Protein 2HNL (pdb70)

Organism: Onchocerca volvulus (NCBI:txid6282)

Sequence (402 aa):
QMEKYTLTYFNGRGRAEVIRLLFALANVSYEDNRITRDEWKYLKPRTPFGHVPMLNVSGNVLGESHAIELLLGGRFGLLGTNDWEEAKIMAVVLNIDELFQKLIPWTHEKNTTKKAELFRNLSESDVMPFLGRYEKFLKESTTGHIVGNKVSVADLTVFNMLMTLDDEVKLEEYPQLASFVNKIGQMPGIKEWIKKRPKTYFEKYTLTYFNGRGRAEVIRLLFALANVSYEDNRITRDEWKYLKPRTPFGHVPMLNVSGNVLGESHAIELLLGGRFGLLGTNDWEEAKIMAVVLNIDELFQKLIPWTHEKNTTKKAELFRNLSESDVMPFLGRYEKFLKESTTGHIVGNKVSVADLTVFNMLMTLDDEVKLEEYPQLASFVNKIGQMPGIKEWIKKRPKTYF

CATH classification: 3.40.30.10 (+1 more: 1.20.1050.10)

Foldseek 3Di:
DAKA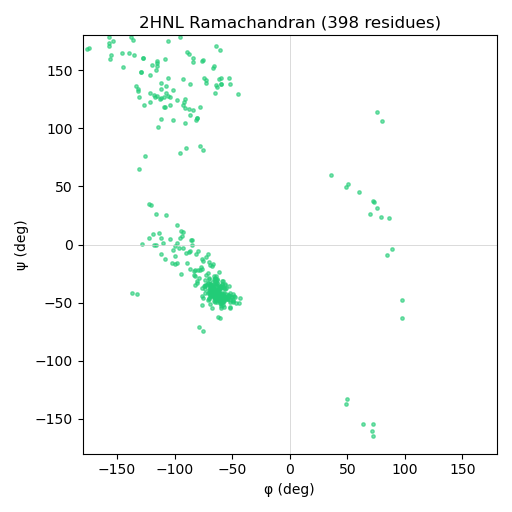KEWEDAQDCALCVLVLLLCLLLVPDYHDHHDDPVVLVVCQVVAPPSDDGWMQINNRIDDDSLVSLLVSQVVSVFQDDDVVSNVVLSVLLVLVVVVSVLCPVLLPDPPVVVSVVSCVVCVVVPVVVLLVVQLVCQVPDPCLENTDNDHHSSLSSSLVVCVVCVVPDDCVVSVSVVVSNVVSCPRGSNVVCVVPGDDDSD/DEKEWEEAQDCQLCVLVVLLCLQLVHDYHDHHDDPVVLVVCQVVAPHRDDGWMADPHDIDHDSLVSQLVSQVVSVQQDDDPVSNVVLSVLVVLVVVVSVLCVVLLVDDDDVVSVVSCVVCVVVPVVVLLVVQLVCQVVDPCLENTDNDHHSSLSSSLVVCVVCVVPDDCVVRVSVVVSNVVSCPRRRNVVCVVPRDDDSD

InterPro domains:
  IPR004045 Glutathione S-transferase, N-terminal [PF02798] (39-101)
  IPR004045 Glutathione S-transferase, N-terminal [PS50404] (36-113)
  IPR004046 Glutathione S-transferase, C-terminal [PF14497] (131-230)
  IPR010987 Glutathione S-transferase, C-terminal-like [PS50405] (115-235)
  IPR036249 Thioredoxin-like superfamily [SSF52833] (37-110)
  IPR036282 Glutathione S-transferase, C-terminal domain superfamily [SSF47616] (111-234)
  IPR040079 Glutathione transferase family [SFLDS00019] (35-233)
  IPR050213 Glutathione S-transferase superfamily [PTHR11571] (35-232)

B-factor: mean 22.79, std 8.48, range [7.92, 58.21]

Secondary structure (DSSP, 8-state):
-PPPEEEEEESSSGGGHHHHHHHHHHT---EEEEE-HHHHHHHGGGSSSS-S-EEEETTEEEE-HHHHHHHHHHHTT-S-SSHHHHHHHHHHHHHHHHHHHHHHHHHH--SHHHHHHHHHHHIIIIIHHHHHHHHHHHHT-SSS-SSTTS--HHHHHHHHHHHHTGGG--GGG-HHHHHHHHHHHHSTTHHHHHHHSPP---/--EEEEEESSSGGGHHHHHHHHHHT---EEEEE-HHHHHHHGGGSSSS-S-EEEETTEEEE-HHHHHHHHHHHTT-S-SSHHHHHHHHHHHHHHHHHHHHHHHHHH--SHHHHHHHHHHHIIIIIHHHHHHHHHHHHH-SSS-SSTTS--HHHHHHHHHHHHTTTT---TT-HHHHHHHHHHHTSTTHHHHHHHS-----

Nearest PDB structures (foldseek):
  2hnl-assembly1_B  TM=1.005E+00  e=2.674E-35  Onchocerca volvulus
  5h5l-assembly1_B  TM=8.612E-01  e=8.865E-16  Nilaparvata lugens
  4q5r-assembly3_F  TM=8.683E-01  e=3.377E-14  Blattella germanica
  3vpq-assembly1_A  TM=8.154E-01  e=6.545E-14  Bombyx mori
  1gsq-assembly1_A  TM=8.709E-01  e=5.322E-13  Todarodes pacificus

Structure (mmCIF, N/CA/C/O backbone):
data_2HNL
#
_entry.id   2HNL
#
_cell.length_a   50.783
_cell.length_b   90.995
_cell.length_c   106.010
_cell.angle_alpha   90.000
_cell.angle_beta   90.000
_cell.angle_gamma   90.000
#
_symmetry.space_group_name_H-M   'P 21 21 21'
#
loop_
_entity.id
_entity.type
_entity.pdbx_description
1 polymer 'Glutathione S-transferase 1'
2 non-polymer GLUTATHIONE
3 water water
#
loop_
_atom_site.group_PDB
_atom_site.id
_atom_site.type_symbol
_atom_site.label_atom_id
_atom_site.label_alt_id
_atom_site.label_comp_id
_atom_site.label_asym_id
_atom_site.label_entity_id
_atom_site.label_seq_id
_atom_site.pdbx_PDB_ins_code
_atom_site.Cartn_x
_atom_site.Cartn_y
_atom_site.Cartn_z
_atom_site.occupancy
_atom_site.B_iso_or_equiv
_atom_site.auth_seq_id
_atom_site.auth_comp_id
_atom_site.auth_asym_id
_atom_site.auth_atom_id
_atom_site.pdbx_PDB_model_num
ATOM 1 N N . GLN A 1 24 ? 4.923 28.193 10.703 1.00 43.14 24 GLN A N 1
ATOM 2 C CA . GLN A 1 24 ? 4.884 29.699 10.629 1.00 42.73 24 GLN A CA 1
ATOM 3 C C . GLN A 1 24 ? 5.931 30.361 11.561 1.00 42.47 24 GLN A C 1
ATOM 4 O O . GLN A 1 24 ? 5.891 30.250 12.789 1.00 42.02 24 GLN A O 1
ATOM 6 N N . MET A 1 25 ? 6.881 31.032 10.916 1.00 42.02 25 MET A N 1
ATOM 7 C CA . MET A 1 25 ? 7.898 31.847 11.555 1.00 41.37 25 MET A CA 1
ATOM 8 C C . MET A 1 25 ? 7.282 32.862 12.503 1.00 39.08 25 MET A C 1
ATOM 9 O O . MET A 1 25 ? 6.220 33.474 12.207 1.00 37.62 25 MET A O 1
ATOM 14 N N . GLU A 1 26 ? 7.973 33.082 13.612 1.00 36.29 26 GLU A N 1
ATOM 15 C CA . GLU A 1 26 ? 7.673 34.259 14.410 1.00 34.26 26 GLU A CA 1
ATOM 16 C C . GLU A 1 26 ? 7.920 35.541 13.615 1.00 31.43 26 GLU A C 1
ATOM 17 O O . GLU A 1 26 ? 8.809 35.622 12.762 1.00 30.13 26 GLU A O 1
ATOM 23 N N . LYS A 1 27 ? 7.052 36.507 13.848 1.00 28.56 27 LYS A N 1
ATOM 24 C CA . LYS A 1 27 ? 7.187 37.841 13.348 1.00 27.52 27 LYS A CA 1
ATOM 25 C C . LYS A 1 27 ? 7.911 38.687 14.424 1.00 24.58 27 LYS A C 1
ATOM 26 O O . LYS A 1 27 ? 7.395 38.842 15.551 1.00 24.30 27 LYS A O 1
ATOM 32 N N . TYR A 1 28 ? 9.066 39.242 14.078 1.00 21.11 28 TYR A N 1
ATOM 33 C CA . TYR A 1 28 ? 9.837 40.071 14.990 1.00 18.52 28 TYR A CA 1
ATOM 34 C C . TYR A 1 28 ? 9.768 41.547 14.612 1.00 17.43 28 TYR A C 1
ATOM 35 O O . TYR A 1 28 ? 10.018 41.911 13.484 1.00 17.94 28 TYR A O 1
ATOM 44 N N . THR A 1 29 ? 9.469 42.406 15.577 1.00 15.78 29 THR A N 1
ATOM 45 C CA . THR A 1 29 ? 9.550 43.836 15.405 1.00 14.84 29 THR A CA 1
ATOM 46 C C . THR A 1 29 ? 10.416 44.430 16.528 1.00 15.66 29 THR A C 1
ATOM 47 O O . THR A 1 29 ? 10.073 44.358 17.711 1.00 15.18 29 THR A O 1
ATOM 51 N N . LEU A 1 30 ? 11.498 45.085 16.145 1.00 14.89 30 LEU A N 1
ATOM 52 C CA . LEU A 1 30 ? 12.337 45.763 17.109 1.00 15.81 30 LEU A CA 1
ATOM 53 C C . LEU A 1 30 ? 12.005 47.223 17.047 1.00 15.63 30 LEU A C 1
ATOM 54 O O . LEU A 1 30 ? 11.938 47.783 15.942 1.00 15.59 30 LEU A O 1
ATOM 59 N N . THR A 1 31 ? 11.809 47.817 18.217 1.00 14.74 31 THR A N 1
ATOM 60 C CA . THR A 1 31 ? 11.588 49.242 18.340 1.00 15.67 31 THR A CA 1
ATOM 61 C C . THR A 1 31 ? 12.704 49.881 19.088 1.00 15.20 31 THR A C 1
ATOM 62 O O . THR A 1 31 ? 13.089 49.469 20.199 1.00 13.61 31 THR A O 1
ATOM 66 N N . TYR A 1 32 ? 13.239 50.904 18.454 1.00 14.31 32 TYR A N 1
ATOM 67 C CA . TYR A 1 32 ? 14.290 51.728 19.046 1.00 14.38 32 TYR A CA 1
ATOM 68 C C . TYR A 1 32 ? 14.272 53.085 18.359 1.00 16.02 32 TYR A C 1
ATOM 69 O O . TYR A 1 32 ? 13.525 53.275 17.420 1.00 16.01 32 TYR A O 1
ATOM 78 N N . PHE A 1 33 ? 15.029 54.041 18.870 1.00 16.41 33 PHE A N 1
ATOM 79 C CA . PHE A 1 33 ? 15.307 55.260 18.106 1.00 17.48 33 PHE A CA 1
ATOM 80 C C . PHE A 1 33 ? 16.107 54.954 16.839 1.00 18.21 33 PHE A C 1
ATOM 81 O O . PHE A 1 33 ? 16.569 53.833 16.601 1.00 17.88 33 PHE A O 1
ATOM 89 N N . ASN A 1 34 ? 16.234 55.981 16.003 1.00 19.23 34 ASN A N 1
ATOM 90 C CA . ASN A 1 34 ? 17.024 55.901 14.816 1.00 18.87 34 ASN A CA 1
ATOM 91 C C . ASN A 1 34 ? 18.442 56.028 15.251 1.00 18.90 34 ASN A C 1
ATOM 92 O O . ASN A 1 34 ? 19.013 57.109 15.242 1.00 19.70 34 ASN A O 1
ATOM 97 N N . GLY A 1 35 ? 19.028 54.920 15.642 1.00 18.17 35 GLY A N 1
ATOM 98 C CA . GLY A 1 35 ? 20.392 54.957 16.085 1.00 17.48 35 GLY A CA 1
ATOM 99 C C . GLY A 1 35 ? 20.852 53.578 16.390 1.00 17.25 35 GLY A C 1
ATOM 100 O O . GLY A 1 35 ? 20.014 52.689 16.486 1.00 16.75 35 GLY A O 1
ATOM 101 N N . ARG A 1 36 ? 22.169 53.416 16.585 1.00 17.36 36 ARG A N 1
ATOM 102 C CA . ARG A 1 36 ? 22.766 52.117 16.923 1.00 17.23 36 ARG A CA 1
ATOM 103 C C . ARG A 1 36 ? 22.442 51.857 18.397 1.00 16.58 36 ARG A C 1
ATOM 104 O O . ARG A 1 36 ? 21.571 51.042 18.697 1.00 16.08 36 ARG A O 1
ATOM 112 N N . GLY A 1 37 ? 23.139 52.568 19.284 1.00 15.51 37 GLY A N 1
ATOM 113 C CA . GLY A 1 37 ? 22.865 52.590 20.709 1.00 15.39 37 GLY A CA 1
ATOM 114 C C . GLY A 1 37 ? 22.729 51.198 21.313 1.00 14.95 37 GLY A C 1
ATOM 115 O O . GLY A 1 37 ? 23.528 50.343 21.042 1.00 13.13 37 GLY A O 1
ATOM 116 N N . ARG A 1 38 ? 21.689 51.002 22.108 1.00 14.55 38 ARG A N 1
ATOM 117 C CA . ARG A 1 38 ? 21.449 49.765 22.821 1.00 15.56 38 ARG A CA 1
ATOM 118 C C . ARG A 1 38 ? 20.725 48.705 21.999 1.00 14.63 38 ARG A C 1
ATOM 119 O O . ARG A 1 38 ? 20.433 47.624 22.510 1.00 16.36 38 ARG A O 1
ATOM 127 N N . ALA A 1 39 ? 20.406 49.041 20.748 1.00 14.02 39 ALA A N 1
ATOM 128 C CA . ALA A 1 39 ? 19.756 48.132 19.798 1.00 13.90 39 ALA A CA 1
ATOM 129 C C . ALA A 1 39 ? 20.681 47.445 18.830 1.00 13.86 39 ALA A C 1
ATOM 130 O O . ALA A 1 39 ? 20.252 46.536 18.148 1.00 13.90 39 ALA A O 1
ATOM 132 N N . GLU A 1 40 ? 21.909 47.913 18.677 1.00 14.75 40 GLU A N 1
ATOM 133 C CA . GLU A 1 40 ? 22.721 47.453 17.545 1.00 13.68 40 GLU A CA 1
ATOM 134 C C . GLU A 1 40 ? 23.191 46.032 17.642 1.00 13.58 40 GLU A C 1
ATOM 135 O O . GLU A 1 40 ? 23.240 45.363 16.608 1.00 13.64 40 GLU A O 1
ATOM 141 N N . VAL A 1 41 ? 23.474 45.530 18.858 1.00 13.42 41 VAL A N 1
ATOM 142 C CA . VAL A 1 41 ? 23.827 44.120 18.996 1.00 12.53 41 VAL A CA 1
ATOM 143 C C . VAL A 1 41 ? 22.655 43.249 18.586 1.00 13.37 41 VAL A C 1
ATOM 144 O O . VAL A 1 41 ? 22.821 42.238 17.880 1.00 13.70 41 VAL A O 1
ATOM 148 N N . ILE A 1 42 ? 21.439 43.667 18.938 1.00 13.78 42 ILE A N 1
ATOM 149 C CA . ILE A 1 42 ? 20.286 42.930 18.529 1.00 13.50 42 ILE A CA 1
ATOM 150 C C . ILE A 1 42 ? 20.198 42.924 16.992 1.00 13.38 42 ILE A C 1
ATOM 151 O O . ILE A 1 42 ? 19.912 41.906 16.397 1.00 12.83 42 ILE A O 1
ATOM 156 N N . ARG A 1 43 ? 20.412 44.065 16.383 1.00 13.67 43 ARG A N 1
ATOM 157 C CA . ARG A 1 43 ? 20.404 44.126 14.913 1.00 14.87 43 ARG A CA 1
ATOM 158 C C . ARG A 1 43 ? 21.515 43.298 14.289 1.00 14.40 43 ARG A C 1
ATOM 159 O O . ARG A 1 43 ? 21.284 42.749 13.249 1.00 15.70 43 ARG A O 1
ATOM 167 N N . LEU A 1 44 ? 22.685 43.188 14.945 1.00 14.79 44 LEU A N 1
ATOM 168 C CA . LEU A 1 44 ? 23.711 42.269 14.502 1.00 15.04 44 LEU A CA 1
ATOM 169 C C . LEU A 1 44 ? 23.336 40.798 14.646 1.00 14.63 44 LEU A C 1
ATOM 170 O O . LEU A 1 44 ? 23.712 39.933 13.808 1.00 14.77 44 LEU A O 1
ATOM 175 N N . LEU A 1 45 ? 22.614 40.457 15.699 1.00 13.31 45 LEU A N 1
ATOM 176 C CA . LEU A 1 45 ? 22.175 39.083 15.849 1.00 13.99 45 LEU A CA 1
ATOM 177 C C . LEU A 1 45 ? 21.254 38.699 14.710 1.00 13.95 45 LEU A C 1
ATOM 178 O O . LEU A 1 45 ? 21.459 37.659 14.108 1.00 14.56 45 LEU A O 1
ATOM 183 N N . PHE A 1 46 ? 20.309 39.565 14.354 1.00 15.55 46 PHE A N 1
ATOM 184 C CA . PHE A 1 46 ? 19.378 39.262 13.249 1.00 16.37 46 PHE A CA 1
ATOM 185 C C . PHE A 1 46 ? 20.136 39.132 11.936 1.00 16.82 46 PHE A C 1
ATOM 186 O O . PHE A 1 46 ? 19.864 38.225 11.172 1.00 16.59 46 PHE A O 1
ATOM 194 N N . ALA A 1 47 ? 21.072 40.048 11.713 1.00 18.21 47 ALA A N 1
ATOM 195 C CA . ALA A 1 47 ? 21.916 40.073 10.521 1.00 18.22 47 ALA A CA 1
ATOM 196 C C . ALA A 1 47 ? 22.709 38.796 10.411 1.00 18.53 47 ALA A C 1
ATOM 197 O O . ALA A 1 47 ? 22.664 38.133 9.395 1.00 19.96 47 ALA A O 1
ATOM 199 N N . LEU A 1 48 ? 23.431 38.438 11.467 1.00 18.69 48 LEU A N 1
ATOM 200 C CA . LEU A 1 48 ? 24.227 37.230 11.446 1.00 18.69 48 LEU A CA 1
ATOM 201 C C . LEU A 1 48 ? 23.369 35.993 11.253 1.00 18.56 48 LEU A C 1
ATOM 202 O O . LEU A 1 48 ? 23.731 35.116 10.506 1.00 16.95 48 LEU A O 1
ATOM 207 N N . ALA A 1 49 ? 22.245 35.908 11.974 1.00 18.01 49 ALA A N 1
ATOM 208 C CA . ALA A 1 49 ? 21.359 34.736 11.875 1.00 17.32 49 ALA A CA 1
ATOM 209 C C . ALA A 1 49 ? 20.541 34.630 10.582 1.00 17.26 49 ALA A C 1
ATOM 210 O O . ALA A 1 49 ? 19.902 33.587 10.318 1.00 16.78 49 ALA A O 1
ATOM 212 N N . ASN A 1 50 ? 20.562 35.696 9.813 1.00 18.30 50 ASN A N 1
ATOM 213 C CA . ASN A 1 50 ? 19.727 35.931 8.642 1.00 20.88 50 ASN A CA 1
ATOM 214 C C . ASN A 1 50 ? 18.266 35.697 8.980 1.00 20.04 50 ASN A C 1
ATOM 215 O O . ASN A 1 50 ? 17.567 34.921 8.318 1.00 20.69 50 ASN A O 1
ATOM 220 N N . VAL A 1 51 ? 17.820 36.347 10.039 1.00 20.15 51 VAL A N 1
ATOM 221 C CA . VAL A 1 51 ? 16.433 36.234 10.472 1.00 19.32 51 VAL A CA 1
ATOM 222 C C . VAL A 1 51 ? 15.827 37.573 10.239 1.00 19.31 51 VAL A C 1
ATOM 223 O O . VAL A 1 51 ? 16.323 38.621 10.696 1.00 18.55 51 VAL A O 1
ATOM 227 N N . SER A 1 52 ? 14.735 37.553 9.495 1.00 20.59 52 SER A N 1
ATOM 228 C CA . SER A 1 52 ? 14.049 38.768 9.095 1.00 21.09 52 SER A CA 1
ATOM 229 C C . SER A 1 52 ? 13.281 39.438 10.274 1.00 19.92 52 SER A C 1
ATOM 230 O O . SER A 1 52 ? 12.701 38.768 11.155 1.00 20.51 52 SER A O 1
ATOM 233 N N . TYR A 1 53 ? 13.294 40.764 10.327 1.00 18.25 53 TYR A N 1
ATOM 234 C CA . TYR A 1 53 ? 12.558 41.491 11.369 1.00 18.01 53 TYR A CA 1
ATOM 235 C C . TYR A 1 53 ? 12.260 42.863 10.853 1.00 18.27 53 TYR A C 1
ATOM 236 O O . TYR A 1 53 ? 12.888 43.322 9.904 1.00 15.73 53 TYR A O 1
ATOM 245 N N . GLU A 1 54 ? 11.318 43.519 11.495 1.00 17.31 54 GLU A N 1
ATOM 246 C CA . GLU A 1 54 ? 10.994 44.899 11.213 1.00 18.68 54 GLU A CA 1
ATOM 247 C C . GLU A 1 54 ? 11.815 45.774 12.137 1.00 18.79 54 GLU A C 1
ATOM 248 O O . GLU A 1 54 ? 11.713 45.677 13.372 1.00 19.19 54 GLU A O 1
ATOM 254 N N . ASP A 1 55 ? 12.582 46.652 11.526 1.00 18.90 55 ASP A N 1
ATOM 255 C CA . ASP A 1 55 ? 13.463 47.602 12.195 1.00 19.90 55 ASP A CA 1
ATOM 256 C C . ASP A 1 55 ? 12.775 48.952 12.367 1.00 20.37 55 ASP A C 1
ATOM 257 O O . ASP A 1 55 ? 13.016 49.907 11.596 1.00 19.44 55 ASP A O 1
ATOM 262 N N . ASN A 1 56 ? 11.907 48.997 13.375 1.00 19.46 56 ASN A N 1
ATOM 263 C CA . ASN A 1 56 ? 11.079 50.161 13.673 1.00 19.84 56 ASN A CA 1
ATOM 264 C C . ASN A 1 56 ? 11.874 51.211 14.439 1.00 19.73 56 ASN A C 1
ATOM 265 O O . ASN A 1 56 ? 12.234 51.016 15.590 1.00 18.66 56 ASN A O 1
ATOM 270 N N . ARG A 1 57 ? 12.181 52.308 13.764 1.00 19.55 57 ARG A N 1
ATOM 271 C CA . ARG A 1 57 ? 12.929 53.413 14.342 1.00 20.59 57 ARG A CA 1
ATOM 272 C C . ARG A 1 57 ? 11.978 54.552 14.531 1.00 21.26 57 ARG A C 1
ATOM 273 O O . ARG A 1 57 ? 11.357 55.033 13.568 1.00 21.65 57 ARG A O 1
ATOM 281 N N . ILE A 1 58 ? 11.810 54.951 15.775 1.00 21.23 58 ILE A N 1
ATOM 282 C CA . ILE A 1 58 ? 10.853 55.970 16.089 1.00 22.17 58 ILE A CA 1
ATOM 283 C C . ILE A 1 58 ? 11.575 57.251 16.461 1.00 21.55 58 ILE A C 1
ATOM 284 O O . ILE A 1 58 ? 12.743 57.252 16.819 1.00 19.94 58 ILE A O 1
ATOM 289 N N . THR A 1 59 ? 10.844 58.354 16.355 1.00 22.93 59 THR A N 1
ATOM 290 C CA . THR A 1 59 ? 11.340 59.654 16.765 1.00 23.64 59 THR A CA 1
ATOM 291 C C . THR A 1 59 ? 11.016 59.871 18.217 1.00 25.26 59 THR A C 1
ATOM 292 O O . THR A 1 59 ? 10.156 59.205 18.779 1.00 24.76 59 THR A O 1
ATOM 296 N N . ARG A 1 60 ? 11.652 60.861 18.816 1.00 27.01 60 ARG A N 1
ATOM 297 C CA . ARG A 1 60 ? 11.285 61.277 20.158 1.00 29.65 60 ARG A CA 1
ATOM 298 C C . ARG A 1 60 ? 9.804 61.601 20.359 1.00 29.79 60 ARG A C 1
ATOM 299 O O . ARG A 1 60 ? 9.200 61.319 21.419 1.00 29.16 60 ARG A O 1
ATOM 307 N N . ASP A 1 61 ? 9.212 62.179 19.333 1.00 29.78 61 ASP A N 1
ATOM 308 C CA . ASP A 1 61 ? 7.820 62.538 19.416 1.00 30.52 61 ASP A CA 1
ATOM 309 C C . ASP A 1 61 ? 6.901 61.326 19.437 1.00 29.53 61 ASP A C 1
ATOM 310 O O . ASP A 1 61 ? 5.963 61.260 20.225 1.00 28.18 61 ASP A O 1
ATOM 315 N N . GLU A 1 62 ? 7.163 60.356 18.569 1.00 29.01 62 GLU A N 1
ATOM 316 C CA . GLU A 1 62 ? 6.428 59.102 18.621 1.00 28.11 62 GLU A CA 1
ATOM 317 C C . GLU A 1 62 ? 6.639 58.418 19.987 1.00 26.35 62 GLU A C 1
ATOM 318 O O . GLU A 1 62 ? 5.750 57.786 20.516 1.00 24.01 62 GLU A O 1
ATOM 324 N N . TRP A 1 63 ? 7.848 58.565 20.520 1.00 25.69 63 TRP A N 1
ATOM 325 C CA . TRP A 1 63 ? 8.241 57.937 21.779 1.00 25.73 63 TRP A CA 1
ATOM 326 C C . TRP A 1 63 ? 7.428 58.478 22.954 1.00 26.36 63 TRP A C 1
ATOM 327 O O . TRP A 1 63 ? 7.126 57.751 23.868 1.00 26.33 63 TRP A O 1
ATOM 338 N N . LYS A 1 64 ? 7.039 59.752 22.910 1.00 28.20 64 LYS A N 1
ATOM 339 C CA . LYS A 1 64 ? 6.174 60.339 23.952 1.00 28.47 64 LYS A CA 1
ATOM 340 C C . LYS A 1 64 ? 4.950 59.473 24.246 1.00 28.68 64 LYS A C 1
ATOM 341 O O . LYS A 1 64 ? 4.630 59.207 25.410 1.00 28.81 64 LYS A O 1
ATOM 347 N N . TYR A 1 65 ? 4.267 59.055 23.182 1.00 28.04 65 TYR A N 1
ATOM 348 C CA . TYR A 1 65 ? 3.062 58.226 23.279 1.00 28.35 65 TYR A CA 1
ATOM 349 C C . TYR A 1 65 ? 3.385 56.773 23.663 1.00 27.02 65 TYR A C 1
ATOM 350 O O . TYR A 1 65 ? 2.635 56.115 24.368 1.00 25.62 65 TYR A O 1
ATOM 359 N N . LEU A 1 66 ? 4.504 56.265 23.177 1.00 26.15 66 LEU A N 1
ATOM 360 C CA . LEU A 1 66 ? 4.789 54.827 23.290 1.00 25.51 66 LEU A CA 1
ATOM 361 C C . LEU A 1 66 ? 5.333 54.502 24.683 1.00 23.79 66 LEU A C 1
ATOM 362 O O . LEU A 1 66 ? 5.061 53.442 25.215 1.00 24.60 66 LEU A O 1
ATOM 367 N N . LYS A 1 67 ? 6.070 55.421 25.270 1.00 22.85 67 LYS A N 1
ATOM 368 C CA . LYS A 1 67 ? 6.819 55.167 26.504 1.00 23.50 67 LYS A CA 1
ATOM 369 C C . LYS A 1 67 ? 6.003 54.567 27.653 1.00 24.25 67 LYS A C 1
ATOM 370 O O . LYS A 1 67 ? 6.435 53.585 28.230 1.00 25.03 67 LYS A O 1
ATOM 376 N N . PRO A 1 68 ? 4.828 55.124 27.959 1.00 25.00 68 PRO A N 1
ATOM 377 C CA . PRO A 1 68 ? 3.985 54.597 29.035 1.00 25.06 68 PRO A CA 1
ATOM 378 C C . PRO A 1 68 ? 3.375 53.247 28.748 1.00 24.66 68 PRO A C 1
ATOM 379 O O . PRO A 1 68 ? 2.958 52.598 29.677 1.00 25.34 68 PRO A O 1
ATOM 383 N N . ARG A 1 69 ? 3.327 52.825 27.501 1.00 24.56 69 ARG A N 1
ATOM 384 C CA . ARG A 1 69 ? 2.802 51.509 27.179 1.00 25.56 69 ARG A CA 1
ATOM 385 C C . ARG A 1 69 ? 3.879 50.430 27.107 1.00 23.92 69 ARG A C 1
ATOM 386 O O . ARG A 1 69 ? 3.572 49.272 26.858 1.00 24.43 69 ARG A O 1
ATOM 394 N N . THR A 1 70 ? 5.129 50.804 27.282 1.00 21.10 70 THR A N 1
ATOM 395 C CA . THR A 1 70 ? 6.193 49.801 27.389 1.00 20.21 70 THR A CA 1
ATOM 396 C C . THR A 1 70 ? 6.292 49.282 28.830 1.00 19.44 70 THR A C 1
ATOM 397 O O . THR A 1 70 ? 5.889 49.964 29.794 1.00 17.95 70 THR A O 1
ATOM 401 N N . PRO A 1 71 ? 6.843 48.077 28.994 1.00 18.98 71 PRO A N 1
ATOM 402 C CA . PRO A 1 71 ? 6.931 47.486 30.328 1.00 17.73 71 PRO A CA 1
ATOM 403 C C . PRO A 1 71 ? 7.784 48.261 31.305 1.00 16.18 71 PRO A C 1
ATOM 404 O O . PRO A 1 71 ? 7.423 48.279 32.483 1.00 15.77 71 PRO A O 1
ATOM 408 N N . PHE A 1 72 ? 8.906 48.823 30.874 1.00 15.68 72 PHE A N 1
ATOM 409 C CA . PHE A 1 72 ? 9.839 49.513 31.808 1.00 14.85 72 PHE A CA 1
ATOM 410 C C . PHE A 1 72 ? 10.128 50.966 31.483 1.00 14.14 72 PHE A C 1
ATOM 411 O O . PHE A 1 72 ? 10.989 51.593 32.114 1.00 13.26 72 PHE A O 1
ATOM 419 N N . GLY A 1 73 ? 9.432 51.495 30.484 1.00 14.58 73 GLY A N 1
ATOM 420 C CA . GLY A 1 73 ? 9.628 52.877 30.053 1.00 14.17 73 GLY A CA 1
ATOM 421 C C . GLY A 1 73 ? 10.857 53.093 29.166 1.00 15.21 73 GLY A C 1
ATOM 422 O O . GLY A 1 73 ? 11.361 54.218 29.103 1.00 15.57 73 GLY A O 1
ATOM 423 N N . HIS A 1 74 ? 11.333 52.047 28.481 1.00 13.58 74 HIS A N 1
ATOM 424 C CA . HIS A 1 74 ? 12.508 52.168 27.641 1.00 14.55 74 HIS A CA 1
ATOM 425 C C . HIS A 1 74 ? 12.389 51.399 26.324 1.00 13.69 74 HIS A C 1
ATOM 426 O O . HIS A 1 74 ? 11.533 50.540 26.162 1.00 15.19 74 HIS A O 1
ATOM 433 N N . VAL A 1 75 ? 13.295 51.753 25.417 1.00 14.02 75 VAL A N 1
ATOM 434 C CA . VAL A 1 75 ? 13.650 50.984 24.224 1.00 12.83 75 VAL A CA 1
ATOM 435 C C . VAL A 1 75 ? 15.101 50.554 24.376 1.00 13.25 75 VAL A C 1
ATOM 436 O O . VAL A 1 75 ? 15.862 51.211 25.104 1.00 12.06 75 VAL A O 1
ATOM 440 N N . PRO A 1 76 ? 15.514 49.463 23.749 1.00 12.27 76 PRO A N 1
ATOM 441 C CA . PRO A 1 76 ? 14.735 48.711 22.757 1.00 12.38 76 PRO A CA 1
ATOM 442 C C . PRO A 1 76 ? 13.650 47.855 23.336 1.00 13.27 76 PRO A C 1
ATOM 443 O O . PRO A 1 76 ? 13.647 47.532 24.528 1.00 13.27 76 PRO A O 1
ATOM 447 N N . MET A 1 77 ? 12.677 47.546 22.499 1.00 14.53 77 MET A N 1
ATOM 448 C CA . MET A 1 77 ? 11.629 46.636 22.825 1.00 15.16 77 MET A CA 1
ATOM 449 C C . MET A 1 77 ? 11.555 45.638 21.692 1.00 15.07 77 MET A C 1
ATOM 450 O O . MET A 1 77 ? 11.751 46.032 20.586 1.00 15.30 77 MET A O 1
ATOM 455 N N . LEU A 1 78 ? 11.171 44.394 21.959 1.00 14.06 78 LEU A N 1
ATOM 456 C CA . LEU A 1 78 ? 10.934 43.418 20.908 1.00 15.61 78 LEU A CA 1
ATOM 457 C C . LEU A 1 78 ? 9.499 42.912 20.987 1.00 15.90 78 LEU A C 1
ATOM 458 O O . LEU A 1 78 ? 9.027 42.532 22.042 1.00 14.88 78 LEU A O 1
ATOM 463 N N . ASN A 1 79 ? 8.808 42.931 19.851 1.00 16.36 79 ASN A N 1
ATOM 464 C CA . ASN A 1 79 ? 7.498 42.322 19.732 1.00 16.26 79 ASN A CA 1
ATOM 465 C C . ASN A 1 79 ? 7.681 41.027 18.965 1.00 16.70 79 ASN A C 1
ATOM 466 O O . ASN A 1 79 ? 8.188 41.038 17.845 1.00 16.51 79 ASN A O 1
ATOM 471 N N . VAL A 1 80 ? 7.332 39.904 19.581 1.00 18.14 80 VAL A N 1
ATOM 472 C CA . VAL A 1 80 ? 7.432 38.600 18.952 1.00 19.16 80 VAL A CA 1
ATOM 473 C C . VAL A 1 80 ? 6.010 38.065 18.792 1.00 19.98 80 VAL A C 1
ATOM 474 O O . VAL A 1 80 ? 5.395 37.651 19.770 1.00 19.48 80 VAL A O 1
ATOM 478 N N . SER A 1 81 ? 5.475 38.168 17.569 1.00 21.20 81 SER A N 1
ATOM 479 C CA . SER A 1 81 ? 4.148 37.664 17.210 1.00 22.60 81 SER A CA 1
ATOM 480 C C . SER A 1 81 ? 3.067 38.083 18.194 1.00 22.73 81 SER A C 1
ATOM 481 O O . SER A 1 81 ? 2.333 37.245 18.694 1.00 24.36 81 SER A O 1
ATOM 484 N N . GLY A 1 82 ? 3.027 39.367 18.511 1.00 22.79 82 GLY A N 1
ATOM 485 C CA . GLY A 1 82 ? 2.073 39.942 19.462 1.00 22.31 82 GLY A CA 1
ATOM 486 C C . GLY A 1 82 ? 2.462 39.985 20.940 1.00 22.47 82 GLY A C 1
ATOM 487 O O . GLY A 1 82 ? 1.712 40.484 21.769 1.00 22.31 82 GLY A O 1
ATOM 488 N N . ASN A 1 83 ? 3.612 39.431 21.299 1.00 21.80 83 ASN A N 1
ATOM 489 C CA . ASN A 1 83 ? 4.056 39.389 22.686 1.00 21.26 83 ASN A CA 1
ATOM 490 C C . ASN A 1 83 ? 5.286 40.296 22.845 1.00 20.80 83 ASN A C 1
ATOM 491 O O . ASN A 1 83 ? 6.216 40.241 22.081 1.00 19.98 83 ASN A O 1
ATOM 496 N N . VAL A 1 84 ? 5.291 41.101 23.875 1.00 19.63 84 VAL A N 1
ATOM 497 C CA . VAL A 1 84 ? 6.245 42.177 23.993 1.00 20.28 84 VAL A CA 1
ATOM 498 C C . VAL A 1 84 ? 7.280 41.847 25.050 1.00 18.47 84 VAL A C 1
ATOM 499 O O . VAL A 1 84 ? 6.934 41.351 26.115 1.00 19.09 84 VAL A O 1
ATOM 503 N N . LEU A 1 85 ? 8.546 42.128 24.740 1.00 17.31 85 LEU A N 1
ATOM 504 C CA . LEU A 1 85 ? 9.680 41.895 25.646 1.00 15.33 85 LEU A CA 1
ATOM 505 C C . LEU A 1 85 ? 10.504 43.151 25.684 1.00 13.93 85 LEU A C 1
ATOM 506 O O . LEU A 1 85 ? 10.964 43.632 24.650 1.00 13.94 85 LEU A O 1
ATOM 511 N N . GLY A 1 86 ? 10.762 43.650 26.871 1.00 12.94 86 GLY A N 1
ATOM 512 C CA . GLY A 1 86 ? 11.722 44.710 27.039 1.00 12.95 86 GLY A CA 1
ATOM 513 C C . GLY A 1 86 ? 13.115 44.256 27.420 1.00 12.34 86 GLY A C 1
ATOM 514 O O . GLY A 1 86 ? 13.387 43.058 27.610 1.00 13.45 86 GLY A O 1
ATOM 515 N N . GLU A 1 87 ? 13.988 45.242 27.543 1.00 10.44 87 GLU A N 1
ATOM 516 C CA . GLU A 1 87 ? 15.384 45.108 27.992 1.00 11.24 87 GLU A CA 1
ATOM 517 C C . GLU A 1 87 ? 16.378 44.514 26.962 1.00 11.36 87 GLU A C 1
ATOM 518 O O . GLU A 1 87 ? 16.317 43.323 26.660 1.00 11.26 87 GLU A O 1
ATOM 524 N N . SER A 1 88 ? 17.325 45.334 26.521 1.00 11.59 88 SER A N 1
ATOM 525 C CA . SER A 1 88 ? 18.291 44.951 25.522 1.00 12.23 88 SER A CA 1
ATOM 526 C C . SER A 1 88 ? 18.932 43.607 25.811 1.00 13.08 88 SER A C 1
ATOM 527 O O . SER A 1 88 ? 19.056 42.784 24.915 1.00 10.90 88 SER A O 1
ATOM 530 N N . HIS A 1 89 ? 19.341 43.374 27.057 1.00 12.54 89 HIS A N 1
ATOM 531 C CA . HIS A 1 89 ? 20.098 42.148 27.310 1.00 11.98 89 HIS A CA 1
ATOM 532 C C . HIS A 1 89 ? 19.190 40.959 27.500 1.00 11.98 89 HIS A C 1
ATOM 533 O O . HIS A 1 89 ? 19.625 39.834 27.295 1.00 13.09 89 HIS A O 1
ATOM 540 N N . ALA A 1 90 ? 17.939 41.185 27.875 1.00 11.22 90 ALA A N 1
ATOM 541 C CA . ALA A 1 90 ? 16.955 40.112 27.850 1.00 10.84 90 ALA A CA 1
ATOM 542 C C . ALA A 1 90 ? 16.598 39.715 26.420 1.00 10.59 90 ALA A C 1
ATOM 543 O O . ALA A 1 90 ? 16.416 38.512 26.120 1.00 9.82 90 ALA A O 1
ATOM 545 N N . ILE A 1 91 ? 16.453 40.713 25.539 1.00 10.21 91 ILE A N 1
ATOM 546 C CA . ILE A 1 91 ? 16.233 40.470 24.128 1.00 11.27 91 ILE A CA 1
ATOM 547 C C . ILE A 1 91 ? 17.412 39.733 23.464 1.00 11.63 91 ILE A C 1
ATOM 548 O O . ILE A 1 91 ? 17.209 38.824 22.702 1.00 13.35 91 ILE A O 1
ATOM 553 N N . GLU A 1 92 ? 18.626 40.167 23.742 1.00 11.78 92 GLU A N 1
ATOM 554 C CA . GLU A 1 92 ? 19.851 39.491 23.286 1.00 11.73 92 GLU A CA 1
ATOM 555 C C . GLU A 1 92 ? 19.949 38.067 23.812 1.00 12.54 92 GLU A C 1
ATOM 556 O O . GLU A 1 92 ? 20.381 37.135 23.070 1.00 12.38 92 GLU A O 1
ATOM 562 N N . LEU A 1 93 ? 19.499 37.869 25.051 1.00 12.18 93 LEU A N 1
ATOM 563 C CA . LEU A 1 93 ? 19.385 36.503 25.606 1.00 13.72 93 LEU A CA 1
ATOM 564 C C . LEU A 1 93 ? 18.439 35.618 24.790 1.00 13.11 93 LEU A C 1
ATOM 565 O O . LEU A 1 93 ? 18.751 34.496 24.448 1.00 11.98 93 LEU A O 1
ATOM 570 N N . LEU A 1 94 ? 17.226 36.087 24.602 1.00 13.23 94 LEU A N 1
ATOM 571 C CA . LEU A 1 94 ? 16.228 35.332 23.867 1.00 13.03 94 LEU A CA 1
ATOM 572 C C . LEU A 1 94 ? 16.740 34.982 22.429 1.00 13.59 94 LEU A C 1
ATOM 573 O O . LEU A 1 94 ? 16.694 33.808 21.996 1.00 13.54 94 LEU A O 1
ATOM 578 N N . LEU A 1 95 ? 17.160 36.001 21.694 1.00 12.88 95 LEU A N 1
ATOM 579 C CA . LEU A 1 95 ? 17.540 35.835 20.289 1.00 14.01 95 LEU A CA 1
ATOM 580 C C . LEU A 1 95 ? 18.839 35.034 20.183 1.00 14.92 95 LEU A C 1
ATOM 581 O O . LEU A 1 95 ? 18.982 34.158 19.347 1.00 14.78 95 LEU A O 1
ATOM 586 N N . GLY A 1 96 ? 19.749 35.282 21.107 1.00 15.41 96 GLY A N 1
ATOM 587 C CA . GLY A 1 96 ? 21.035 34.630 21.139 1.00 15.42 96 GLY A CA 1
ATOM 588 C C . GLY A 1 96 ? 20.789 33.158 21.306 1.00 16.58 96 GLY A C 1
ATOM 589 O O . GLY A 1 96 ? 21.404 32.355 20.616 1.00 17.57 96 GLY A O 1
ATOM 590 N N . GLY A 1 97 ? 19.858 32.813 22.192 1.00 15.99 97 GLY A N 1
ATOM 591 C CA . GLY A 1 97 ? 19.481 31.442 22.434 1.00 16.61 97 GLY A CA 1
ATOM 592 C C . GLY A 1 97 ? 18.834 30.798 21.214 1.00 17.11 97 GLY A C 1
ATOM 593 O O . GLY A 1 97 ? 19.216 29.704 20.802 1.00 17.61 97 GLY A O 1
ATOM 594 N N . ARG A 1 98 ? 17.875 31.495 20.611 1.00 16.74 98 ARG A N 1
ATOM 595 C CA . ARG A 1 98 ? 17.204 30.957 19.456 1.00 17.00 98 ARG A CA 1
ATOM 596 C C . ARG A 1 98 ? 18.148 30.801 18.269 1.00 16.79 98 ARG A C 1
ATOM 597 O O . ARG A 1 98 ? 17.948 29.929 17.431 1.00 16.62 98 ARG A O 1
ATOM 605 N N . PHE A 1 99 ? 19.170 31.639 18.194 1.00 15.48 99 PHE A N 1
ATOM 606 C CA . PHE A 1 99 ? 20.007 31.679 17.008 1.00 15.67 99 PHE A CA 1
ATOM 607 C C . PHE A 1 99 ? 21.271 30.843 17.216 1.00 15.83 99 PHE A C 1
ATOM 608 O O . PHE A 1 99 ? 22.117 30.810 16.335 1.00 15.37 99 PHE A O 1
ATOM 616 N N . GLY A 1 100 ? 21.401 30.205 18.379 1.00 15.60 100 GLY A N 1
ATOM 617 C CA . GLY A 1 100 ? 22.539 29.362 18.679 1.00 16.28 100 GLY A CA 1
ATOM 618 C C . GLY A 1 100 ? 23.797 30.141 18.935 1.00 17.45 100 GLY A C 1
ATOM 619 O O . GLY A 1 100 ? 24.872 29.694 18.559 1.00 18.56 100 GLY A O 1
ATOM 620 N N . LEU A 1 101 ? 23.673 31.309 19.581 1.00 17.45 101 LEU A N 1
ATOM 621 C CA . LEU A 1 101 ? 24.794 32.187 19.841 1.00 16.99 101 LEU A CA 1
ATOM 622 C C . LEU A 1 101 ? 25.064 32.340 21.336 1.00 16.28 101 LEU A C 1
ATOM 623 O O . LEU A 1 101 ? 25.603 33.345 21.770 1.00 16.64 101 LEU A O 1
ATOM 628 N N . LEU A 1 102 ? 24.696 31.345 22.129 1.00 15.39 102 LEU A N 1
ATOM 629 C CA . LEU A 1 102 ? 24.955 31.343 23.575 1.00 15.16 102 LEU A CA 1
ATOM 630 C C . LEU A 1 102 ? 25.814 30.137 24.003 1.00 15.69 102 LEU A C 1
ATOM 631 O O . LEU A 1 102 ? 25.637 29.593 25.073 1.00 15.70 102 LEU A O 1
ATOM 636 N N . GLY A 1 103 ? 26.742 29.703 23.145 1.00 14.62 103 GLY A N 1
ATOM 637 C CA . GLY A 1 103 ? 27.604 28.595 23.500 1.00 14.40 103 GLY A CA 1
ATOM 638 C C . GLY A 1 103 ? 26.886 27.250 23.501 1.00 15.46 103 GLY A C 1
ATOM 639 O O . GLY A 1 103 ? 25.763 27.116 23.000 1.00 15.76 103 GLY A O 1
ATOM 640 N N . THR A 1 104 ? 27.512 26.260 24.114 1.00 17.33 104 THR A N 1
ATOM 641 C CA . THR A 1 104 ? 27.083 24.866 24.009 1.00 17.78 104 THR A CA 1
ATOM 642 C C . THR A 1 104 ? 26.684 24.278 25.325 1.00 17.87 104 THR A C 1
ATOM 643 O O . THR A 1 104 ? 26.319 23.123 25.363 1.00 17.86 104 THR A O 1
ATOM 647 N N . ASN A 1 105 ? 26.771 25.045 26.417 1.00 17.67 105 ASN A N 1
ATOM 648 C CA . ASN A 1 105 ? 26.284 24.573 27.700 1.00 17.77 105 ASN A CA 1
ATOM 649 C C . ASN A 1 105 ? 25.897 25.763 28.568 1.00 17.72 105 ASN A C 1
ATOM 650 O O . ASN A 1 105 ? 26.141 26.915 28.161 1.00 16.03 105 ASN A O 1
ATOM 655 N N . ASP A 1 106 ? 25.335 25.515 29.752 1.00 16.69 106 ASP A N 1
ATOM 656 C CA . ASP A 1 106 ? 24.837 26.626 30.562 1.00 17.23 106 ASP A CA 1
ATOM 657 C C . ASP A 1 106 ? 25.961 27.486 31.166 1.00 17.21 106 ASP A C 1
ATOM 658 O O . ASP A 1 106 ? 25.780 28.691 31.346 1.00 16.34 106 ASP A O 1
ATOM 663 N N . TRP A 1 107 ? 27.147 26.909 31.344 1.00 16.95 107 TRP A N 1
ATOM 664 C CA . TRP A 1 107 ? 28.294 27.641 31.836 1.00 16.05 107 TRP A CA 1
ATOM 665 C C . TRP A 1 107 ? 28.807 28.651 30.803 1.00 17.33 107 TRP A C 1
ATOM 666 O O . TRP A 1 107 ? 28.948 29.847 31.112 1.00 15.56 107 TRP A O 1
ATOM 677 N N . GLU A 1 108 ? 29.028 28.198 29.576 1.00 16.58 108 GLU A N 1
ATOM 678 C CA . GLU A 1 108 ? 29.363 29.096 28.486 1.00 17.00 108 GLU A CA 1
ATOM 679 C C . GLU A 1 108 ? 28.279 30.172 28.304 1.00 16.45 108 GLU A C 1
ATOM 680 O O . GLU A 1 108 ? 28.608 31.325 28.175 1.00 16.44 108 GLU A O 1
ATOM 686 N N . GLU A 1 109 ? 27.007 29.803 28.336 1.00 15.36 109 GLU A N 1
ATOM 687 C CA . GLU A 1 109 ? 25.954 30.804 28.224 1.00 14.41 109 GLU A CA 1
ATOM 688 C C . GLU A 1 109 ? 26.062 31.904 29.286 1.00 13.02 109 GLU A C 1
ATOM 689 O O . GLU A 1 109 ? 25.885 33.064 28.983 1.00 12.12 109 GLU A O 1
ATOM 695 N N . ALA A 1 110 ? 26.291 31.513 30.516 1.00 12.44 110 ALA A N 1
ATOM 696 C CA . ALA A 1 110 ? 26.439 32.432 31.604 1.00 12.64 110 ALA A CA 1
ATOM 697 C C . ALA A 1 110 ? 27.705 33.301 31.439 1.00 12.59 110 ALA A C 1
ATOM 698 O O . ALA A 1 110 ? 27.663 34.484 31.729 1.00 11.17 110 ALA A O 1
ATOM 700 N N . LYS A 1 111 ? 28.804 32.738 30.947 1.00 12.27 111 LYS A N 1
ATOM 701 C CA . LYS A 1 111 ? 30.021 33.521 30.738 1.00 13.62 111 LYS A CA 1
ATOM 702 C C . LYS A 1 111 ? 29.803 34.512 29.591 1.00 13.25 111 LYS A C 1
ATOM 703 O O . LYS A 1 111 ? 30.285 35.627 29.620 1.00 15.55 111 LYS A O 1
ATOM 709 N N . ILE A 1 112 ? 29.047 34.113 28.592 1.00 13.52 112 ILE A N 1
ATOM 710 C CA . ILE A 1 112 ? 28.735 34.998 27.473 1.00 12.56 112 ILE A CA 1
ATOM 711 C C . ILE A 1 112 ? 27.909 36.149 27.953 1.00 11.95 112 ILE A C 1
ATOM 712 O O . ILE A 1 112 ? 28.173 37.273 27.600 1.00 11.89 112 ILE A O 1
ATOM 717 N N . MET A 1 113 ? 26.904 35.861 28.767 1.00 12.56 113 MET A N 1
ATOM 718 C CA . MET A 1 113 ? 26.040 36.917 29.314 1.00 12.02 113 MET A CA 1
ATOM 719 C C . MET A 1 113 ? 26.780 37.834 30.305 1.00 11.67 113 MET A C 1
ATOM 720 O O . MET A 1 113 ? 26.486 39.050 30.375 1.00 11.98 113 MET A O 1
ATOM 725 N N . ALA A 1 114 ? 27.753 37.292 31.044 1.00 11.73 114 ALA A N 1
ATOM 726 C CA . ALA A 1 114 ? 28.601 38.103 31.912 1.00 12.95 114 ALA A CA 1
ATOM 727 C C . ALA A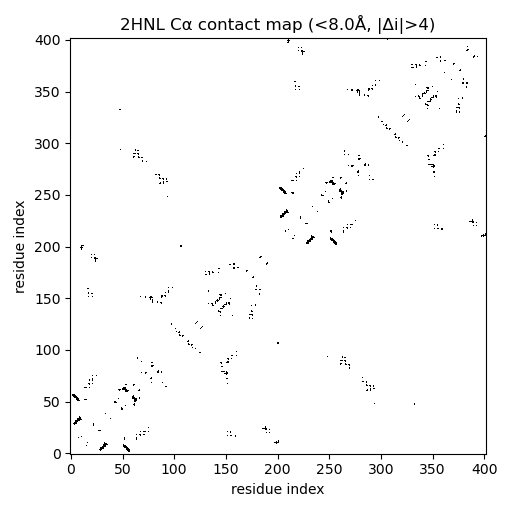 1 114 ? 29.351 39.137 31.093 1.00 13.58 114 ALA A C 1
ATOM 728 O O . ALA A 1 114 ? 29.424 40.305 31.474 1.00 12.72 114 ALA A O 1
ATOM 730 N N . VAL A 1 115 ? 29.943 38.702 29.977 1.00 12.66 115 VAL A N 1
ATOM 731 C CA . VAL A 1 115 ? 30.610 39.657 29.099 1.00 12.98 115 VAL A CA 1
ATOM 732 C C . VAL A 1 115 ? 29.609 40.727 28.633 1.00 12.68 115 VAL A C 1
ATOM 733 O O . VAL A 1 115 ? 29.914 41.926 28.619 1.00 12.63 115 VAL A O 1
ATOM 737 N N . VAL A 1 116 ? 28.420 40.311 28.228 1.00 11.83 116 VAL A N 1
ATOM 738 C CA . VAL A 1 116 ? 27.450 41.268 27.716 1.00 11.64 116 VAL A CA 1
ATOM 739 C C . VAL A 1 116 ? 27.158 42.336 28.813 1.00 11.69 116 VAL A C 1
ATOM 740 O O . VAL A 1 116 ? 27.142 43.519 28.537 1.00 12.89 116 VAL A O 1
ATOM 744 N N . LEU A 1 117 ? 26.974 41.907 30.043 1.00 12.23 117 LEU A N 1
ATOM 745 C CA . LEU A 1 117 ? 26.717 42.776 31.155 1.00 12.61 117 LEU A CA 1
ATOM 746 C C . LEU A 1 117 ? 27.892 43.641 31.539 1.00 13.13 117 LEU A C 1
ATOM 747 O O . LEU A 1 117 ? 27.707 44.792 31.942 1.00 12.16 117 LEU A O 1
ATOM 752 N N . ASN A 1 118 ? 29.107 43.106 31.393 1.00 13.55 118 ASN A N 1
ATOM 753 C CA . ASN A 1 118 ? 30.273 43.910 31.600 1.00 13.86 118 ASN A CA 1
ATOM 754 C C . ASN A 1 118 ? 30.378 45.042 30.580 1.00 14.40 118 ASN A C 1
ATOM 755 O O . ASN A 1 118 ? 30.626 46.194 30.933 1.00 15.61 118 ASN A O 1
ATOM 760 N N . ILE A 1 119 ? 30.149 44.739 29.314 1.00 14.33 119 ILE A N 1
ATOM 761 C CA . ILE A 1 119 ? 30.209 45.784 28.278 1.00 14.76 119 ILE A CA 1
ATOM 762 C C . ILE A 1 119 ? 29.130 46.818 28.471 1.00 13.70 119 ILE A C 1
ATOM 763 O O . ILE A 1 119 ? 29.369 48.000 28.204 1.00 15.84 119 ILE A O 1
ATOM 768 N N . ASP A 1 120 ? 27.991 46.414 29.042 1.00 13.08 120 ASP A N 1
ATOM 769 C CA . ASP A 1 120 ? 26.944 47.355 29.391 1.00 13.48 120 ASP A CA 1
ATOM 770 C C . ASP A 1 120 ? 27.419 48.458 30.331 1.00 13.60 120 ASP A C 1
ATOM 771 O O . ASP A 1 120 ? 27.026 49.617 30.180 1.00 11.95 120 ASP A O 1
ATOM 776 N N . GLU A 1 121 ? 28.217 48.111 31.332 1.00 13.27 121 GLU A N 1
ATOM 777 C CA . GLU A 1 121 ? 28.793 49.120 32.203 1.00 13.81 121 GLU A CA 1
ATOM 778 C C . GLU A 1 121 ? 29.627 50.116 31.426 1.00 13.22 121 GLU A C 1
ATOM 779 O O . GLU A 1 121 ? 29.525 51.307 31.675 1.00 13.51 121 GLU A O 1
ATOM 785 N N . LEU A 1 122 ? 30.437 49.638 30.487 1.00 13.09 122 LEU A N 1
ATOM 786 C CA . LEU A 1 122 ? 31.225 50.545 29.650 1.00 12.72 122 LEU A CA 1
ATOM 787 C C . LEU A 1 122 ? 30.338 51.413 28.725 1.00 11.99 122 LEU A C 1
ATOM 788 O O . LEU A 1 122 ? 30.466 52.636 28.687 1.00 13.20 122 LEU A O 1
ATOM 793 N N . PHE A 1 123 ? 29.354 50.799 28.096 1.00 13.04 123 PHE A N 1
ATOM 794 C CA . PHE A 1 123 ? 28.378 51.501 27.308 1.00 13.03 123 PHE A CA 1
ATOM 795 C C . PHE A 1 123 ? 27.771 52.629 28.113 1.00 13.78 123 PHE A C 1
ATOM 796 O O . PHE A 1 123 ? 27.737 53.743 27.620 1.00 11.77 123 PHE A O 1
ATOM 804 N N . GLN A 1 124 ? 27.314 52.343 29.345 1.00 14.61 124 GLN A N 1
ATOM 805 C CA . GLN A 1 124 ? 26.720 53.368 30.195 1.00 16.99 124 GLN A CA 1
ATOM 806 C C . GLN A 1 124 ? 27.707 54.507 30.453 1.00 16.27 124 GLN A C 1
ATOM 807 O O . GLN A 1 124 ? 27.317 55.636 30.386 1.00 16.93 124 GLN A O 1
ATOM 813 N N . LYS A 1 125 ? 28.970 54.216 30.741 1.00 15.16 125 LYS A N 1
ATOM 814 C CA . LYS A 1 125 ? 29.939 55.259 30.966 1.00 16.88 125 LYS A CA 1
ATOM 815 C C . LYS A 1 125 ? 30.182 56.107 29.725 1.00 16.50 125 LYS A C 1
ATOM 816 O O . LYS A 1 125 ? 30.519 57.283 29.855 1.00 16.39 125 LYS A O 1
ATOM 822 N N . LEU A 1 126 ? 29.977 55.528 28.539 1.00 15.42 126 LEU A N 1
ATOM 823 C CA . LEU A 1 126 ? 30.247 56.239 27.313 1.00 16.05 126 LEU A CA 1
ATOM 824 C C . LEU A 1 126 ? 29.084 57.071 26.821 1.00 15.99 126 LEU A C 1
ATOM 825 O O . LEU A 1 126 ? 29.260 57.782 25.861 1.00 16.39 126 LEU A O 1
ATOM 830 N N . ILE A 1 127 ? 27.916 56.978 27.442 1.00 17.22 127 ILE A N 1
ATOM 831 C CA . ILE A 1 127 ? 26.753 57.707 26.934 1.00 18.55 127 ILE A CA 1
ATOM 832 C C . ILE A 1 127 ? 27.053 59.230 26.712 1.00 18.28 127 ILE A C 1
ATOM 833 O O . ILE A 1 127 ? 26.818 59.723 25.590 1.00 18.72 127 ILE A O 1
ATOM 838 N N . PRO A 1 128 ? 27.539 59.961 27.707 1.00 17.96 128 PRO A N 1
ATOM 839 C CA . PRO A 1 128 ? 27.859 61.386 27.479 1.00 18.00 128 PRO A CA 1
ATOM 840 C C . PRO A 1 128 ? 28.774 61.593 26.265 1.00 17.88 128 PRO A C 1
ATOM 841 O O . PRO A 1 128 ? 28.467 62.422 25.411 1.00 17.83 128 PRO A O 1
ATOM 84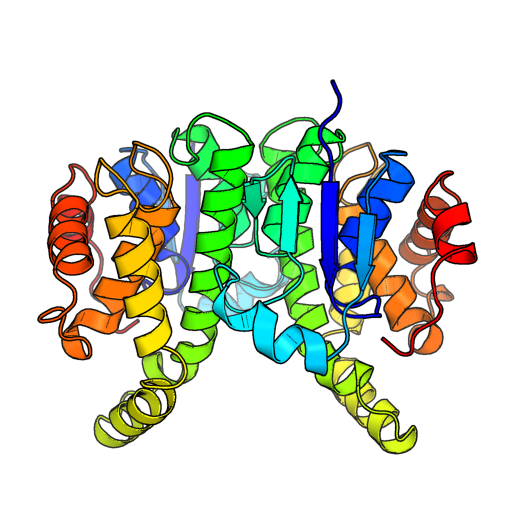5 N N . TRP A 1 129 ? 29.814 60.770 26.125 1.00 18.14 129 TRP A N 1
ATOM 846 C CA . TRP A 1 129 ? 30.719 60.894 24.997 1.00 16.24 129 TRP A CA 1
ATOM 847 C C . TRP A 1 129 ? 30.009 60.677 23.665 1.00 18.02 129 TRP A C 1
ATOM 848 O O . TRP A 1 129 ? 30.196 61.452 22.722 1.00 16.69 129 TRP A O 1
ATOM 859 N N . THR A 1 130 ? 29.199 59.624 23.577 1.00 18.60 130 THR A N 1
ATOM 860 C CA . THR A 1 130 ? 28.483 59.332 22.353 1.00 20.42 130 THR A CA 1
ATOM 861 C C . THR A 1 130 ? 27.623 60.509 21.907 1.00 20.45 130 THR A C 1
ATOM 862 O O . THR A 1 130 ? 27.466 60.710 20.699 1.00 20.24 130 THR A O 1
ATOM 866 N N . HIS A 1 131 ? 27.055 61.242 22.865 1.00 21.51 131 HIS A N 1
ATOM 867 C CA . HIS A 1 131 ? 26.072 62.294 22.564 1.00 23.65 131 HIS A CA 1
ATOM 868 C C . HIS A 1 131 ? 26.675 63.692 22.489 1.00 23.30 131 HIS A C 1
ATOM 869 O O . HIS A 1 131 ? 25.950 64.629 22.182 1.00 23.01 131 HIS A O 1
ATOM 876 N N . GLU A 1 132 ? 27.978 63.809 22.755 1.00 21.98 132 GLU A N 1
ATOM 877 C CA . GLU A 1 132 ? 28.643 65.110 22.762 1.00 22.03 132 GLU A CA 1
ATOM 878 C C . GLU A 1 132 ? 29.076 65.402 21.343 1.00 21.22 132 GLU A C 1
ATOM 879 O O . GLU A 1 132 ? 29.957 64.774 20.846 1.00 20.68 132 GLU A O 1
ATOM 885 N N . LYS A 1 133 ? 28.444 66.387 20.713 1.00 22.11 133 LYS A N 1
ATOM 886 C CA . LYS A 1 133 ? 28.728 66.759 19.329 1.00 22.43 133 LYS A CA 1
ATOM 887 C C . LYS A 1 133 ? 29.846 67.820 19.218 1.00 21.67 133 LYS A C 1
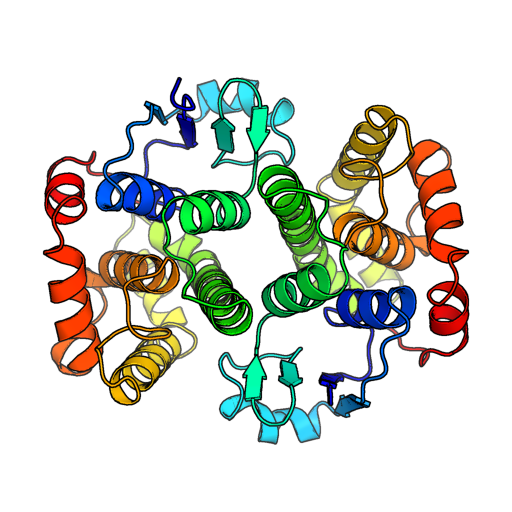ATOM 888 O O . LYS A 1 133 ? 30.430 67.998 18.153 1.00 21.33 133 LYS A O 1
ATOM 894 N N . ASN A 1 134 ? 30.170 68.487 20.314 1.00 20.21 134 ASN A N 1
ATOM 895 C CA . ASN A 1 134 ? 31.310 69.419 20.302 1.00 20.20 134 ASN A CA 1
ATOM 896 C C . ASN A 1 134 ? 32.601 68.585 20.385 1.00 19.93 134 ASN A C 1
ATOM 897 O O . ASN A 1 134 ? 32.827 67.912 21.407 1.00 18.84 134 ASN A O 1
ATOM 902 N N . THR A 1 135 ? 33.460 68.670 19.363 1.00 20.21 135 THR A N 1
ATOM 903 C CA . THR A 1 135 ? 34.623 67.768 19.290 1.00 22.51 135 THR A CA 1
ATOM 904 C C . THR A 1 135 ? 35.660 67.917 20.390 1.00 23.00 135 THR A C 1
ATOM 905 O O . THR A 1 135 ? 36.212 66.929 20.809 1.00 23.53 135 THR A O 1
ATOM 909 N N . THR A 1 136 ? 35.891 69.147 20.859 1.00 23.40 136 THR A N 1
ATOM 910 C CA . THR A 1 136 ? 36.790 69.404 21.970 1.00 22.90 136 THR A CA 1
ATOM 911 C C . THR A 1 136 ? 36.249 68.787 23.239 1.00 22.21 136 THR A C 1
ATOM 912 O O . THR A 1 136 ? 36.957 68.104 23.973 1.00 21.93 136 THR A O 1
ATOM 916 N N . LYS A 1 137 ? 34.986 69.048 23.520 1.00 21.60 137 LYS A N 1
ATOM 917 C CA . LYS A 1 137 ? 34.387 68.521 24.723 1.00 21.59 137 LYS A CA 1
ATOM 918 C C . LYS A 1 137 ? 34.302 66.974 24.673 1.00 20.25 137 LYS A C 1
ATOM 919 O O . LYS A 1 137 ? 34.368 66.329 25.685 1.00 19.65 137 LYS A O 1
ATOM 925 N N . LYS A 1 138 ? 34.179 66.424 23.488 1.00 19.47 138 LYS A N 1
ATOM 926 C CA . LYS A 1 138 ? 33.914 64.997 23.336 1.00 19.41 138 LYS A CA 1
ATOM 927 C C . LYS A 1 138 ? 35.256 64.321 23.624 1.00 19.56 138 LYS A C 1
ATOM 928 O O . LYS A 1 138 ? 35.314 63.365 24.407 1.00 16.03 138 LYS A O 1
ATOM 934 N N . ALA A 1 139 ? 36.333 64.871 23.055 1.00 19.89 139 ALA A N 1
ATOM 935 C CA . ALA A 1 139 ? 37.694 64.368 23.315 1.00 20.93 139 ALA A CA 1
ATOM 936 C C . ALA A 1 139 ? 38.047 64.432 24.800 1.00 21.85 139 ALA A C 1
ATOM 937 O O . ALA A 1 139 ? 38.720 63.552 25.292 1.00 21.96 139 ALA A O 1
ATOM 939 N N . GLU A 1 140 ? 37.608 65.465 25.514 1.00 21.75 140 GLU A N 1
ATOM 940 C CA . GLU A 1 140 ? 37.834 65.544 26.951 1.00 23.06 140 GLU A CA 1
ATOM 941 C C . GLU A 1 140 ? 37.048 64.457 27.718 1.00 21.75 140 GLU A C 1
ATOM 942 O O . GLU A 1 140 ? 37.570 63.866 28.652 1.00 20.12 140 GLU A O 1
ATOM 948 N N . LEU A 1 141 ? 35.794 64.229 27.346 1.00 20.95 141 LEU A N 1
ATOM 949 C CA . LEU A 1 141 ? 34.995 63.176 27.956 1.00 20.93 141 LEU A CA 1
ATOM 950 C C . LEU A 1 141 ? 35.719 61.851 27.785 1.00 20.09 141 LEU A C 1
ATOM 951 O O . LEU A 1 141 ? 35.814 61.074 28.732 1.00 20.03 141 LEU A O 1
ATOM 956 N N . PHE A 1 142 ? 36.235 61.604 26.584 1.00 19.99 142 PHE A N 1
ATOM 957 C CA . PHE A 1 142 ? 36.906 60.350 26.323 1.00 19.44 142 PHE A CA 1
ATOM 958 C C . PHE A 1 142 ? 38.197 60.251 27.083 1.00 19.78 142 PHE A C 1
ATOM 959 O O . PHE A 1 142 ? 38.494 59.197 27.658 1.00 19.76 142 PHE A O 1
ATOM 967 N N . ARG A 1 143 ? 38.982 61.325 27.084 1.00 19.83 143 ARG A N 1
ATOM 968 C CA . ARG A 1 143 ? 40.230 61.338 27.830 1.00 21.92 143 ARG A CA 1
ATOM 969 C C . ARG A 1 143 ? 40.025 60.937 29.257 1.00 21.62 143 ARG A C 1
ATOM 970 O O . ARG A 1 143 ? 40.824 60.211 29.822 1.00 21.41 143 ARG A O 1
ATOM 978 N N . ASN A 1 144 ? 38.986 61.451 29.869 1.00 22.23 144 ASN A N 1
ATOM 979 C CA . ASN A 1 144 ? 38.757 61.157 31.264 1.00 23.18 144 ASN A CA 1
ATOM 980 C C . ASN A 1 144 ? 38.324 59.713 31.562 1.00 23.17 144 ASN A C 1
ATOM 981 O O . ASN A 1 144 ? 38.381 59.311 32.727 1.00 23.93 144 ASN A O 1
ATOM 986 N N . LEU A 1 145 ? 37.900 58.967 30.529 1.00 21.71 145 LEU A N 1
ATOM 987 C CA . LEU A 1 145 ? 37.540 57.548 30.666 1.00 22.12 145 LEU A CA 1
ATOM 988 C C . LEU A 1 145 ? 38.615 56.577 30.171 1.00 21.90 145 LEU A C 1
ATOM 989 O O . LEU A 1 145 ? 38.456 55.353 30.323 1.00 21.60 145 LEU A O 1
ATOM 994 N N . SER A 1 146 ? 39.689 57.118 29.588 1.00 21.85 146 SER A N 1
ATOM 995 C CA . SER A 1 146 ? 40.687 56.319 28.931 1.00 21.89 146 SER A CA 1
ATOM 996 C C . SER A 1 146 ? 41.384 55.356 29.896 1.00 22.54 146 SER A C 1
ATOM 997 O O . SER A 1 146 ? 41.272 54.155 29.756 1.00 22.08 146 SER A O 1
ATOM 1000 N N . GLU A 1 147 ? 42.071 55.892 30.883 1.00 22.60 147 GLU A N 1
ATOM 1001 C CA . GLU A 1 147 ? 42.740 55.068 31.871 1.00 23.99 147 GLU A CA 1
ATOM 1002 C C . GLU A 1 147 ? 41.731 54.288 32.711 1.00 22.32 147 GLU A C 1
ATOM 1003 O O . GLU A 1 147 ? 41.978 53.162 32.985 1.00 21.58 147 GLU A O 1
ATOM 1009 N N . SER A 1 148 ? 40.616 54.893 33.127 1.00 20.96 148 SER A N 1
ATOM 1010 C CA . SER A 1 148 ? 39.738 54.248 34.080 1.00 20.61 148 SER A CA 1
ATOM 1011 C C . SER A 1 148 ? 38.912 53.084 33.470 1.00 19.36 148 SER A C 1
ATOM 1012 O O . SER A 1 148 ? 38.549 52.165 34.193 1.00 20.20 148 SER A O 1
ATOM 1015 N N . ASP A 1 149 ? 38.576 53.154 32.184 1.00 17.28 149 ASP A N 1
ATOM 1016 C CA . ASP A 1 149 ? 37.591 52.235 31.610 1.00 17.01 149 ASP A CA 1
ATOM 1017 C C . ASP A 1 149 ? 37.944 51.659 30.247 1.00 16.41 149 ASP A C 1
ATOM 1018 O O . ASP A 1 149 ? 37.719 50.472 30.013 1.00 16.21 149 ASP A O 1
ATOM 1023 N N . VAL A 1 150 ? 38.473 52.487 29.355 1.00 16.31 150 VAL A N 1
ATOM 1024 C CA . VAL A 1 150 ? 38.697 52.068 27.974 1.00 17.35 150 VAL A CA 1
ATOM 1025 C C . VAL A 1 150 ? 39.922 51.175 27.904 1.00 17.05 150 VAL A C 1
ATOM 1026 O O . VAL A 1 150 ? 39.837 50.092 27.391 1.00 16.89 150 VAL A O 1
ATOM 1030 N N . MET A 1 151 ? 41.040 51.633 28.457 1.00 18.59 151 MET A N 1
ATOM 1031 C CA . MET A 1 151 ? 42.249 50.825 28.461 1.00 19.11 151 MET A CA 1
ATOM 1032 C C . MET A 1 151 ? 42.014 49.502 29.186 1.00 17.38 151 MET A C 1
ATOM 1033 O O . MET A 1 151 ? 42.432 48.483 28.669 1.00 17.35 151 MET A O 1
ATOM 1038 N N . PRO A 1 152 ? 41.413 49.481 30.380 1.00 17.42 152 PRO A N 1
ATOM 1039 C CA . PRO A 1 152 ? 41.070 48.197 31.017 1.00 16.99 152 PRO A CA 1
ATOM 1040 C C . PRO A 1 152 ? 40.190 47.303 30.123 1.00 15.99 152 PRO A C 1
ATOM 1041 O O . PRO A 1 152 ? 40.382 46.098 30.103 1.00 16.99 152 PRO A O 1
ATOM 1045 N N . PHE A 1 153 ? 39.254 47.884 29.380 1.00 15.61 153 PHE A N 1
ATOM 1046 C CA . PHE A 1 153 ? 38.431 47.123 28.434 1.00 14.82 153 PHE A CA 1
ATOM 1047 C C . PHE A 1 153 ? 39.313 46.453 27.379 1.00 15.42 153 PHE A C 1
ATOM 1048 O O . PHE A 1 153 ? 39.212 45.264 27.136 1.00 15.91 153 PHE A O 1
ATOM 1056 N N . LEU A 1 154 ? 40.178 47.227 26.753 1.00 15.61 154 LEU A N 1
ATOM 1057 C CA . LEU A 1 154 ? 41.017 46.690 25.680 1.00 15.58 154 LEU A CA 1
ATOM 1058 C C . LEU A 1 154 ? 41.932 45.576 26.173 1.00 15.15 154 LEU A C 1
ATOM 1059 O O . LEU A 1 154 ? 42.096 44.564 25.514 1.00 15.54 154 LEU A O 1
ATOM 1064 N N . GLY A 1 155 ? 42.506 45.781 27.342 1.00 15.44 155 GLY A N 1
ATOM 1065 C CA . GLY A 1 155 ? 43.416 44.814 27.944 1.00 16.59 155 GLY A CA 1
ATOM 1066 C C . GLY A 1 155 ? 42.722 43.527 28.287 1.00 16.26 155 GLY A C 1
ATOM 1067 O O . GLY A 1 155 ? 43.227 42.430 28.031 1.00 16.48 155 GLY A O 1
ATOM 1068 N N . ARG A 1 156 ? 41.531 43.670 28.873 1.00 16.93 156 ARG A N 1
ATOM 1069 C CA . ARG A 1 156 ? 40.711 42.532 29.267 1.00 16.43 156 ARG A CA 1
ATOM 1070 C C . ARG A 1 156 ? 40.392 41.622 28.098 1.00 15.90 156 ARG A C 1
ATOM 1071 O O . ARG A 1 156 ? 40.544 40.372 28.195 1.00 14.60 156 ARG A O 1
ATOM 1079 N N . TYR A 1 157 ? 39.919 42.228 27.016 1.00 14.78 157 TYR A N 1
ATOM 1080 C CA . TYR A 1 157 ? 39.404 41.449 25.916 1.00 14.29 157 TYR A CA 1
ATOM 1081 C C . TYR A 1 157 ? 40.531 40.983 25.015 1.00 14.69 157 TYR A C 1
ATOM 1082 O O . TYR A 1 157 ? 40.434 39.916 24.393 1.00 14.77 157 TYR A O 1
ATOM 1091 N N . GLU A 1 158 ? 41.623 41.730 25.007 1.00 14.36 158 GLU A N 1
ATOM 1092 C CA . GLU A 1 158 ? 42.839 41.258 24.323 1.00 15.98 158 GLU A CA 1
ATOM 1093 C C . GLU A 1 158 ? 43.308 39.938 24.949 1.00 16.94 158 GLU A C 1
ATOM 1094 O O . GLU A 1 158 ? 43.634 38.978 24.228 1.00 17.75 158 GLU A O 1
ATOM 1100 N N . LYS A 1 159 ? 43.258 39.890 26.274 1.00 16.83 159 LYS A N 1
ATOM 1101 C CA . LYS A 1 159 ? 43.688 38.744 27.062 1.00 18.67 159 LYS A CA 1
ATOM 1102 C C . LYS A 1 159 ? 42.731 37.571 26.919 1.00 18.38 159 LYS A C 1
ATOM 1103 O O . LYS A 1 159 ? 43.197 36.438 26.626 1.00 17.89 159 LYS A O 1
ATOM 1109 N N . PHE A 1 160 ? 41.419 37.809 27.053 1.00 18.03 160 PHE A N 1
ATOM 1110 C CA . PHE A 1 160 ? 40.460 36.735 26.759 1.00 18.97 160 PHE A CA 1
ATOM 1111 C C . PHE A 1 160 ? 40.793 36.104 25.398 1.00 18.95 160 PHE A C 1
ATOM 1112 O O . PHE A 1 160 ? 40.908 34.880 25.286 1.00 19.19 160 PHE A O 1
ATOM 1120 N N . LEU A 1 161 ? 40.976 36.914 24.366 1.00 20.32 161 LEU A N 1
ATOM 1121 C CA . LEU A 1 161 ? 41.229 36.361 23.036 1.00 21.30 161 LEU A CA 1
ATOM 1122 C C . LEU A 1 161 ? 42.601 35.640 22.952 1.00 23.49 161 LEU A C 1
ATOM 1123 O O . LEU A 1 161 ? 42.719 34.589 22.350 1.00 22.68 161 LEU A O 1
ATOM 1128 N N . LYS A 1 162 ? 43.624 36.226 23.562 1.00 25.81 162 LYS A N 1
ATOM 1129 C CA . LYS A 1 162 ? 44.963 35.611 23.618 1.00 28.31 162 LYS A CA 1
ATOM 1130 C C . LYS A 1 162 ? 44.901 34.182 24.179 1.00 29.85 162 LYS A C 1
ATOM 1131 O O . LYS A 1 162 ? 45.503 33.246 23.612 1.00 29.08 162 LYS A O 1
ATOM 1137 N N . GLU A 1 163 ? 44.112 34.017 25.242 1.00 30.93 163 GLU A N 1
ATOM 1138 C CA . GLU A 1 163 ? 43.918 32.733 25.907 1.00 32.91 163 GLU A CA 1
ATOM 1139 C C . GLU A 1 163 ? 42.931 31.792 25.201 1.00 33.27 163 GLU A C 1
ATOM 1140 O O . GLU A 1 163 ? 42.734 30.662 25.637 1.00 32.85 163 GLU A O 1
ATOM 1146 N N . SER A 1 164 ? 42.288 32.267 24.144 1.00 33.56 164 SER A N 1
ATOM 1147 C CA . SER A 1 164 ? 41.336 31.458 23.401 1.00 33.71 164 SER A CA 1
ATOM 1148 C C . SER A 1 164 ? 42.089 30.797 22.258 1.00 34.57 164 SER A C 1
ATOM 1149 O O . SER A 1 164 ? 42.908 31.408 21.610 1.00 35.79 164 SER A O 1
ATOM 1152 N N . THR A 1 165 ? 41.749 29.567 21.960 1.00 35.66 165 THR A N 1
ATOM 1153 C CA . THR A 1 165 ? 42.431 28.853 20.889 1.00 36.16 165 THR A CA 1
ATOM 1154 C C . THR A 1 165 ? 41.788 29.140 19.541 1.00 35.22 165 THR A C 1
ATOM 1155 O O . THR A 1 165 ? 42.446 28.992 18.506 1.00 36.63 165 THR A O 1
ATOM 1159 N N . THR A 1 166 ? 40.533 29.586 19.537 1.00 32.81 166 THR A N 1
ATOM 1160 C CA . THR A 1 166 ? 39.829 29.860 18.281 1.00 31.25 166 THR A CA 1
ATOM 1161 C C . THR A 1 166 ? 39.567 31.317 17.971 1.00 28.36 166 THR A C 1
ATOM 1162 O O . THR A 1 166 ? 38.970 31.600 16.959 1.00 26.95 166 THR A O 1
ATOM 1166 N N . GLY A 1 167 ? 39.996 32.251 18.817 1.00 25.90 167 GLY A N 1
ATOM 1167 C CA . GLY A 1 167 ? 39.720 33.672 18.538 1.00 24.37 167 GLY A CA 1
ATOM 1168 C C . GLY A 1 167 ? 38.268 34.083 18.822 1.00 22.16 167 GLY A C 1
ATOM 1169 O O . GLY A 1 167 ? 37.697 34.945 18.141 1.00 20.00 167 GLY A O 1
ATOM 1170 N N . HIS A 1 168 ? 37.662 33.427 19.813 1.00 20.83 168 HIS A N 1
ATOM 1171 C CA . HIS A 1 168 ? 36.335 33.779 20.328 1.00 20.06 168 HIS A CA 1
ATOM 1172 C C . HIS A 1 168 ? 36.432 34.227 21.770 1.00 18.85 168 HIS A C 1
ATOM 1173 O O . HIS A 1 168 ? 37.263 33.740 22.503 1.00 17.84 168 HIS A O 1
ATOM 1180 N N . ILE A 1 169 ? 35.538 35.116 22.193 1.00 18.27 169 ILE A N 1
ATOM 1181 C CA . ILE A 1 169 ? 35.575 35.579 23.570 1.00 18.81 169 ILE A CA 1
ATOM 1182 C C . ILE A 1 169 ? 35.225 34.471 24.553 1.00 19.08 169 ILE A C 1
ATOM 1183 O O . ILE A 1 169 ? 35.828 34.390 25.593 1.00 19.52 169 ILE A O 1
ATOM 1188 N N . VAL A 1 170 ? 34.233 33.642 24.234 1.00 18.86 170 VAL A N 1
ATOM 1189 C CA . VAL A 1 170 ? 33.887 32.496 25.059 1.00 18.90 170 VAL A CA 1
ATOM 1190 C C . VAL A 1 170 ? 33.733 31.315 24.139 1.00 19.52 170 VAL A C 1
ATOM 1191 O O . VAL A 1 170 ? 33.077 31.412 23.064 1.00 20.19 170 VAL A O 1
ATOM 1195 N N . GLY A 1 171 ? 34.288 30.183 24.551 1.00 19.17 171 GLY A N 1
ATOM 1196 C CA . GLY A 1 171 ? 34.152 28.966 23.794 1.00 20.57 171 GLY A CA 1
ATOM 1197 C C . GLY A 1 171 ? 34.770 28.953 22.414 1.00 21.31 171 GLY A C 1
ATOM 1198 O O . GLY A 1 171 ? 35.686 29.691 22.112 1.00 19.85 171 GLY A O 1
ATOM 1199 N N . ASN A 1 172 ? 34.217 28.097 21.572 1.00 23.69 172 ASN A N 1
ATOM 1200 C CA . ASN A 1 172 ? 34.762 27.771 20.243 1.00 25.91 172 ASN A CA 1
ATOM 1201 C C . ASN A 1 172 ? 33.929 28.209 19.052 1.00 25.39 172 ASN A C 1
ATOM 1202 O O . ASN A 1 172 ? 34.196 27.788 17.931 1.00 26.05 172 ASN A O 1
ATOM 1207 N N . LYS A 1 173 ? 32.893 29.021 19.272 1.00 23.76 173 LYS A N 1
ATOM 1208 C CA . LYS A 1 173 ? 32.112 29.570 18.160 1.00 22.75 173 LYS A CA 1
ATOM 1209 C C . LYS A 1 173 ? 31.627 30.994 18.505 1.00 21.59 173 LYS A C 1
ATOM 1210 O O . LYS A 1 173 ? 31.678 31.422 19.660 1.00 19.89 173 LYS A O 1
ATOM 1216 N N . VAL A 1 174 ? 31.194 31.704 17.480 1.00 20.13 174 VAL A N 1
ATOM 1217 C CA . VAL A 1 174 ? 30.705 33.067 17.627 1.00 20.12 174 VAL A CA 1
ATOM 1218 C C . VAL A 1 174 ? 29.510 33.079 18.580 1.00 17.62 174 VAL A C 1
ATOM 1219 O O . VAL A 1 174 ? 28.682 32.206 18.554 1.00 15.78 174 VAL A O 1
ATOM 1223 N N . SER A 1 175 ? 29.475 34.075 19.459 1.00 16.62 175 SER A N 1
ATOM 1224 C CA . SER A 1 175 ? 28.379 34.258 20.408 1.00 15.05 175 SER A CA 1
ATOM 1225 C C . SER A 1 175 ? 27.949 35.708 20.503 1.00 15.25 175 SER A C 1
ATOM 1226 O O . SER A 1 175 ? 28.580 36.582 19.944 1.00 14.10 175 SER A O 1
ATOM 1229 N N . VAL A 1 176 ? 26.898 35.938 21.284 1.00 14.67 176 VAL A N 1
ATOM 1230 C CA . VAL A 1 176 ? 26.462 37.281 21.563 1.00 14.83 176 VAL A CA 1
ATOM 1231 C C . VAL A 1 176 ? 27.605 38.097 22.154 1.00 14.07 176 VAL A C 1
ATOM 1232 O O . VAL A 1 176 ? 27.667 39.272 21.930 1.00 12.91 176 VAL A O 1
ATOM 1236 N N . ALA A 1 177 ? 28.485 37.464 22.939 1.00 12.57 177 ALA A N 1
ATOM 1237 C CA . ALA A 1 177 ? 29.609 38.223 23.499 1.00 13.33 177 ALA A CA 1
ATOM 1238 C C . ALA A 1 177 ? 30.547 38.754 22.413 1.00 13.36 177 ALA A C 1
ATOM 1239 O O . ALA A 1 177 ? 31.019 39.889 22.506 1.00 12.89 177 ALA A O 1
ATOM 1241 N N . ASP A 1 178 ? 30.820 37.947 21.388 1.00 13.87 178 ASP A N 1
ATOM 1242 C CA . ASP A 1 178 ? 31.680 38.376 20.294 1.00 14.01 178 ASP A CA 1
ATOM 1243 C C . ASP A 1 178 ? 31.058 39.558 19.617 1.00 13.82 178 ASP A C 1
ATOM 1244 O O . ASP A 1 178 ? 31.712 40.542 19.409 1.00 13.37 178 ASP A O 1
ATOM 1249 N N . LEU A 1 179 ? 29.760 39.472 19.324 1.00 13.56 179 LEU A N 1
ATOM 1250 C CA . LEU A 1 179 ? 29.080 40.558 18.680 1.00 13.72 179 LEU A CA 1
ATOM 1251 C C . LEU A 1 179 ? 29.085 41.807 19.521 1.00 12.70 179 LEU A C 1
ATOM 1252 O O . LEU A 1 179 ? 29.183 42.921 18.994 1.00 11.63 179 LEU A O 1
ATOM 1257 N N . THR A 1 180 ? 28.930 41.640 20.833 1.00 13.03 180 THR A N 1
ATOM 1258 C CA . THR A 1 180 ? 28.947 42.785 21.750 1.00 12.10 180 THR A CA 1
ATOM 1259 C C . THR A 1 180 ? 30.320 43.479 21.780 1.00 12.24 180 THR A C 1
ATOM 1260 O O . THR A 1 180 ? 30.394 44.706 21.745 1.00 12.61 180 THR A O 1
ATOM 1264 N N . VAL A 1 181 ? 31.407 42.719 21.861 1.00 13.41 181 VAL A N 1
ATOM 1265 C CA . VAL A 1 181 ? 32.744 43.303 21.945 1.00 14.44 181 VAL A CA 1
ATOM 1266 C C . VAL A 1 181 ? 33.096 43.951 20.584 1.00 14.64 181 VAL A C 1
ATOM 1267 O O . VAL A 1 181 ? 33.565 45.095 20.519 1.00 14.91 181 VAL A O 1
ATOM 1271 N N . PHE A 1 182 ? 32.835 43.212 19.507 1.00 14.41 182 PHE A N 1
ATOM 1272 C CA . PHE A 1 182 ? 32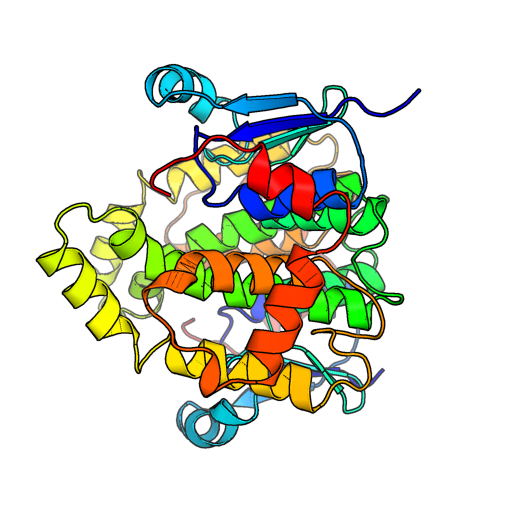.862 43.743 18.143 1.00 14.09 182 PHE A CA 1
ATOM 1273 C C . PHE A 1 182 ? 32.172 45.085 18.010 1.00 13.39 182 PHE A C 1
ATOM 1274 O O . PHE A 1 182 ? 32.739 46.051 17.471 1.00 14.50 182 PHE A O 1
ATOM 1282 N N . ASN A 1 183 ? 30.954 45.178 18.514 1.00 13.45 183 ASN A N 1
ATOM 1283 C CA . ASN A 1 183 ? 30.186 46.398 18.364 1.00 12.79 183 ASN A CA 1
ATOM 1284 C C . ASN A 1 183 ? 30.833 47.526 19.124 1.00 12.57 183 ASN A C 1
ATOM 1285 O O . ASN A 1 183 ? 30.887 48.637 18.642 1.00 13.35 183 ASN A O 1
ATOM 1290 N N . MET A 1 184 ? 31.328 47.256 20.315 1.00 12.39 184 MET A N 1
ATOM 1291 C CA . MET A 1 184 ? 31.990 48.251 21.117 1.00 12.78 184 MET A CA 1
ATOM 1292 C C . MET A 1 184 ? 33.301 48.742 20.479 1.00 12.77 184 MET A C 1
ATOM 1293 O O . MET A 1 184 ? 33.581 49.925 20.479 1.00 11.31 184 MET A O 1
ATOM 1298 N N . LEU A 1 185 ? 34.081 47.846 19.919 1.00 12.70 185 LEU A N 1
ATOM 1299 C CA . LEU A 1 185 ? 35.263 48.218 19.184 1.00 14.28 185 LEU A CA 1
ATOM 1300 C C . LEU A 1 185 ? 34.972 49.147 17.992 1.00 14.23 185 LEU A C 1
ATOM 1301 O O . LEU A 1 185 ? 35.685 50.103 17.766 1.00 15.21 185 LEU A O 1
ATOM 1306 N N . MET A 1 186 ? 33.904 48.861 17.258 1.00 15.35 186 MET A N 1
ATOM 1307 C CA . MET A 1 186 ? 33.412 49.738 16.201 1.00 15.58 186 MET A CA 1
ATOM 1308 C C . MET A 1 186 ? 33.006 51.092 16.748 1.00 16.78 186 MET A C 1
ATOM 1309 O O . MET A 1 186 ? 33.424 52.090 16.202 1.00 16.24 186 MET A O 1
ATOM 1314 N N . THR A 1 187 ? 32.231 51.115 17.843 1.00 16.56 187 THR A N 1
ATOM 1315 C CA . THR A 1 187 ? 31.943 52.351 18.567 1.00 16.72 187 THR A CA 1
ATOM 1316 C C . THR A 1 187 ? 33.219 53.154 18.865 1.00 17.99 187 THR A C 1
ATOM 1317 O O . THR A 1 187 ? 33.233 54.380 18.690 1.00 16.78 187 THR A O 1
ATOM 1321 N N . LEU A 1 188 ? 34.293 52.494 19.289 1.00 17.68 188 LEU A N 1
ATOM 1322 C CA . LEU A 1 188 ? 35.471 53.212 19.698 1.00 19.65 188 LEU A CA 1
ATOM 1323 C C . LEU A 1 188 ? 36.501 53.386 18.591 1.00 21.28 188 LEU A C 1
ATOM 1324 O O . LEU A 1 188 ? 37.585 53.877 18.882 1.00 20.82 188 LEU A O 1
ATOM 1329 N N . ASP A 1 189 ? 36.171 53.005 17.364 1.00 23.85 189 ASP A N 1
ATOM 1330 C CA . ASP A 1 189 ? 37.147 52.854 16.281 1.00 26.68 189 ASP A CA 1
ATOM 1331 C C . ASP A 1 189 ? 38.054 54.068 16.125 1.00 28.07 189 ASP A C 1
ATOM 1332 O O . ASP A 1 189 ? 39.254 53.913 16.056 1.00 29.20 189 ASP A O 1
ATOM 1337 N N . ASP A 1 190 ? 37.482 55.262 16.153 1.00 29.20 190 ASP A N 1
ATOM 1338 C CA . ASP A 1 190 ? 38.258 56.474 15.917 1.00 30.78 190 ASP A CA 1
ATOM 1339 C C . ASP A 1 190 ? 39.120 56.901 17.116 1.00 31.09 190 ASP A C 1
ATOM 1340 O O . ASP A 1 190 ? 40.007 57.760 16.976 1.00 31.21 190 ASP A O 1
ATOM 1345 N N . GLU A 1 191 ? 38.889 56.308 18.286 1.00 30.46 191 GLU A N 1
ATOM 1346 C CA . GLU A 1 191 ? 39.596 56.727 19.478 1.00 30.61 191 GLU A CA 1
ATOM 1347 C C . GLU A 1 191 ? 40.590 55.705 20.030 1.00 30.48 191 GLU A C 1
ATOM 1348 O O . GLU A 1 191 ? 41.320 56.023 20.971 1.00 30.56 191 GLU A O 1
ATOM 1354 N N . VAL A 1 192 ? 40.614 54.482 19.501 1.00 30.53 192 VAL A N 1
ATOM 1355 C CA . VAL A 1 192 ? 41.592 53.485 19.944 1.00 30.91 192 VAL A CA 1
ATOM 1356 C C . VAL A 1 192 ? 42.466 52.984 18.789 1.00 31.08 192 VAL A C 1
ATOM 1357 O O . VAL A 1 192 ? 42.033 52.838 17.658 1.00 29.94 192 VAL A O 1
ATOM 1361 N N . LYS A 1 193 ? 43.711 52.699 19.117 1.00 32.33 193 LYS A N 1
ATOM 1362 C CA . LYS A 1 193 ? 44.661 52.154 18.157 1.00 33.72 193 LYS A CA 1
ATOM 1363 C C . LYS A 1 193 ? 44.803 50.647 18.387 1.00 33.65 193 LYS A C 1
ATOM 1364 O O . LYS A 1 193 ? 45.421 50.234 19.366 1.00 34.57 193 LYS A O 1
ATOM 1370 N N . LEU A 1 194 ? 44.264 49.828 17.504 1.00 32.29 194 LEU A N 1
ATOM 1371 C CA . LEU A 1 194 ? 44.320 48.394 17.719 1.00 32.68 194 LEU A CA 1
ATOM 1372 C C . LEU A 1 194 ? 45.621 47.728 17.229 1.00 33.23 194 LEU A C 1
ATOM 1373 O O . LEU A 1 194 ? 45.754 46.517 17.323 1.00 31.99 194 LEU A O 1
ATOM 1378 N N . GLU A 1 195 ? 46.577 48.512 16.736 1.00 33.75 195 GLU A N 1
ATOM 1379 C CA . GLU A 1 195 ? 47.876 47.961 16.319 1.00 34.62 195 GLU A CA 1
ATOM 1380 C C . GLU A 1 195 ? 48.534 47.383 17.562 1.00 32.65 195 GLU A C 1
ATOM 1381 O O . GLU A 1 195 ? 49.217 46.377 17.500 1.00 33.67 195 GLU A O 1
ATOM 1387 N N . GLU A 1 196 ? 48.288 48.011 18.699 1.00 30.61 196 GLU A N 1
ATOM 1388 C CA . GLU A 1 196 ? 48.853 47.551 19.957 1.00 30.14 196 GLU A CA 1
ATOM 1389 C C . GLU A 1 196 ? 48.050 46.387 20.586 1.00 27.32 196 GLU A C 1
ATOM 1390 O O . GLU A 1 196 ? 48.463 45.821 21.590 1.00 25.01 196 GLU A O 1
ATOM 1396 N N . TYR A 1 197 ? 46.890 46.070 20.008 1.00 24.98 197 TYR A N 1
ATOM 1397 C CA . TYR A 1 197 ? 46.075 44.942 20.459 1.00 23.40 197 TYR A CA 1
ATOM 1398 C C . TYR A 1 197 ? 45.812 44.039 19.241 1.00 23.60 197 TYR A C 1
ATOM 1399 O O . TYR A 1 197 ? 44.720 44.049 18.685 1.00 23.11 197 TYR A O 1
ATOM 1408 N N . PRO A 1 198 ? 46.810 43.255 18.825 1.00 22.96 198 PRO A N 1
ATOM 1409 C CA . PRO A 1 198 ? 46.678 42.424 17.637 1.00 22.86 198 PRO A CA 1
ATOM 1410 C C . PRO A 1 198 ? 45.560 41.399 17.714 1.00 22.12 198 PRO A C 1
ATOM 1411 O O . PRO A 1 198 ? 44.996 41.112 16.675 1.00 22.26 198 PRO A O 1
ATOM 1415 N N . GLN A 1 199 ? 45.300 40.795 18.866 1.00 20.63 199 GLN A N 1
ATOM 1416 C CA . GLN A 1 199 ? 44.115 39.916 18.987 1.00 20.90 199 GLN A CA 1
ATOM 1417 C C . GLN A 1 199 ? 42.790 40.614 18.692 1.00 20.02 199 GLN A C 1
ATOM 1418 O O . GLN A 1 199 ? 41.992 40.072 17.951 1.00 20.19 199 GLN A O 1
ATOM 1424 N N . LEU A 1 200 ? 42.549 41.777 19.312 1.00 19.10 200 LEU A N 1
ATOM 1425 C CA . LEU A 1 200 ? 41.365 42.590 19.009 1.00 19.32 200 LEU A CA 1
ATOM 1426 C C . LEU A 1 200 ? 41.314 43.073 17.547 1.00 20.38 200 LEU A C 1
ATOM 1427 O O . LEU A 1 200 ? 40.243 43.102 16.929 1.00 18.24 200 LEU A O 1
ATOM 1432 N N . ALA A 1 201 ? 42.464 43.457 16.993 1.00 21.05 201 ALA A N 1
ATOM 1433 C CA . ALA A 1 201 ? 42.525 43.811 15.561 1.00 21.29 201 ALA A CA 1
ATOM 1434 C C . ALA A 1 201 ? 42.101 42.659 14.677 1.00 21.44 201 ALA A C 1
ATOM 1435 O O . ALA A 1 201 ? 41.286 42.834 13.811 1.00 21.84 201 ALA A O 1
ATOM 1437 N N . SER A 1 202 ? 42.652 41.485 14.898 1.00 21.90 202 SER A N 1
ATOM 1438 C CA . SER A 1 202 ? 42.242 40.300 14.130 1.00 23.28 202 SER A CA 1
ATOM 1439 C C . SER A 1 202 ? 40.722 39.970 14.305 1.00 21.89 202 SER A C 1
ATOM 1440 O O . SER A 1 202 ? 40.020 39.678 13.360 1.00 20.83 202 SER A O 1
ATOM 1443 N N . PHE A 1 203 ? 40.274 40.015 15.548 1.00 20.98 203 PHE A N 1
ATOM 1444 C CA . PHE A 1 203 ? 38.882 39.722 15.932 1.00 19.61 203 PHE A CA 1
ATOM 1445 C C . PHE A 1 203 ? 37.922 40.665 15.237 1.00 19.78 203 PHE A C 1
ATOM 1446 O O . PHE A 1 203 ? 36.928 40.216 14.696 1.00 18.25 203 PHE A O 1
ATOM 1454 N N . VAL A 1 204 ? 38.190 41.970 15.263 1.00 20.64 204 VAL A N 1
ATOM 1455 C CA . VAL A 1 204 ? 37.245 42.939 14.720 1.00 22.82 204 VAL A CA 1
ATOM 1456 C C . VAL A 1 204 ? 37.105 42.755 13.185 1.00 23.50 204 VAL A C 1
ATOM 1457 O O . VAL A 1 204 ? 36.001 42.811 12.641 1.00 23.26 204 VAL A O 1
ATOM 1461 N N . ASN A 1 205 ? 38.214 42.459 12.515 1.00 23.93 205 ASN A N 1
ATOM 1462 C CA . ASN A 1 205 ? 38.177 42.119 11.103 1.00 25.29 205 ASN A CA 1
ATOM 1463 C C . ASN A 1 205 ? 37.446 40.794 10.840 1.00 25.05 205 ASN A C 1
ATOM 1464 O O . ASN A 1 205 ? 36.649 40.732 9.927 1.00 26.53 205 ASN A O 1
ATOM 1469 N N . LYS A 1 206 ? 37.726 39.748 11.620 1.00 24.25 206 LYS A N 1
ATOM 1470 C CA . LYS A 1 206 ? 37.008 38.482 11.460 1.00 24.16 206 LYS A CA 1
ATOM 1471 C C . LYS A 1 206 ? 35.476 38.660 11.622 1.00 22.65 206 LYS A C 1
ATOM 1472 O O . LYS A 1 206 ? 34.702 38.240 10.763 1.00 21.99 206 LYS A O 1
ATOM 1478 N N . ILE A 1 207 ? 35.030 39.277 12.714 1.00 19.01 207 ILE A N 1
ATOM 1479 C CA . ILE A 1 207 ? 33.572 39.357 12.932 1.00 19.13 207 ILE A CA 1
ATOM 1480 C C . ILE A 1 207 ? 32.953 40.203 11.796 1.00 18.55 207 ILE A C 1
ATOM 1481 O O . ILE A 1 207 ? 31.924 39.843 11.214 1.00 19.19 207 ILE A O 1
ATOM 1486 N N . GLY A 1 208 ? 33.604 41.303 11.481 1.00 19.40 208 GLY A N 1
ATOM 1487 C CA . GLY A 1 208 ? 33.137 42.254 10.477 1.00 21.19 208 GLY A CA 1
ATOM 1488 C C . GLY A 1 208 ? 33.014 41.707 9.060 1.00 21.09 208 GLY A C 1
ATOM 1489 O O . GLY A 1 208 ? 32.230 42.205 8.267 1.00 22.08 208 GLY A O 1
ATOM 1490 N N . GLN A 1 209 ? 33.760 40.657 8.775 1.00 21.88 209 GLN A N 1
ATOM 1491 C CA . GLN A 1 209 ? 33.715 39.984 7.490 1.00 23.54 209 GLN A CA 1
ATOM 1492 C C . GLN A 1 209 ? 32.688 38.851 7.443 1.00 23.41 209 GLN A C 1
ATOM 1493 O O . GLN A 1 209 ? 32.435 38.285 6.396 1.00 23.85 209 GLN A O 1
ATOM 1499 N N . MET A 1 210 ? 32.072 38.506 8.560 1.00 22.97 210 MET A N 1
ATOM 1500 C CA . MET A 1 210 ? 31.099 37.434 8.541 1.00 22.75 210 MET A CA 1
ATOM 1501 C C . MET A 1 210 ? 29.924 37.846 7.655 1.00 23.42 210 MET A C 1
ATOM 1502 O O . MET A 1 210 ? 29.504 39.009 7.698 1.00 23.49 210 MET A O 1
ATOM 1507 N N . PRO A 1 211 ? 29.433 36.934 6.822 1.00 24.07 211 PRO A N 1
ATOM 1508 C CA . PRO A 1 211 ? 28.274 37.235 5.971 1.00 25.42 211 PRO A CA 1
ATOM 1509 C C . PRO A 1 211 ? 27.077 37.599 6.847 1.00 24.25 211 PRO A C 1
ATOM 1510 O O . PRO A 1 211 ? 26.871 37.036 7.899 1.00 26.52 211 PRO A O 1
ATOM 1514 N N . GLY A 1 212 ? 26.275 38.520 6.415 1.00 23.70 212 GLY A N 1
ATOM 1515 C CA . GLY A 1 212 ? 25.156 38.918 7.245 1.00 22.54 212 GLY A CA 1
ATOM 1516 C C . GLY A 1 212 ? 25.632 40.158 7.969 1.00 21.09 212 GLY A C 1
ATOM 1517 O O . GLY A 1 212 ? 25.103 41.209 7.733 1.00 21.37 212 GLY A O 1
ATOM 1518 N N . ILE A 1 213 ? 26.667 40.038 8.807 1.00 20.01 213 ILE A N 1
ATOM 1519 C CA . ILE A 1 213 ? 27.219 41.211 9.461 1.00 19.49 213 ILE A CA 1
ATOM 1520 C C . ILE A 1 213 ? 27.790 42.223 8.441 1.00 18.74 213 ILE A C 1
ATOM 1521 O O . ILE A 1 213 ? 27.515 43.417 8.480 1.00 17.47 213 ILE A O 1
ATOM 1526 N N . LYS A 1 214 ? 28.575 41.733 7.511 1.00 18.88 214 LYS A N 1
ATOM 1527 C CA . LYS A 1 214 ? 29.248 42.610 6.561 1.00 19.84 214 LYS A CA 1
ATOM 1528 C C . LYS A 1 214 ? 28.249 43.457 5.781 1.00 19.55 214 LYS A C 1
ATOM 1529 O O . LYS A 1 214 ? 28.433 44.669 5.616 1.00 19.04 214 LYS A O 1
ATOM 1535 N N . GLU A 1 215 ? 27.161 42.830 5.354 1.00 20.67 215 GLU A N 1
ATOM 1536 C CA . GLU A 1 215 ? 26.182 43.528 4.493 1.00 22.19 215 GLU A CA 1
ATOM 1537 C C . GLU A 1 215 ? 25.384 44.494 5.332 1.00 20.96 215 GLU A C 1
ATOM 1538 O O . GLU A 1 215 ? 25.052 45.583 4.905 1.00 21.90 215 GLU A O 1
ATOM 1544 N N . TRP A 1 216 ? 25.110 44.094 6.573 1.00 21.57 216 TRP A N 1
ATOM 1545 C CA . TRP A 1 216 ? 24.375 44.932 7.492 1.00 20.38 216 TRP A CA 1
ATOM 1546 C C . TRP A 1 216 ? 25.165 46.189 7.795 1.00 20.60 216 TRP A C 1
ATOM 1547 O O . TRP A 1 216 ? 24.592 47.289 7.824 1.00 21.22 216 TRP A O 1
ATOM 1558 N N . ILE A 1 217 ? 26.465 46.072 8.041 1.00 20.32 217 ILE A N 1
ATOM 1559 C CA . ILE A 1 217 ? 27.227 47.269 8.347 1.00 21.56 217 ILE A CA 1
ATOM 1560 C C . ILE A 1 217 ? 27.191 48.254 7.164 1.00 22.14 217 ILE A C 1
ATOM 1561 O O . ILE A 1 217 ? 27.158 49.468 7.363 1.00 21.45 217 ILE A O 1
ATOM 1566 N N . LYS A 1 218 ? 27.201 47.734 5.940 1.00 23.21 218 LYS A N 1
ATOM 1567 C CA . LYS A 1 218 ? 27.197 48.601 4.760 1.00 25.24 218 LYS A CA 1
ATOM 1568 C C . LYS A 1 218 ? 25.821 49.236 4.563 1.00 24.08 218 LYS A C 1
ATOM 1569 O O . LYS A 1 218 ? 25.729 50.399 4.257 1.00 24.81 218 LYS A O 1
ATOM 1575 N N . LYS A 1 219 ? 24.782 48.458 4.830 1.00 23.95 219 LYS A N 1
ATOM 1576 C CA . LYS A 1 219 ? 23.366 48.772 4.621 1.00 24.69 219 LYS A CA 1
ATOM 1577 C C . LYS A 1 219 ? 22.836 49.815 5.602 1.00 24.43 219 LYS A C 1
ATOM 1578 O O . LYS A 1 219 ? 22.098 50.711 5.236 1.00 21.21 219 LYS A O 1
ATOM 1584 N N . ARG A 1 220 ? 23.241 49.690 6.871 1.00 23.82 220 ARG A N 1
ATOM 1585 C CA . ARG A 1 220 ? 22.466 50.247 7.969 1.00 22.91 220 ARG A CA 1
ATOM 1586 C C . ARG A 1 220 ? 22.471 51.750 7.899 1.00 22.53 220 ARG A C 1
ATOM 1587 O O . ARG A 1 220 ? 23.444 52.351 7.405 1.00 23.62 220 ARG A O 1
ATOM 1595 N N . PRO A 1 221 ? 21.426 52.387 8.413 1.00 22.60 221 PRO A N 1
ATOM 1596 C CA . PRO A 1 221 ? 21.407 53.861 8.406 1.00 23.10 221 PRO A CA 1
ATOM 1597 C C . PRO A 1 221 ? 22.600 54.409 9.189 1.00 22.89 221 PRO A C 1
ATOM 1598 O O . PRO A 1 221 ? 22.916 53.873 10.252 1.00 21.98 221 PRO A O 1
ATOM 1602 N N . LYS A 1 222 ? 23.253 55.458 8.678 1.00 23.78 222 LYS A N 1
ATOM 1603 C CA . LYS A 1 222 ? 24.413 56.050 9.338 1.00 24.41 222 LYS A CA 1
ATOM 1604 C C . LYS A 1 222 ? 23.889 57.071 10.306 1.00 23.96 222 LYS A C 1
ATOM 1605 O O . LYS A 1 222 ? 23.232 58.036 9.925 1.00 24.68 222 LYS A O 1
ATOM 1611 N N . THR A 1 223 ? 24.132 56.850 11.578 1.00 22.61 223 THR A N 1
ATOM 1612 C CA . THR A 1 223 ? 23.640 57.754 12.595 1.00 21.55 223 THR A CA 1
ATOM 1613 C C . THR A 1 223 ? 24.795 58.180 13.472 1.00 21.31 223 THR A C 1
ATOM 1614 O O . THR A 1 223 ? 25.825 57.528 13.504 1.00 20.96 223 THR A O 1
ATOM 1618 N N . TYR A 1 224 ? 24.631 59.279 14.191 1.00 22.31 224 TYR A N 1
ATOM 1619 C CA . TYR A 1 224 ? 25.699 59.776 15.040 1.00 24.00 224 TYR A CA 1
ATOM 1620 C C . TYR A 1 224 ? 26.032 58.793 16.209 1.00 24.00 224 TYR A C 1
ATOM 1621 O O . TYR A 1 224 ? 27.186 58.703 16.625 1.00 22.64 224 TYR A O 1
ATOM 1630 N N . PHE A 1 225 ? 25.030 58.092 16.734 1.00 24.82 225 PHE A N 1
ATOM 1631 C CA . PHE A 1 225 ? 25.235 57.126 17.850 1.00 26.44 225 PHE A CA 1
ATOM 1632 C C . PHE A 1 225 ? 24.414 55.810 17.703 1.00 25.77 225 PHE A C 1
ATOM 1633 O O . PHE A 1 225 ? 23.752 55.642 16.662 1.00 25.74 225 PHE A O 1
ATOM 1641 N N . GLU B 1 26 ? 27.062 20.149 43.925 1.00 41.24 26 GLU B N 1
ATOM 1642 C CA . GLU B 1 26 ? 28.291 20.836 43.390 1.00 41.15 26 GLU B CA 1
ATOM 1643 C C . GLU B 1 26 ? 28.868 21.805 44.412 1.00 39.24 26 GLU B C 1
ATOM 1644 O O . GLU B 1 26 ? 28.153 22.282 45.301 1.00 40.55 26 GLU B O 1
ATOM 1650 N N . LYS B 1 27 ? 30.149 22.112 44.293 1.00 36.74 27 LYS B N 1
ATOM 1651 C CA . LYS B 1 27 ? 30.770 23.018 45.246 1.00 34.80 27 LYS B CA 1
ATOM 1652 C C . LYS B 1 27 ? 30.669 24.468 44.716 1.00 31.61 27 LYS B C 1
ATOM 1653 O O . LYS B 1 27 ? 31.362 24.869 43.772 1.00 32.19 27 LYS B O 1
ATOM 1659 N N . TYR B 1 28 ? 29.761 25.215 45.320 1.00 27.33 28 TYR B N 1
ATOM 1660 C CA . TYR B 1 28 ? 29.494 26.603 44.966 1.00 24.71 28 TYR B CA 1
ATOM 1661 C C . TYR B 1 28 ? 30.114 27.469 46.017 1.00 22.99 28 TYR B C 1
ATOM 1662 O O . TYR B 1 28 ? 29.843 27.284 47.184 1.00 22.30 28 TYR B O 1
ATOM 1671 N N . THR B 1 29 ? 30.936 28.429 45.619 1.00 22.07 29 THR B N 1
ATOM 1672 C CA . THR B 1 29 ? 31.363 29.471 46.519 1.00 21.35 29 THR B CA 1
ATOM 1673 C C . THR B 1 29 ? 30.981 30.862 45.984 1.00 20.39 29 THR B C 1
ATOM 1674 O O . THR B 1 29 ? 31.375 31.237 44.899 1.00 21.29 29 THR B O 1
ATOM 1678 N N . LEU B 1 30 ? 30.228 31.600 46.776 1.00 19.42 30 LEU B N 1
ATOM 1679 C CA . LEU B 1 30 ? 29.822 32.963 46.480 1.00 19.12 30 LEU B CA 1
ATOM 1680 C C . LEU B 1 30 ? 30.738 33.907 47.186 1.00 17.64 30 LEU B C 1
ATOM 1681 O O . LEU B 1 30 ? 30.873 33.806 48.389 1.00 17.83 30 LEU B O 1
ATOM 1686 N N . THR B 1 31 ? 31.371 34.829 46.471 1.00 15.96 31 THR B N 1
ATOM 1687 C CA . THR B 1 31 ? 32.237 35.822 47.100 1.00 15.92 31 THR B CA 1
ATOM 1688 C C . THR B 1 31 ? 31.572 37.170 46.966 1.00 15.52 31 THR B C 1
ATOM 1689 O O . THR B 1 31 ? 31.187 37.603 45.861 1.00 13.80 31 THR B O 1
ATOM 1693 N N . TYR B 1 32 ? 31.413 37.839 48.086 1.00 15.46 32 TYR B N 1
ATOM 1694 C CA . TYR B 1 32 ? 30.912 39.214 48.069 1.00 15.45 32 TYR B CA 1
ATOM 1695 C C . TYR B 1 32 ? 31.349 39.912 49.332 1.00 15.53 32 TYR B C 1
ATOM 1696 O O . TYR B 1 32 ? 31.983 39.281 50.164 1.00 16.75 32 TYR B O 1
ATOM 1705 N N . PHE B 1 33 ? 31.104 41.217 49.446 1.00 16.87 33 PHE B N 1
ATOM 1706 C CA . PHE B 1 33 ? 31.252 41.918 50.739 1.00 16.79 33 PHE B CA 1
ATOM 1707 C C . PHE B 1 33 ? 30.321 41.324 51.782 1.00 17.71 33 PHE B C 1
ATOM 1708 O O . PHE B 1 33 ? 29.410 40.531 51.454 1.00 17.07 33 PHE B O 1
ATOM 1716 N N . ASN B 1 34 ? 30.550 41.702 53.042 1.00 19.23 34 ASN B N 1
ATOM 1717 C CA . ASN B 1 34 ? 29.633 41.387 54.125 1.00 19.28 34 ASN B CA 1
ATOM 1718 C C . ASN B 1 34 ? 28.433 42.305 54.025 1.00 19.47 34 ASN B C 1
ATOM 1719 O O . ASN B 1 34 ? 28.334 43.332 54.685 1.00 20.97 34 ASN B O 1
ATOM 1724 N N . GLY B 1 35 ? 27.511 41.942 53.162 1.00 19.43 35 GLY B N 1
ATOM 1725 C CA . GLY B 1 35 ? 26.344 42.779 52.915 1.00 18.10 35 GLY B CA 1
ATOM 1726 C C . GLY B 1 35 ? 25.404 42.053 51.984 1.00 16.59 35 GLY B C 1
ATOM 1727 O O . GLY B 1 35 ? 25.800 41.061 51.368 1.00 15.51 35 GLY B O 1
ATOM 1728 N N . ARG B 1 36 ? 24.200 42.599 51.845 1.00 15.66 36 ARG B N 1
ATOM 1729 C CA . ARG B 1 36 ? 23.171 42.055 50.983 1.00 16.44 36 ARG B CA 1
ATOM 1730 C C . ARG B 1 36 ? 23.533 42.495 49.576 1.00 16.17 36 ARG B C 1
ATOM 1731 O O . ARG B 1 36 ? 24.021 41.678 48.775 1.00 15.90 36 ARG B O 1
ATOM 1739 N N . GLY B 1 37 ? 23.369 43.792 49.307 1.00 15.62 37 GLY B N 1
ATOM 1740 C CA . GLY B 1 37 ? 23.838 44.415 48.072 1.00 13.90 37 GLY B CA 1
ATOM 1741 C C . GLY B 1 37 ? 23.420 43.614 46.873 1.00 12.83 37 GLY B C 1
ATOM 1742 O O . GLY B 1 37 ? 22.294 43.113 46.769 1.00 13.59 37 GLY B O 1
ATOM 1743 N N . ARG B 1 38 ? 24.348 43.460 45.935 1.00 14.07 38 ARG B N 1
ATOM 1744 C CA . ARG B 1 38 ? 24.069 42.755 44.691 1.00 13.24 38 ARG B CA 1
ATOM 1745 C C . ARG B 1 38 ? 24.226 41.238 44.731 1.00 13.14 38 ARG B C 1
ATOM 1746 O O . ARG B 1 38 ? 24.112 40.573 43.682 1.00 13.15 38 ARG B O 1
ATOM 1754 N N . ALA B 1 39 ? 24.515 40.692 45.903 1.00 11.81 39 ALA B N 1
ATOM 1755 C CA . ALA B 1 39 ? 24.650 39.264 46.070 1.00 12.20 39 ALA B CA 1
ATOM 1756 C C . ALA B 1 39 ? 23.387 38.641 46.651 1.00 12.87 39 ALA B C 1
ATOM 1757 O O . ALA B 1 39 ? 23.190 37.438 46.598 1.00 13.98 39 ALA B O 1
ATOM 1759 N N . GLU B 1 40 ? 22.507 39.436 47.222 1.00 13.40 40 GLU B N 1
ATOM 1760 C CA . GLU B 1 40 ? 21.458 38.847 48.031 1.00 14.16 40 GLU B CA 1
ATOM 1761 C C . GLU B 1 40 ? 20.423 38.052 47.255 1.00 14.15 40 GLU B C 1
ATOM 1762 O O . GLU B 1 40 ? 19.935 37.035 47.772 1.00 14.96 40 GLU B O 1
ATOM 1768 N N . VAL B 1 41 ? 20.097 38.458 46.022 1.00 13.18 41 VAL B N 1
ATOM 1769 C CA . VAL B 1 41 ? 19.170 37.650 45.249 1.00 13.64 41 VAL B CA 1
ATOM 1770 C C . VAL B 1 41 ? 19.825 36.258 45.041 1.00 13.52 41 VAL B C 1
ATOM 1771 O O . VAL B 1 41 ? 19.137 35.242 45.174 1.00 13.74 41 VAL B O 1
ATOM 1775 N N . ILE B 1 42 ? 21.134 36.224 44.757 1.00 13.42 42 ILE B N 1
ATOM 1776 C CA . ILE B 1 42 ? 21.820 34.942 44.612 1.00 12.97 42 ILE B CA 1
ATOM 1777 C C . ILE B 1 42 ? 21.658 34.128 45.924 1.00 13.45 42 ILE B C 1
ATOM 1778 O O . ILE B 1 42 ? 21.331 32.973 45.906 1.00 15.35 42 ILE B O 1
ATOM 1783 N N . ARG B 1 43 ? 21.886 34.751 47.062 1.00 14.85 43 ARG B N 1
ATOM 1784 C CA . ARG B 1 43 ? 21.713 34.064 48.349 1.00 14.97 43 ARG B CA 1
ATOM 1785 C C . ARG B 1 43 ? 20.295 33.545 48.555 1.00 16.25 43 ARG B C 1
ATOM 1786 O O . ARG B 1 43 ? 20.123 32.454 49.125 1.00 18.46 43 ARG B O 1
ATOM 1794 N N . LEU B 1 44 ? 19.303 34.273 48.044 1.00 15.18 44 LEU B N 1
ATOM 1795 C CA . LEU B 1 44 ? 17.898 33.866 48.143 1.00 15.22 44 LEU B CA 1
ATOM 1796 C C . LEU B 1 44 ? 17.589 32.679 47.216 1.00 15.28 44 LEU B C 1
ATOM 1797 O O . LEU B 1 44 ? 16.775 31.831 47.554 1.00 16.19 44 LEU B O 1
ATOM 1802 N N . LEU B 1 45 ? 18.229 32.630 46.038 1.00 15.62 45 LEU B N 1
ATOM 1803 C CA . LEU B 1 45 ? 18.077 31.528 45.107 1.00 15.97 45 LEU B CA 1
ATOM 1804 C C . LEU B 1 45 ? 18.592 30.251 45.741 1.00 15.80 45 LEU B C 1
ATOM 1805 O O . LEU B 1 45 ? 17.973 29.211 45.640 1.00 13.66 45 LEU B O 1
ATOM 1810 N N . PHE B 1 46 ? 19.785 30.331 46.330 1.00 15.91 46 PHE B N 1
ATOM 1811 C CA . PHE B 1 46 ? 20.335 29.177 47.042 1.00 17.28 46 PHE B CA 1
ATOM 1812 C C . PHE B 1 46 ? 19.408 28.733 48.181 1.00 18.03 46 PHE B C 1
ATOM 1813 O O . PHE B 1 46 ? 19.112 27.546 48.360 1.00 18.13 46 PHE B O 1
ATOM 1821 N N . ALA B 1 47 ? 18.929 29.696 48.945 1.00 18.85 47 ALA B N 1
ATOM 1822 C CA . ALA B 1 47 ? 18.028 29.393 50.043 1.00 19.04 47 ALA B CA 1
ATOM 1823 C C . ALA B 1 47 ? 16.749 28.714 49.561 1.00 19.96 47 ALA B C 1
ATOM 1824 O O . ALA B 1 47 ? 16.303 27.692 50.135 1.00 21.07 47 ALA B O 1
ATOM 1826 N N . LEU B 1 48 ? 16.155 29.250 48.501 1.00 19.18 48 LEU B N 1
ATOM 1827 C CA . LEU B 1 48 ? 14.869 28.747 48.049 1.00 19.89 48 LEU B CA 1
ATOM 1828 C C . LEU B 1 48 ? 15.050 27.354 47.443 1.00 20.15 48 LEU B C 1
ATOM 1829 O O . LEU B 1 48 ? 14.227 26.486 47.631 1.00 18.53 48 LEU B O 1
ATOM 1834 N N . ALA B 1 49 ? 16.138 27.171 46.716 1.00 20.28 49 ALA B N 1
ATOM 1835 C CA . ALA B 1 49 ? 16.442 25.899 46.097 1.00 21.12 49 ALA B CA 1
ATOM 1836 C C . ALA B 1 49 ? 16.951 24.834 47.109 1.00 21.76 49 ALA B C 1
ATOM 1837 O O . ALA B 1 49 ? 17.040 23.670 46.770 1.00 22.30 49 ALA B O 1
ATOM 1839 N N . ASN B 1 50 ? 17.326 25.260 48.315 1.00 23.86 50 ASN B N 1
ATOM 1840 C CA . ASN B 1 50 ? 17.906 24.402 49.345 1.00 25.00 50 ASN B CA 1
ATOM 1841 C C . ASN B 1 50 ? 19.207 23.762 48.844 1.00 24.78 50 ASN B C 1
ATOM 1842 O O . ASN B 1 50 ? 19.457 22.575 49.007 1.00 23.83 50 ASN B O 1
ATOM 1847 N N . VAL B 1 51 ? 20.038 24.593 48.212 1.00 24.48 51 VAL B N 1
ATOM 1848 C CA . VAL B 1 51 ? 21.326 24.173 47.680 1.00 23.41 51 VAL B CA 1
ATOM 1849 C C . VAL B 1 51 ? 22.446 24.788 48.524 1.00 23.18 51 VAL B C 1
ATOM 1850 O O . VAL B 1 51 ? 22.487 25.988 48.736 1.00 22.21 51 VAL B O 1
ATOM 1854 N N . SER B 1 52 ? 23.355 23.955 49.012 1.00 22.73 52 SER B N 1
ATOM 1855 C CA . SER B 1 52 ? 24.453 24.407 49.866 1.00 23.41 52 SER B CA 1
ATOM 1856 C C . SER B 1 52 ? 25.519 25.136 49.063 1.00 22.12 52 SER B C 1
ATOM 1857 O O . SER B 1 52 ? 25.800 24.755 47.961 1.00 22.79 52 SER B O 1
ATOM 1860 N N . TYR B 1 53 ? 26.103 26.166 49.654 1.00 21.57 53 TYR B N 1
ATOM 1861 C CA . TYR B 1 53 ? 27.179 26.938 49.048 1.00 21.29 53 TYR B CA 1
ATOM 1862 C C . TYR B 1 53 ? 27.940 27.578 50.171 1.00 21.18 53 TYR B C 1
ATOM 1863 O O . TYR B 1 53 ? 27.412 27.720 51.271 1.00 19.13 53 TYR B O 1
ATOM 1872 N N . GLU B 1 54 ? 29.175 27.970 49.873 1.00 20.68 54 GLU B N 1
ATOM 1873 C CA . GLU B 1 54 ? 30.023 28.675 50.799 1.00 22.02 54 GLU B CA 1
ATOM 1874 C C . GLU B 1 54 ? 29.773 30.171 50.555 1.00 21.39 54 GLU B C 1
ATOM 1875 O O . GLU B 1 54 ? 30.037 30.679 49.465 1.00 22.29 54 GLU B O 1
ATOM 1881 N N . ASP B 1 55 ? 29.275 30.843 51.571 1.00 20.04 55 ASP B N 1
ATOM 1882 C CA . ASP B 1 55 ? 29.012 32.269 51.560 1.00 20.89 55 ASP B CA 1
ATOM 1883 C C . ASP B 1 55 ? 30.253 33.027 52.045 1.00 20.84 55 ASP B C 1
ATOM 1884 O O . ASP B 1 55 ? 30.409 33.341 53.211 1.00 20.25 55 ASP B O 1
ATOM 1889 N N . ASN B 1 56 ? 31.181 33.236 51.115 1.00 20.37 56 ASN B N 1
ATOM 1890 C CA . ASN B 1 56 ? 32.446 33.912 51.393 1.00 18.87 56 ASN B CA 1
ATOM 1891 C C . ASN B 1 56 ? 32.317 35.431 51.403 1.00 18.79 56 ASN B C 1
ATOM 1892 O O . ASN B 1 56 ? 32.212 36.049 50.358 1.00 18.75 56 ASN B O 1
ATOM 1897 N N . ARG B 1 57 ? 32.370 36.053 52.574 1.00 19.37 57 ARG B N 1
ATOM 1898 C CA . ARG B 1 57 ? 32.244 37.504 52.713 1.00 20.63 57 ARG B CA 1
ATOM 1899 C C . ARG B 1 57 ? 33.634 38.055 53.020 1.00 22.00 57 ARG B C 1
ATOM 1900 O O . ARG B 1 57 ? 34.326 37.547 53.927 1.00 22.97 57 ARG B O 1
ATOM 1908 N N . ILE B 1 58 ? 34.055 39.044 52.240 1.00 21.74 58 ILE B N 1
ATOM 1909 C CA . ILE B 1 58 ? 35.378 39.591 52.325 1.00 21.63 58 ILE B CA 1
ATOM 1910 C C . ILE B 1 58 ? 35.261 41.015 52.779 1.00 21.82 58 ILE B C 1
ATOM 1911 O O . ILE B 1 58 ? 34.216 41.679 52.590 1.00 21.43 58 ILE B O 1
ATOM 1916 N N . THR B 1 59 ? 36.351 41.512 53.346 1.00 22.18 59 THR B N 1
ATOM 1917 C CA . THR B 1 59 ? 36.440 42.898 53.761 1.00 23.10 59 THR B CA 1
ATOM 1918 C C . THR B 1 59 ? 36.910 43.746 52.623 1.00 23.80 59 THR B C 1
ATOM 1919 O O . THR B 1 59 ? 37.453 43.258 51.629 1.00 23.17 59 THR B O 1
ATOM 1923 N N . ARG B 1 60 ? 36.708 45.034 52.788 1.00 24.59 60 ARG B N 1
ATOM 1924 C CA . ARG B 1 60 ? 37.122 46.019 51.821 1.00 25.90 60 ARG B CA 1
ATOM 1925 C C . ARG B 1 60 ? 38.608 45.905 51.588 1.00 25.49 60 ARG B C 1
ATOM 1926 O O . ARG B 1 60 ? 39.096 46.030 50.456 1.00 22.58 60 ARG B O 1
ATOM 1934 N N . ASP B 1 61 ? 39.331 45.623 52.660 1.00 26.05 61 ASP B N 1
ATOM 1935 C CA . ASP B 1 61 ? 40.774 45.462 52.557 1.00 27.03 61 ASP B CA 1
ATOM 1936 C C . ASP B 1 61 ? 41.195 44.207 51.802 1.00 26.15 61 ASP B C 1
ATOM 1937 O O . ASP B 1 61 ? 42.063 44.279 50.925 1.00 27.68 61 ASP B O 1
ATOM 1942 N N . GLU B 1 62 ? 40.551 43.070 52.051 1.00 25.34 62 GLU B N 1
ATOM 1943 C CA . GLU B 1 62 ? 40.865 41.865 51.277 1.00 24.93 62 GLU B CA 1
ATOM 1944 C C . GLU B 1 62 ? 40.527 42.054 49.792 1.00 24.37 62 GLU B C 1
ATOM 1945 O O . GLU B 1 62 ? 41.161 41.463 48.922 1.00 23.40 62 GLU B O 1
ATOM 1951 N N . TRP B 1 63 ? 39.521 42.876 49.513 1.00 22.99 63 TRP B N 1
ATOM 1952 C CA . TRP B 1 63 ? 39.047 43.052 48.125 1.00 22.00 63 TRP B CA 1
ATOM 1953 C C . TRP B 1 63 ? 40.083 43.775 47.239 1.00 22.04 63 TRP B C 1
ATOM 1954 O O . TRP B 1 63 ? 40.208 43.472 46.065 1.00 22.88 63 TRP B O 1
ATOM 1965 N N . LYS B 1 64 ? 40.805 44.723 47.825 1.00 23.17 64 LYS B N 1
ATOM 1966 C CA . LYS B 1 64 ? 41.935 45.412 47.174 1.00 24.09 64 LYS B CA 1
ATOM 1967 C C . LYS B 1 64 ? 42.872 44.403 46.535 1.00 23.24 64 LYS B C 1
ATOM 1968 O O . LYS B 1 64 ? 43.338 44.573 45.433 1.00 22.52 64 LYS B O 1
ATOM 1974 N N . TYR B 1 65 ? 43.163 43.340 47.267 1.00 22.91 65 TYR B N 1
ATOM 1975 C CA . TYR B 1 65 ? 44.037 42.310 46.779 1.00 22.64 65 TYR B CA 1
ATOM 1976 C C . TYR B 1 65 ? 43.334 41.450 45.713 1.00 22.33 65 TYR B C 1
ATOM 1977 O O . TYR B 1 65 ? 43.917 41.083 44.704 1.00 20.83 65 TYR B O 1
ATOM 1986 N N . LEU B 1 66 ? 42.070 41.119 45.945 1.00 22.42 66 LEU B N 1
ATOM 1987 C CA . LEU B 1 66 ? 41.377 40.123 45.117 1.00 21.94 66 LEU B CA 1
ATOM 1988 C C . LEU B 1 66 ? 40.908 40.693 43.772 1.00 20.23 66 LEU B C 1
ATOM 1989 O O . LEU B 1 66 ? 40.755 39.961 42.800 1.00 20.53 66 LEU B O 1
ATOM 1994 N N . LYS B 1 67 ? 40.629 41.984 43.751 1.00 19.98 67 LYS B N 1
ATOM 1995 C CA . LYS B 1 67 ? 39.982 42.654 42.603 1.00 20.42 67 LYS B CA 1
ATOM 1996 C C . LYS B 1 67 ? 40.552 42.337 41.213 1.00 20.52 67 LYS B C 1
ATOM 1997 O O . LYS B 1 67 ? 39.797 41.960 40.317 1.00 20.42 67 LYS B O 1
ATOM 2003 N N . PRO B 1 68 ? 41.866 42.440 41.020 1.00 21.12 68 PRO B N 1
ATOM 2004 C CA . PRO B 1 68 ? 42.422 42.204 39.671 1.00 21.50 68 PRO B CA 1
ATOM 2005 C C . PRO B 1 68 ? 42.328 40.803 39.156 1.00 21.93 68 PRO B C 1
ATOM 2006 O O . PRO B 1 68 ? 42.457 40.642 37.945 1.00 22.39 68 PRO B O 1
ATOM 2010 N N . ARG B 1 69 ? 42.122 39.819 40.019 1.00 22.76 69 ARG B N 1
ATOM 2011 C CA . ARG B 1 69 ? 41.987 38.433 39.588 1.00 24.91 69 ARG B CA 1
ATOM 2012 C C . ARG B 1 69 ? 40.558 38.016 39.403 1.00 23.57 69 ARG B C 1
ATOM 2013 O O . ARG B 1 69 ? 40.330 36.896 39.059 1.00 25.64 69 ARG B O 1
ATOM 2021 N N . THR B 1 70 ? 39.609 38.920 39.533 1.00 21.09 70 THR B N 1
ATOM 2022 C CA . THR B 1 70 ? 38.272 38.638 39.031 1.00 18.65 70 THR B CA 1
ATOM 2023 C C . THR B 1 70 ? 38.197 38.967 37.555 1.00 17.27 70 THR B C 1
ATOM 2024 O O . THR B 1 70 ? 39.001 39.721 37.022 1.00 17.45 70 THR B O 1
ATOM 2028 N N . PRO B 1 71 ? 37.215 38.428 36.859 1.00 16.99 71 PRO B N 1
ATOM 2029 C CA . PRO B 1 71 ? 37.110 38.684 35.411 1.00 16.33 71 PRO B CA 1
ATOM 2030 C C . PRO B 1 71 ? 36.861 40.135 35.052 1.00 15.54 71 PRO B C 1
ATOM 2031 O O . PRO B 1 71 ? 37.396 40.620 34.012 1.00 15.22 71 PRO B O 1
ATOM 2035 N N . PHE B 1 72 ? 36.092 40.848 35.878 1.00 15.04 72 PHE B N 1
ATOM 2036 C CA . PHE B 1 72 ? 35.648 42.215 35.534 1.00 14.42 72 PHE B CA 1
ATOM 2037 C C . PHE B 1 72 ? 35.910 43.274 36.609 1.00 15.12 72 PHE B C 1
ATOM 2038 O O . PHE B 1 72 ? 35.515 44.442 36.438 1.00 15.03 72 PHE B O 1
ATOM 2046 N N . GLY B 1 73 ? 36.517 42.864 37.734 1.00 14.01 73 GLY B N 1
ATOM 2047 C CA . GLY B 1 73 ? 36.896 43.809 38.781 1.00 14.20 73 GLY B CA 1
ATOM 2048 C C . GLY B 1 73 ? 35.773 44.072 39.735 1.00 14.10 73 GLY B C 1
ATOM 2049 O O . GLY B 1 73 ? 35.765 45.073 40.429 1.00 14.77 73 GLY B O 1
ATOM 2050 N N . HIS B 1 74 ? 34.837 43.140 39.802 1.00 14.50 74 HIS B N 1
ATOM 2051 C CA . HIS B 1 74 ? 33.699 43.234 40.733 1.00 15.26 74 HIS B CA 1
ATOM 2052 C C . HIS B 1 74 ? 33.375 41.965 41.477 1.00 14.65 74 HIS B C 1
ATOM 2053 O O . HIS B 1 74 ? 33.748 40.883 41.084 1.00 16.73 74 HIS B O 1
ATOM 2060 N N . VAL B 1 75 ? 32.614 42.125 42.539 1.00 13.90 75 VAL B N 1
ATOM 2061 C CA . VAL B 1 75 ? 31.811 41.067 43.120 1.00 13.26 75 VAL B CA 1
ATOM 2062 C C . VAL B 1 75 ? 30.336 41.441 42.973 1.00 13.17 75 VAL B C 1
ATOM 2063 O O . VAL B 1 75 ? 29.986 42.608 42.873 1.00 13.36 75 VAL B O 1
ATOM 2067 N N . PRO B 1 76 ? 29.433 40.476 42.980 1.00 13.92 76 PRO B N 1
ATOM 2068 C CA . PRO B 1 76 ? 29.720 39.072 43.336 1.00 13.12 76 PRO B CA 1
ATOM 2069 C C . PRO B 1 76 ? 30.467 38.224 42.292 1.00 15.20 76 PRO B C 1
ATOM 2070 O O . PRO B 1 76 ? 30.452 38.478 41.098 1.00 15.25 76 PRO B O 1
ATOM 2074 N N . MET B 1 77 ? 31.092 37.162 42.778 1.00 17.03 77 MET B N 1
ATOM 2075 C CA . MET B 1 77 ? 31.669 36.125 41.952 1.00 18.75 77 MET B CA 1
ATOM 2076 C C . MET B 1 77 ? 31.182 34.771 42.428 1.00 18.92 77 MET B C 1
ATOM 2077 O O . MET B 1 77 ? 30.969 34.572 43.612 1.00 20.30 77 MET B O 1
ATOM 2082 N N . LEU B 1 78 ? 31.055 33.829 41.499 1.00 18.33 78 LEU B N 1
ATOM 2083 C CA . LEU B 1 78 ? 30.711 32.461 41.782 1.00 18.76 78 LEU B CA 1
ATOM 2084 C C . LEU B 1 78 ? 31.874 31.589 41.344 1.00 19.89 78 LEU B C 1
ATOM 2085 O O . LEU B 1 78 ? 32.345 31.693 40.214 1.00 18.83 78 LEU B O 1
ATOM 2090 N N . ASN B 1 79 ? 32.306 30.747 42.247 1.00 20.97 79 ASN B N 1
ATOM 2091 C CA . ASN B 1 79 ? 33.253 29.702 41.943 1.00 23.67 79 ASN B CA 1
ATOM 2092 C C . ASN B 1 79 ? 32.468 28.403 42.021 1.00 24.39 79 ASN B C 1
ATOM 2093 O O . ASN B 1 79 ? 31.835 28.131 43.017 1.00 23.99 79 ASN B O 1
ATOM 2098 N N . VAL B 1 80 ? 32.392 27.700 40.896 1.00 27.61 80 VAL B N 1
ATOM 2099 C CA . VAL B 1 80 ? 31.759 26.393 40.792 1.00 31.05 80 VAL B CA 1
ATOM 2100 C C . VAL B 1 80 ? 32.847 25.350 40.533 1.00 32.50 80 VAL B C 1
ATOM 2101 O O . VAL B 1 80 ? 33.445 25.308 39.452 1.00 32.43 80 VAL B O 1
ATOM 2105 N N . SER B 1 81 ? 33.124 24.536 41.554 1.00 34.86 81 SER B N 1
ATOM 2106 C CA . SER B 1 81 ? 34.204 23.549 41.529 1.00 35.71 81 SER B CA 1
ATOM 2107 C C . SER B 1 81 ? 35.418 24.055 40.752 1.00 35.46 81 SER B C 1
ATOM 2108 O O . SER B 1 81 ? 35.828 23.456 39.739 1.00 37.40 81 SER B O 1
ATOM 2111 N N . GLY B 1 82 ? 35.976 25.163 41.230 1.00 33.96 82 GLY B N 1
ATOM 2112 C CA . GLY B 1 82 ? 37.201 25.760 40.678 1.00 32.71 82 GLY B CA 1
ATOM 2113 C C . GLY B 1 82 ? 37.111 26.694 39.470 1.00 31.35 82 GLY B C 1
ATOM 2114 O O . GLY B 1 82 ? 38.101 27.329 39.096 1.00 31.79 82 GLY B O 1
ATOM 2115 N N . ASN B 1 83 ? 35.943 26.792 38.838 1.00 29.32 83 ASN B N 1
ATOM 2116 C CA . ASN B 1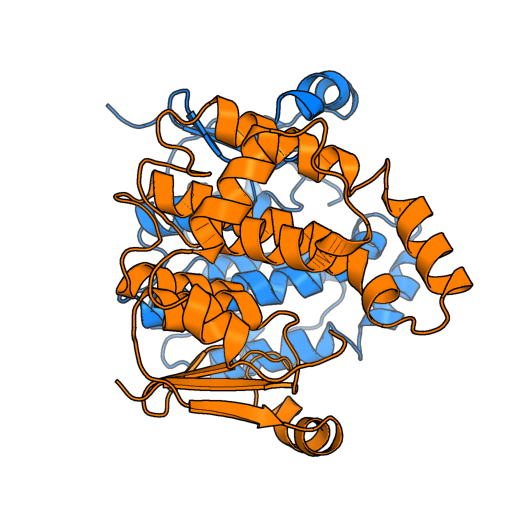 83 ? 35.769 27.715 37.712 1.00 28.07 83 ASN B CA 1
ATOM 2117 C C . ASN B 1 83 ? 34.943 28.948 38.141 1.00 25.90 83 ASN B C 1
ATOM 2118 O O . ASN B 1 83 ? 34.011 28.835 38.920 1.00 25.25 83 ASN B O 1
ATOM 2123 N N . VAL B 1 84 ? 35.310 30.099 37.601 1.00 23.12 84 VAL B N 1
ATOM 2124 C CA . VAL B 1 84 ? 34.829 31.357 38.104 1.00 22.00 84 VAL B CA 1
ATOM 2125 C C . VAL B 1 84 ? 33.904 32.022 37.093 1.00 19.24 84 VAL B C 1
ATOM 2126 O O . VAL B 1 84 ? 34.147 32.011 35.878 1.00 16.93 84 VAL B O 1
ATOM 2130 N N . LEU B 1 85 ? 32.832 32.598 37.616 1.00 17.66 85 LEU B N 1
ATOM 2131 C CA . LEU B 1 85 ? 31.847 33.317 36.837 1.00 15.59 85 LEU B CA 1
ATOM 2132 C C . LEU B 1 85 ? 31.591 34.652 37.524 1.00 14.83 85 LEU B C 1
ATOM 2133 O O . LEU B 1 85 ? 31.308 34.689 38.713 1.00 13.81 85 LEU B O 1
ATOM 2138 N N . GLY B 1 86 ? 31.603 35.726 36.764 1.00 14.35 86 GLY B N 1
ATOM 2139 C CA . GLY B 1 86 ? 31.310 37.059 37.310 1.00 15.00 86 GLY B CA 1
ATOM 2140 C C . GLY B 1 86 ? 29.919 37.491 36.871 1.00 14.14 86 GLY B C 1
ATOM 2141 O O . GLY B 1 86 ? 29.266 36.743 36.177 1.00 14.42 86 GLY B O 1
ATOM 2142 N N . GLU B 1 87 ? 29.469 38.648 37.373 1.00 13.55 87 GLU B N 1
ATOM 2143 C CA . GLU B 1 87 ? 28.236 39.315 37.012 1.00 13.81 87 GLU B CA 1
ATOM 2144 C C . GLU B 1 87 ? 27.024 38.686 37.721 1.00 13.75 87 GLU B C 1
ATOM 2145 O O . GLU B 1 87 ? 26.624 37.545 37.449 1.00 11.48 87 GLU B O 1
ATOM 2151 N N . SER B 1 88 ? 26.523 39.418 38.718 1.00 13.18 88 SER B N 1
ATOM 2152 C CA . SER B 1 88 ? 25.387 39.007 39.488 1.00 12.79 88 SER B CA 1
ATOM 2153 C C . SER B 1 88 ? 24.254 38.423 38.610 1.00 12.86 88 SER B C 1
ATOM 2154 O O . SER B 1 88 ? 23.727 37.373 38.918 1.00 11.34 88 SER B O 1
ATOM 2157 N N . HIS B 1 89 ? 23.917 39.075 37.503 1.00 12.04 89 HIS B N 1
ATOM 2158 C CA . HIS B 1 89 ? 22.798 38.606 36.693 1.00 12.05 89 HIS B CA 1
ATOM 2159 C C . HIS B 1 89 ? 23.158 37.407 35.820 1.00 12.73 89 HIS B C 1
ATOM 2160 O O . HIS B 1 89 ? 22.280 36.661 35.409 1.00 11.85 89 HIS B O 1
ATOM 2167 N N . ALA B 1 90 ? 24.449 37.219 35.537 1.00 11.88 90 ALA B N 1
ATOM 2168 C CA . ALA B 1 90 ? 24.866 36.029 34.841 1.00 11.14 90 ALA B CA 1
ATOM 2169 C C . ALA B 1 90 ? 24.866 34.844 35.806 1.00 11.72 90 ALA B C 1
ATOM 2170 O O . ALA B 1 90 ? 24.538 33.743 35.464 1.00 12.02 90 ALA B O 1
ATOM 2172 N N . ILE B 1 91 ? 25.253 35.085 37.031 1.00 12.53 91 ILE B N 1
ATOM 2173 C CA . ILE B 1 91 ? 25.169 34.087 38.090 1.00 13.04 91 ILE B CA 1
ATOM 2174 C C . ILE B 1 91 ? 23.750 33.691 38.383 1.00 13.33 91 ILE B C 1
ATOM 2175 O O . ILE B 1 91 ? 23.439 32.507 38.597 1.00 12.31 91 ILE B O 1
ATOM 2180 N N . GLU B 1 92 ? 22.879 34.692 38.412 1.00 13.48 92 GLU B N 1
ATOM 2181 C CA . GLU B 1 92 ? 21.441 34.474 38.575 1.00 13.01 92 GLU B CA 1
ATOM 2182 C C . GLU B 1 92 ? 20.868 33.664 37.442 1.00 13.32 92 GLU B C 1
ATOM 2183 O O . GLU B 1 92 ? 20.041 32.769 37.669 1.00 14.72 92 GLU B O 1
ATOM 2189 N N . LEU B 1 93 ? 21.290 33.959 36.227 1.00 12.40 93 LEU B N 1
ATOM 2190 C CA . LEU B 1 93 ? 20.847 33.237 35.058 1.00 12.78 93 LEU B CA 1
ATOM 2191 C C . LEU B 1 93 ? 21.292 31.753 35.155 1.00 13.71 93 LEU B C 1
ATOM 2192 O O . LEU B 1 93 ? 20.509 30.831 34.905 1.00 13.79 93 LEU B O 1
ATOM 2197 N N . LEU B 1 94 ? 22.525 31.538 35.582 1.00 14.04 94 LEU B N 1
ATOM 2198 C CA . LEU B 1 94 ? 23.065 30.188 35.648 1.00 13.94 94 LEU B CA 1
ATOM 2199 C C . LEU B 1 94 ? 22.342 29.404 36.706 1.00 14.25 94 LEU B C 1
ATOM 2200 O O . LEU B 1 94 ? 21.876 28.303 36.451 1.00 14.48 94 LEU B O 1
ATOM 2205 N N . LEU B 1 95 ? 22.326 29.940 37.928 1.00 15.46 95 LEU B N 1
ATOM 2206 C CA . LEU B 1 95 ? 21.744 29.232 39.071 1.00 15.21 95 LEU B CA 1
ATOM 2207 C C . LEU B 1 95 ? 20.241 29.090 38.924 1.00 15.18 95 LEU B C 1
ATOM 2208 O O . LEU B 1 95 ? 19.659 28.032 39.217 1.00 15.86 95 LEU B O 1
ATOM 2213 N N . GLY B 1 96 ? 19.586 30.171 38.493 1.00 14.87 96 GLY B N 1
ATOM 2214 C CA . GLY B 1 96 ? 18.178 30.184 38.177 1.00 14.01 96 GLY B CA 1
ATOM 2215 C C . GLY B 1 96 ? 17.805 29.056 37.221 1.00 15.35 96 GLY B C 1
ATOM 2216 O O . GLY B 1 96 ? 16.833 28.312 37.450 1.00 15.21 96 GLY B O 1
ATOM 2217 N N . GLY B 1 97 ? 18.611 28.864 36.185 1.00 14.34 97 GLY B N 1
ATOM 2218 C CA . GLY B 1 97 ? 18.341 27.845 35.202 1.00 14.34 97 GLY B CA 1
ATOM 2219 C C . GLY B 1 97 ? 18.517 26.436 35.768 1.00 15.28 97 GLY B C 1
ATOM 2220 O O . GLY B 1 97 ? 17.729 25.572 35.455 1.00 16.22 97 GLY B O 1
ATOM 2221 N N . ARG B 1 98 ? 19.497 26.230 36.647 1.00 16.49 98 ARG B N 1
ATOM 2222 C CA . ARG B 1 98 ? 19.747 24.932 37.244 1.00 16.41 98 ARG B CA 1
ATOM 2223 C C . ARG B 1 98 ? 18.735 24.594 38.330 1.00 17.74 98 ARG B C 1
ATOM 2224 O O . ARG B 1 98 ? 18.538 23.435 38.649 1.00 15.82 98 ARG B O 1
ATOM 2232 N N . PHE B 1 99 ? 18.075 25.617 38.889 1.00 17.23 99 PHE B N 1
ATOM 2233 C CA . PHE B 1 99 ? 17.154 25.420 39.986 1.00 17.09 99 PHE B CA 1
ATOM 2234 C C . PHE B 1 99 ? 15.703 25.518 39.513 1.00 16.93 99 PHE B C 1
ATOM 2235 O O . PHE B 1 99 ? 14.836 25.509 40.346 1.00 16.34 99 PHE B O 1
ATOM 2243 N N . GLY B 1 100 ? 15.442 25.666 38.227 1.00 15.34 100 GLY B N 1
ATOM 2244 C CA . GLY B 1 100 ? 14.072 25.781 37.753 1.00 17.09 100 GLY B CA 1
ATOM 2245 C C . GLY B 1 100 ? 13.339 27.093 38.115 1.00 18.22 100 GLY B C 1
ATOM 2246 O O . GLY B 1 100 ? 12.089 27.135 38.208 1.00 17.92 100 GLY B O 1
ATOM 2247 N N . LEU B 1 101 ? 14.115 28.162 38.322 1.00 17.78 101 LEU B N 1
ATOM 2248 C CA . LEU B 1 101 ? 13.574 29.464 38.725 1.00 17.66 101 LEU B CA 1
ATOM 2249 C C . LEU B 1 101 ? 13.612 30.492 37.594 1.00 17.88 101 LEU B C 1
ATOM 2250 O O . LEU B 1 101 ? 13.579 31.694 37.834 1.00 19.26 101 LEU B O 1
ATOM 2255 N N . LEU B 1 102 ? 13.600 30.011 36.347 1.00 17.01 102 LEU B N 1
ATOM 2256 C CA . LEU B 1 102 ? 13.486 30.834 35.163 1.00 16.59 102 LEU B CA 1
ATOM 2257 C C . LEU B 1 102 ? 12.298 30.472 34.280 1.00 15.71 102 LEU B C 1
ATOM 2258 O O . LEU B 1 102 ? 12.332 30.605 33.058 1.00 13.88 102 LEU B O 1
ATOM 2263 N N . GLY B 1 103 ? 11.196 30.061 34.908 1.00 15.55 103 GL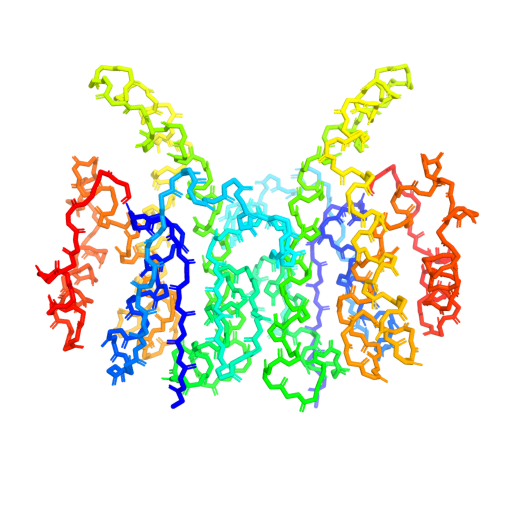Y B N 1
ATOM 2264 C CA . GLY B 1 103 ? 10.024 29.690 34.148 1.00 16.57 103 GLY B CA 1
ATOM 2265 C C . GLY B 1 103 ? 10.181 28.379 33.388 1.00 17.51 103 GLY B C 1
ATOM 2266 O O . GLY B 1 103 ? 11.087 27.583 33.675 1.00 17.57 103 GLY B O 1
ATOM 2267 N N . THR B 1 104 ? 9.335 28.197 32.378 1.00 19.39 104 THR B N 1
ATOM 2268 C CA . THR B 1 104 ? 9.212 26.910 31.687 1.00 21.04 104 THR B CA 1
ATOM 2269 C C . THR B 1 104 ? 9.604 26.930 30.216 1.00 20.10 104 THR B C 1
ATOM 2270 O O . THR B 1 104 ? 9.524 25.900 29.545 1.00 19.53 104 THR B O 1
ATOM 2274 N N . ASN B 1 105 ? 10.003 28.093 29.711 1.00 18.12 105 ASN B N 1
ATOM 2275 C CA . ASN B 1 105 ? 10.431 28.206 28.340 1.00 17.84 105 ASN B CA 1
ATOM 2276 C C . ASN B 1 105 ? 11.325 29.398 28.160 1.00 18.15 105 ASN B C 1
ATOM 2277 O O . ASN B 1 105 ? 11.595 30.163 29.122 1.00 17.68 105 ASN B O 1
ATOM 2282 N N . ASP B 1 106 ? 11.805 29.595 26.942 1.00 16.98 106 ASP B N 1
ATOM 2283 C CA . ASP B 1 106 ? 12.777 30.657 26.726 1.00 16.62 106 ASP B CA 1
ATOM 2284 C C . ASP B 1 106 ? 12.163 32.077 26.846 1.00 15.87 106 ASP B C 1
ATOM 2285 O O . ASP B 1 106 ? 12.854 33.030 27.199 1.00 16.65 106 ASP B O 1
ATOM 2290 N N . TRP B 1 107 ? 10.875 32.190 26.533 1.00 14.97 107 TRP B N 1
ATOM 2291 C CA . TRP B 1 107 ? 10.166 33.446 26.575 1.00 15.72 107 TRP B CA 1
ATOM 2292 C C . TRP B 1 107 ? 9.994 33.885 28.038 1.00 15.79 107 TRP B C 1
ATOM 2293 O O . TRP B 1 107 ? 10.305 35.022 28.383 1.00 15.77 107 TRP B O 1
ATOM 2304 N N . GLU B 1 108 ? 9.563 32.968 28.910 1.00 14.82 108 GLU B N 1
ATOM 2305 C CA . GLU B 1 108 ? 9.485 33.250 30.329 1.00 15.55 108 GLU B CA 1
ATOM 2306 C C . GLU B 1 108 ? 10.831 33.602 30.903 1.00 15.01 108 GLU B C 1
ATOM 2307 O O . GLU B 1 108 ? 10.961 34.550 31.669 1.00 14.73 108 GLU B O 1
ATOM 2313 N N . GLU B 1 109 ? 11.847 32.847 30.520 1.00 13.93 109 GLU B N 1
ATOM 2314 C CA . GLU B 1 109 ? 13.160 33.160 31.006 1.00 13.65 109 GLU B CA 1
ATOM 2315 C C . GLU B 1 109 ? 13.585 34.620 30.669 1.00 13.58 109 GLU B C 1
ATOM 2316 O O . GLU B 1 109 ? 14.166 35.329 31.504 1.00 11.26 109 GLU B O 1
ATOM 2322 N N . ALA B 1 110 ? 13.335 35.023 29.433 1.00 12.70 110 ALA B N 1
ATOM 2323 C CA . ALA B 1 110 ? 13.772 36.312 28.982 1.00 13.47 110 ALA B CA 1
ATOM 2324 C C . ALA B 1 110 ? 12.950 37.413 29.704 1.00 12.83 110 ALA B C 1
ATOM 2325 O O . ALA B 1 110 ? 13.504 38.387 30.119 1.00 11.48 110 ALA B O 1
ATOM 2327 N N . LYS B 1 111 ? 11.664 37.198 29.913 1.00 13.78 111 LYS B N 1
ATOM 2328 C CA . LYS B 1 111 ? 10.827 38.146 30.653 1.00 15.58 111 LYS B CA 1
ATOM 2329 C C . LYS B 1 111 ? 11.253 38.256 32.132 1.00 15.76 111 LYS B C 1
ATOM 2330 O O . LYS B 1 111 ? 11.265 39.359 32.731 1.00 15.72 111 LYS B O 1
ATOM 2336 N N . ILE B 1 112 ? 11.641 37.118 32.707 1.00 15.33 112 ILE B N 1
ATOM 2337 C CA . ILE B 1 112 ? 12.222 37.112 34.028 1.00 14.51 112 ILE B CA 1
ATOM 2338 C C . ILE B 1 112 ? 13.499 37.890 34.133 1.00 14.12 112 ILE B C 1
ATOM 2339 O O . ILE B 1 112 ? 13.661 38.696 35.070 1.00 14.50 112 ILE B O 1
ATOM 2344 N N . MET B 1 113 ? 14.398 37.698 33.173 1.00 13.98 113 MET B N 1
ATOM 2345 C CA . MET B 1 113 ? 15.637 38.433 33.164 1.00 14.11 113 MET B CA 1
ATOM 2346 C C . MET B 1 113 ? 15.452 39.926 32.855 1.00 12.56 113 MET B C 1
ATOM 2347 O O . MET B 1 113 ? 16.187 40.746 33.386 1.00 13.53 113 MET B O 1
ATOM 2352 N N . ALA B 1 114 ? 14.490 40.272 32.023 1.00 13.46 114 ALA B N 1
ATOM 2353 C CA . ALA B 1 114 ? 14.122 41.691 31.831 1.00 14.14 114 ALA B CA 1
ATOM 2354 C C . ALA B 1 114 ? 13.778 42.381 33.162 1.00 14.12 114 ALA B C 1
ATOM 2355 O O . ALA B 1 114 ? 14.260 43.460 33.433 1.00 14.73 114 ALA B O 1
ATOM 2357 N N . VAL B 1 115 ? 12.966 41.726 33.997 1.00 14.46 115 VAL B N 1
ATOM 2358 C CA . VAL B 1 115 ? 12.604 42.239 35.317 1.00 13.77 115 VAL B CA 1
ATOM 2359 C C . VAL B 1 115 ? 13.857 42.391 36.170 1.00 13.20 115 VAL B C 1
ATOM 2360 O O . VAL B 1 115 ? 14.107 43.452 36.748 1.00 13.15 115 VAL B O 1
ATOM 2364 N N . VAL B 1 116 ? 14.706 41.357 36.184 1.00 12.25 116 VAL B N 1
ATOM 2365 C CA . VAL B 1 116 ? 15.959 41.447 36.897 1.00 12.10 116 VAL B CA 1
ATOM 2366 C C . VAL B 1 116 ? 16.763 42.662 36.465 1.00 12.19 116 VAL B C 1
ATOM 2367 O O . VAL B 1 116 ? 17.331 43.357 37.288 1.00 11.04 116 VAL B O 1
ATOM 2371 N N . LEU B 1 117 ? 16.887 42.879 35.158 1.00 12.87 117 LEU B N 1
ATOM 2372 C CA . LEU B 1 117 ? 17.715 43.961 34.635 1.00 14.05 117 LEU B CA 1
ATOM 2373 C C . LEU B 1 117 ? 17.081 45.320 34.945 1.00 14.34 117 LEU B C 1
ATOM 2374 O O . LEU B 1 117 ? 17.772 46.320 35.216 1.00 12.98 117 LEU B O 1
ATOM 2379 N N . ASN B 1 118 ? 15.740 45.340 34.920 1.00 14.60 118 ASN B N 1
ATOM 2380 C CA . ASN B 1 118 ? 15.001 46.559 35.276 1.00 13.45 118 ASN B CA 1
ATOM 2381 C C . ASN B 1 118 ? 15.286 46.965 36.756 1.00 14.55 118 ASN B C 1
ATOM 2382 O O . ASN B 1 118 ? 15.569 48.139 37.065 1.00 12.95 118 ASN B O 1
ATOM 2387 N N . ILE B 1 119 ? 15.240 45.996 37.660 1.00 14.63 119 ILE B N 1
ATOM 2388 C CA . ILE B 1 119 ? 15.403 46.279 39.067 1.00 15.31 119 ILE B CA 1
ATOM 2389 C C . ILE B 1 119 ? 16.837 46.683 39.332 1.00 15.82 119 ILE B C 1
ATOM 2390 O O . ILE B 1 119 ? 17.091 47.499 40.181 1.00 15.52 119 ILE B O 1
ATOM 2395 N N . ASP B 1 120 ? 17.767 46.174 38.532 1.00 15.52 120 ASP B N 1
ATOM 2396 C CA . ASP B 1 120 ? 19.156 46.569 38.646 1.00 16.49 120 ASP B CA 1
ATOM 2397 C C . ASP B 1 120 ? 19.297 48.095 38.401 1.00 15.24 120 ASP B C 1
ATOM 2398 O O . ASP B 1 120 ? 20.110 48.732 39.018 1.00 15.14 120 ASP B O 1
ATOM 2403 N N . GLU B 1 121 ? 18.538 48.669 37.485 1.00 15.47 121 GLU B N 1
ATOM 2404 C CA . GLU B 1 121 ? 18.547 50.134 37.298 1.00 16.73 121 GLU B CA 1
ATOM 2405 C C . GLU B 1 121 ? 18.125 50.891 38.549 1.00 16.26 121 GLU B C 1
ATOM 2406 O O . GLU B 1 121 ? 18.737 51.940 38.933 1.00 15.33 121 GLU B O 1
ATOM 2412 N N . LEU B 1 122 ? 17.052 50.406 39.175 1.00 14.96 122 LEU B N 1
ATOM 2413 C CA . LEU B 1 122 ? 16.594 50.991 40.414 1.00 15.53 122 LEU B CA 1
ATOM 2414 C C . LEU B 1 122 ? 17.649 50.800 41.525 1.00 15.83 122 LEU B C 1
ATOM 2415 O O . LEU B 1 122 ? 17.943 51.716 42.230 1.00 16.35 122 LEU B O 1
ATOM 2420 N N . PHE B 1 123 ? 18.249 49.622 41.651 1.00 16.74 123 PHE B N 1
ATOM 2421 C CA . PHE B 1 123 ? 19.332 49.407 42.617 1.00 16.27 123 PHE B CA 1
ATOM 2422 C C . PHE B 1 123 ? 20.468 50.416 42.407 1.00 16.58 123 PHE B C 1
ATOM 2423 O O . PHE B 1 123 ? 20.978 51.008 43.347 1.00 15.28 123 PHE B O 1
ATOM 2431 N N . GLN B 1 124 ? 20.883 50.596 41.168 1.00 16.78 124 GLN B N 1
ATOM 2432 C CA . GLN B 1 124 ? 21.958 51.546 40.853 1.00 18.82 124 GLN B CA 1
ATOM 2433 C C . GLN B 1 124 ? 21.583 52.984 41.309 1.00 18.68 124 GLN B C 1
ATOM 2434 O O . GLN B 1 124 ? 22.372 53.697 41.905 1.00 17.72 124 GLN B O 1
ATOM 2440 N N . LYS B 1 125 ? 20.352 53.373 41.055 1.00 19.08 125 LYS B N 1
ATOM 2441 C CA . LYS B 1 125 ? 19.864 54.679 41.505 1.00 20.86 125 LYS B CA 1
ATOM 2442 C C . LYS B 1 125 ? 19.848 54.813 43.022 1.00 20.73 125 LYS B C 1
ATOM 2443 O O . LYS B 1 125 ? 20.038 55.900 43.560 1.00 21.15 125 LYS B O 1
ATOM 2449 N N . LEU B 1 126 ? 19.660 53.705 43.719 1.00 19.97 126 LEU B N 1
ATOM 2450 C CA . LEU B 1 126 ? 19.595 53.750 45.175 1.00 20.69 126 LEU B CA 1
ATOM 2451 C C . LEU B 1 126 ? 20.968 53.651 45.845 1.00 21.14 126 LEU B C 1
ATOM 2452 O O . LEU B 1 126 ? 21.037 53.744 47.066 1.00 20.41 126 LEU B O 1
ATOM 2457 N N . ILE B 1 127 ? 22.042 53.430 45.076 1.00 21.85 127 ILE B N 1
ATOM 2458 C CA . ILE B 1 127 ? 23.364 53.294 45.671 1.00 23.18 127 ILE B CA 1
ATOM 2459 C C . ILE B 1 127 ? 23.762 54.439 46.626 1.00 23.70 127 ILE B C 1
ATOM 2460 O O . ILE B 1 127 ? 24.138 54.147 47.739 1.00 26.36 127 ILE B O 1
ATOM 2465 N N . PRO B 1 128 ? 23.710 55.714 46.249 1.00 24.88 128 PRO B N 1
ATOM 2466 C CA . PRO B 1 128 ? 24.085 56.772 47.225 1.00 24.87 128 PRO B CA 1
ATOM 2467 C C . PRO B 1 128 ? 23.243 56.698 48.518 1.00 25.56 128 PRO B C 1
ATOM 2468 O O . PRO B 1 128 ? 23.780 56.697 49.659 1.00 25.40 128 PRO B O 1
ATOM 2472 N N . TRP B 1 129 ? 21.940 56.524 48.333 1.00 24.91 129 TRP B N 1
ATOM 2473 C CA . TRP B 1 129 ? 21.021 56.366 49.472 1.00 25.98 129 TRP B CA 1
ATOM 2474 C C . TRP B 1 129 ? 21.444 55.223 50.422 1.00 27.33 129 TRP B C 1
ATOM 2475 O O . TRP B 1 129 ? 21.505 55.409 51.636 1.00 26.12 129 TRP B O 1
ATOM 2486 N N . THR B 1 130 ? 21.786 54.049 49.885 1.00 28.62 130 THR B N 1
ATOM 2487 C CA . THR B 1 130 ? 22.102 52.924 50.770 1.00 30.35 130 THR B CA 1
ATOM 2488 C C . THR B 1 130 ? 23.371 53.185 51.590 1.00 32.16 130 THR B C 1
ATOM 2489 O O . THR B 1 130 ? 23.529 52.618 52.674 1.00 31.70 130 THR B O 1
ATOM 2493 N N . HIS B 1 131 ? 24.262 54.006 51.038 1.00 34.73 131 HIS B N 1
ATOM 2494 C CA . HIS B 1 131 ? 25.607 54.208 51.605 1.00 37.14 131 HIS B CA 1
ATOM 2495 C C . HIS B 1 131 ? 25.728 55.511 52.451 1.00 37.65 131 HIS B C 1
ATOM 2496 O O . HIS B 1 131 ? 26.688 55.691 53.203 1.00 37.83 131 HIS B O 1
ATOM 2503 N N . GLU B 1 132 ? 24.701 56.360 52.387 1.00 38.14 132 GLU B N 1
ATOM 2504 C CA . GLU B 1 132 ? 24.597 57.538 53.238 1.00 38.59 132 GLU B CA 1
ATOM 2505 C C . GLU B 1 132 ? 23.976 57.159 54.603 1.00 39.22 132 GLU B C 1
ATOM 2506 O O . GLU B 1 132 ? 22.817 56.749 54.664 1.00 39.30 132 GLU B O 1
ATOM 2512 N N . LYS B 1 133 ? 24.740 57.311 55.688 1.00 40.03 133 LYS B N 1
ATOM 2513 C CA . LYS B 1 133 ? 24.299 56.900 57.037 1.00 40.84 133 LYS B CA 1
ATOM 2514 C C . LYS B 1 133 ? 23.639 57.998 57.909 1.00 41.13 133 LYS B C 1
ATOM 2515 O O . LYS B 1 133 ? 22.858 57.685 58.819 1.00 40.97 133 LYS B O 1
ATOM 2521 N N . ASN B 1 134 ? 23.949 59.265 57.653 1.00 41.14 134 ASN B N 1
ATOM 2522 C CA . ASN B 1 134 ? 23.227 60.369 58.297 1.00 41.54 134 ASN B CA 1
ATOM 2523 C C . ASN B 1 134 ? 21.753 60.409 57.880 1.00 41.86 134 ASN B C 1
ATOM 2524 O O . ASN B 1 134 ? 21.439 60.400 56.673 1.00 40.65 134 ASN B O 1
ATOM 2529 N N . THR B 1 135 ? 20.855 60.507 58.865 1.00 42.03 135 THR B N 1
ATOM 2530 C CA . THR B 1 135 ? 19.434 60.252 58.612 1.00 42.51 135 THR B CA 1
ATOM 2531 C C . THR B 1 135 ? 18.731 61.320 57.775 1.00 41.79 135 THR B C 1
ATOM 2532 O O . THR B 1 135 ? 17.839 60.991 56.989 1.00 40.78 135 THR B O 1
ATOM 2536 N N . THR B 1 136 ? 19.125 62.586 57.904 1.00 41.14 136 THR B N 1
ATOM 2537 C CA . THR B 1 136 ? 18.441 63.637 57.134 1.00 40.76 136 THR B CA 1
ATOM 2538 C C . THR B 1 136 ? 18.980 63.738 55.678 1.00 39.24 136 THR B C 1
ATOM 2539 O O . THR B 1 136 ? 18.233 64.032 54.755 1.00 38.89 136 THR B O 1
ATOM 2543 N N . LYS B 1 137 ? 20.269 63.504 55.494 1.00 38.03 137 LYS B N 1
ATOM 2544 C CA . LYS B 1 137 ? 20.851 63.449 54.155 1.00 37.90 137 LYS B CA 1
ATOM 2545 C C . LYS B 1 137 ? 20.285 62.225 53.391 1.00 36.34 137 LYS B C 1
ATOM 2546 O O . LYS B 1 137 ? 19.979 62.307 52.207 1.00 36.67 137 LYS B O 1
ATOM 2552 N N . LYS B 1 138 ? 20.168 61.104 54.081 1.00 34.66 138 LYS B N 1
ATOM 2553 C CA . LYS B 1 138 ? 19.614 59.875 53.505 1.00 34.44 138 LYS B CA 1
ATOM 2554 C C . LYS B 1 138 ? 18.167 60.056 53.059 1.00 33.33 138 LYS B C 1
ATOM 2555 O O . LYS B 1 138 ? 17.803 59.672 51.960 1.00 32.11 138 LYS B O 1
ATOM 2561 N N . ALA B 1 139 ? 17.359 60.658 53.918 1.00 32.56 139 ALA B N 1
ATOM 2562 C CA . ALA B 1 139 ? 15.943 60.943 53.618 1.00 32.38 139 ALA B CA 1
ATOM 2563 C C . ALA B 1 139 ? 15.795 61.873 52.428 1.00 31.88 139 ALA B C 1
ATOM 2564 O O . ALA B 1 139 ? 14.875 61.700 51.635 1.00 32.03 139 ALA B O 1
ATOM 2566 N N . GLU B 1 140 ? 16.710 62.836 52.293 1.00 32.27 140 GLU B N 1
ATOM 2567 C CA . GLU B 1 140 ? 16.710 63.754 51.156 1.00 32.98 140 GLU B CA 1
ATOM 2568 C C . GLU B 1 140 ? 17.089 63.034 49.845 1.00 32.32 140 GLU B C 1
ATOM 2569 O O . GLU B 1 140 ? 16.576 63.364 48.780 1.00 31.74 140 GLU B O 1
ATOM 2575 N N . LEU B 1 141 ? 18.001 62.070 49.930 1.00 31.77 141 LEU B N 1
ATOM 2576 C CA . LEU B 1 141 ? 18.355 61.264 48.769 1.00 31.78 141 LEU B CA 1
ATOM 2577 C C . LEU B 1 141 ? 17.106 60.506 48.303 1.00 31.11 141 LEU B C 1
ATOM 2578 O O . LEU B 1 141 ? 16.735 60.533 47.109 1.00 30.69 141 LEU B O 1
ATOM 2583 N N . PHE B 1 142 ? 16.425 59.886 49.263 1.00 30.38 142 PHE B N 1
ATOM 2584 C CA . PHE B 1 142 ? 15.299 59.034 48.952 1.00 29.25 142 PHE B CA 1
ATOM 2585 C C . PHE B 1 142 ? 14.192 59.884 48.352 1.00 29.87 142 PHE B C 1
ATOM 2586 O O . PHE B 1 142 ? 13.633 59.558 47.323 1.00 28.81 142 PHE B O 1
ATOM 2594 N N . ARG B 1 143 ? 13.898 61.019 48.954 1.00 30.21 143 ARG B N 1
ATOM 2595 C CA . ARG B 1 143 ? 12.747 61.767 48.490 1.00 31.27 143 ARG B CA 1
ATOM 2596 C C . ARG B 1 143 ? 12.939 62.269 47.074 1.00 30.17 143 ARG B C 1
ATOM 2597 O O . ARG B 1 143 ? 11.987 62.355 46.325 1.00 28.87 143 ARG B O 1
ATOM 2605 N N . ASN B 1 144 ? 14.166 62.571 46.691 1.00 30.43 144 ASN B N 1
ATOM 2606 C CA . ASN B 1 144 ? 14.421 62.983 45.305 1.00 31.71 144 ASN B CA 1
ATOM 2607 C C . ASN B 1 144 ? 14.307 61.853 44.238 1.00 31.09 144 ASN B C 1
ATOM 2608 O O . ASN B 1 144 ? 14.324 62.108 43.040 1.00 30.47 144 ASN B O 1
ATOM 2613 N N . LEU B 1 145 ? 14.156 60.621 44.711 1.00 30.08 145 LEU B N 1
ATOM 2614 C CA . LEU B 1 145 ? 14.011 59.435 43.870 1.00 29.85 145 LEU B CA 1
ATOM 2615 C C . LEU B 1 145 ? 12.606 58.891 43.920 1.00 28.84 145 LEU B C 1
ATOM 2616 O O . LEU B 1 145 ? 12.248 58.053 43.112 1.00 27.15 145 LEU B O 1
ATOM 2621 N N . SER B 1 146 ? 11.806 59.380 44.870 1.00 29.20 146 SER B N 1
ATOM 2622 C CA . SER B 1 146 ? 10.507 58.795 45.145 1.00 29.22 146 SER B CA 1
ATOM 2623 C C . SER B 1 146 ? 9.598 58.850 43.934 1.00 29.20 146 SER B C 1
ATOM 2624 O O . SER B 1 146 ? 9.227 57.813 43.412 1.00 27.66 146 SER B O 1
ATOM 2627 N N . GLU B 1 147 ? 9.253 60.041 43.470 1.00 29.37 147 GLU B N 1
ATOM 2628 C CA . GLU B 1 147 ? 8.361 60.154 42.303 1.00 30.21 147 GLU B CA 1
ATOM 2629 C C . GLU B 1 147 ? 9.026 59.699 41.007 1.00 28.14 147 GLU B C 1
ATOM 2630 O O . GLU B 1 147 ? 8.377 59.152 40.133 1.00 28.03 147 GLU B O 1
ATOM 2636 N N . SER B 1 148 ? 10.317 59.945 40.871 1.00 26.30 148 SER B N 1
ATOM 2637 C CA . SER B 1 148 ? 10.991 59.615 39.631 1.00 25.73 148 SER B CA 1
ATOM 2638 C C . SER B 1 148 ? 11.210 58.103 39.444 1.00 23.63 148 SER B C 1
ATOM 2639 O O . SER B 1 148 ? 11.157 57.599 38.318 1.00 23.39 148 SER B O 1
ATOM 2642 N N . ASP B 1 149 ? 11.462 57.389 40.539 1.00 22.30 149 ASP B N 1
ATOM 2643 C CA . ASP B 1 149 ? 11.899 55.977 40.450 1.00 21.22 149 ASP B CA 1
ATOM 2644 C C . ASP B 1 149 ? 11.200 54.980 41.341 1.00 20.51 149 ASP B C 1
ATOM 2645 O O . ASP B 1 149 ? 10.860 53.885 40.896 1.00 19.74 149 ASP B O 1
ATOM 2650 N N . VAL B 1 150 ? 10.960 55.336 42.597 1.00 19.56 150 VAL B N 1
ATOM 2651 C CA . VAL B 1 150 ? 10.388 54.361 43.515 1.00 19.09 150 VAL B CA 1
ATOM 2652 C C . VAL B 1 150 ? 8.931 54.169 43.240 1.00 19.19 150 VAL B C 1
ATOM 2653 O O . VAL B 1 150 ? 8.455 53.043 43.166 1.00 18.25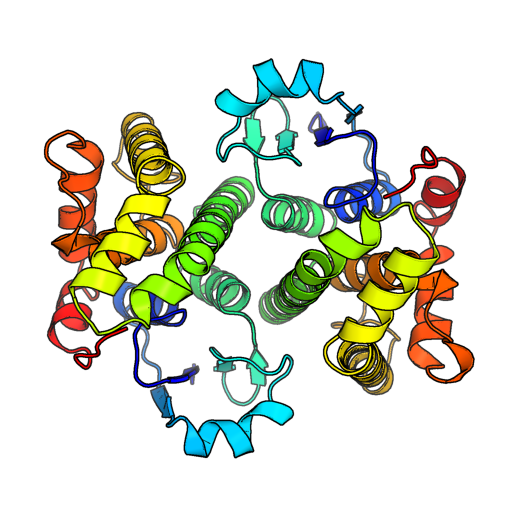 150 VAL B O 1
ATOM 2657 N N . MET B 1 151 ? 8.194 55.271 43.072 1.00 19.54 151 MET B N 1
ATOM 2658 C CA . MET B 1 151 ? 6.773 55.157 42.822 1.00 20.39 151 MET B CA 1
ATOM 2659 C C . MET B 1 151 ? 6.481 54.429 41.497 1.00 19.04 151 MET B C 1
ATOM 2660 O O . MET B 1 151 ? 5.594 53.575 41.438 1.00 19.66 151 MET B O 1
ATOM 2665 N N . PRO B 1 152 ? 7.168 54.760 40.422 1.00 18.57 152 PRO B N 1
ATOM 2666 C CA . PRO B 1 152 ? 6.963 54.011 39.182 1.00 18.11 152 PRO B CA 1
ATOM 2667 C C . PRO B 1 152 ? 7.201 52.498 39.371 1.00 16.55 152 PRO B C 1
ATOM 2668 O O . PRO B 1 152 ? 6.498 51.694 38.772 1.00 16.93 152 PRO B O 1
ATOM 2672 N N . PHE B 1 153 ? 8.199 52.147 40.175 1.00 16.96 153 PHE B N 1
ATOM 2673 C CA . PHE B 1 153 ? 8.523 50.773 40.464 1.00 16.74 153 PHE B CA 1
ATOM 2674 C C . PHE B 1 153 ? 7.357 50.061 41.125 1.00 16.56 153 PHE B C 1
ATOM 2675 O O . PHE B 1 153 ? 6.952 48.981 40.723 1.00 17.11 153 PHE B O 1
ATOM 2683 N N . LEU B 1 154 ? 6.793 50.674 42.141 1.00 16.77 154 LEU B N 1
ATOM 2684 C CA . LEU B 1 154 ? 5.665 50.076 42.834 1.00 16.01 154 LEU B CA 1
ATOM 2685 C C . LEU B 1 154 ? 4.459 49.901 41.906 1.00 15.94 154 LEU B C 1
ATOM 2686 O O . LEU B 1 154 ? 3.872 48.843 41.881 1.00 15.38 154 LEU B O 1
ATOM 2691 N N . GLY B 1 155 ? 4.135 50.913 41.119 1.00 15.83 155 GLY B N 1
ATOM 2692 C CA . GLY B 1 155 ? 2.996 50.814 40.204 1.00 16.18 155 GLY B CA 1
ATOM 2693 C C . GLY B 1 155 ? 3.212 49.722 39.172 1.00 16.34 155 GLY B C 1
ATOM 2694 O O . GLY B 1 155 ? 2.309 48.974 38.848 1.00 15.76 155 GLY B O 1
ATOM 2695 N N . ARG B 1 156 ? 4.452 49.626 38.677 1.00 16.90 156 ARG B N 1
ATOM 2696 C CA . ARG B 1 156 ? 4.825 48.656 37.649 1.00 16.26 156 ARG B CA 1
ATOM 2697 C C . ARG B 1 156 ? 4.598 47.246 38.126 1.00 15.32 156 ARG B C 1
ATOM 2698 O O . ARG B 1 156 ? 3.955 46.428 37.447 1.00 16.34 156 ARG B O 1
ATOM 2706 N N . TYR B 1 157 ? 5.110 46.950 39.300 1.00 14.93 157 TYR B N 1
ATOM 2707 C CA . TYR B 1 157 ? 5.111 45.580 39.780 1.00 14.56 157 TYR B CA 1
ATOM 2708 C C . TYR B 1 157 ? 3.753 45.190 40.415 1.00 14.38 157 TYR B C 1
ATOM 2709 O O . TYR B 1 157 ? 3.334 44.064 40.323 1.00 12.76 157 TYR B O 1
ATOM 2718 N N . GLU B 1 158 ? 3.050 46.174 40.939 1.00 14.70 158 GLU B N 1
ATOM 2719 C CA . GLU B 1 158 ? 1.657 45.999 41.353 1.00 15.81 158 GLU B CA 1
ATOM 2720 C C . GLU B 1 158 ? 0.828 45.558 40.146 1.00 15.86 158 GLU B C 1
ATOM 2721 O O . GLU B 1 158 ? 0.041 44.635 40.233 1.00 14.97 158 GLU B O 1
ATOM 2727 N N . LYS B 1 159 ? 1.035 46.219 39.018 1.00 17.22 159 LYS B N 1
ATOM 2728 C CA . LYS B 1 159 ? 0.287 45.889 37.795 1.00 18.12 159 LYS B CA 1
ATOM 2729 C C . LYS B 1 159 ? 0.659 44.531 37.236 1.00 18.29 159 LYS B C 1
ATOM 2730 O O . LYS B 1 159 ? -0.248 43.749 36.856 1.00 17.50 159 LYS B O 1
ATOM 2736 N N . PHE B 1 160 ? 1.962 44.212 37.192 1.00 17.85 160 PHE B N 1
ATOM 2737 C CA . PHE B 1 160 ? 2.414 42.885 36.737 1.00 18.51 160 PHE B CA 1
ATOM 2738 C C . PHE B 1 160 ? 1.739 41.793 37.577 1.00 18.46 160 PHE B C 1
ATOM 2739 O O . PHE B 1 160 ? 1.257 40.802 37.062 1.00 17.74 160 PHE B O 1
ATOM 2747 N N . LEU B 1 161 ? 1.654 42.006 38.874 1.00 19.15 161 LEU B N 1
ATOM 2748 C CA . LEU B 1 161 ? 0.961 41.046 39.736 1.00 19.96 161 LEU B CA 1
ATOM 2749 C C . LEU B 1 161 ? -0.533 41.006 39.475 1.00 21.46 161 LEU B C 1
ATOM 2750 O O . LEU B 1 161 ? -1.101 39.932 39.481 1.00 22.74 161 LEU B O 1
ATOM 2755 N N . LYS B 1 162 ? -1.179 42.153 39.287 1.00 24.28 162 LYS B N 1
ATOM 2756 C CA . LYS B 1 162 ? -2.622 42.164 39.003 1.00 26.70 162 LYS B CA 1
ATOM 2757 C C . LYS B 1 162 ? -2.955 41.348 37.733 1.00 28.83 162 LYS B C 1
ATOM 2758 O O . LYS B 1 162 ? -4.062 40.813 37.606 1.00 29.83 162 LYS B O 1
ATOM 2764 N N . GLU B 1 163 ? -2.014 41.326 36.787 1.00 30.38 163 GLU B N 1
ATOM 2765 C CA . GLU B 1 163 ? -2.108 40.582 35.528 1.00 31.49 163 GLU B CA 1
ATOM 2766 C C . GLU B 1 163 ? -1.856 39.094 35.693 1.00 32.13 163 GLU B C 1
ATOM 2767 O O . GLU B 1 163 ? -2.207 38.315 34.801 1.00 33.60 163 GLU B O 1
ATOM 2773 N N . SER B 1 164 ? -1.214 38.703 36.790 1.00 31.71 164 SER B N 1
ATOM 2774 C CA . SER B 1 164 ? -0.926 37.307 37.080 1.00 31.83 164 SER B CA 1
ATOM 2775 C C . SER B 1 164 ? -2.108 36.654 37.812 1.00 31.87 164 SER B C 1
ATOM 2776 O O . SER B 1 164 ? -2.685 37.237 38.733 1.00 32.33 164 SER B O 1
ATOM 2779 N N . THR B 1 165 ? -2.446 35.436 37.432 1.00 31.63 165 THR B N 1
ATOM 2780 C CA . THR B 1 165 ? -3.534 34.739 38.093 1.00 31.43 165 THR B CA 1
ATOM 2781 C C . THR B 1 165 ? -3.020 34.092 39.372 1.00 30.17 165 THR B C 1
ATOM 2782 O O . THR B 1 165 ? -3.804 33.825 40.282 1.00 30.06 165 THR B O 1
ATOM 2786 N N . THR B 1 166 ? -1.703 33.855 39.465 1.00 28.54 166 THR B N 1
ATOM 2787 C CA . THR B 1 166 ? -1.136 33.125 40.616 1.00 27.70 166 THR B CA 1
ATOM 2788 C C . THR B 1 166 ? -0.269 33.961 41.521 1.00 25.56 166 THR B C 1
ATOM 2789 O O . THR B 1 166 ? 0.317 33.410 42.439 1.00 26.36 166 THR B O 1
ATOM 2793 N N . GLY B 1 167 ? -0.179 35.264 41.286 1.00 23.52 167 GLY B N 1
ATOM 2794 C CA . GLY B 1 167 ? 0.629 36.139 42.142 1.00 22.69 167 GLY B CA 1
ATOM 2795 C C . GLY B 1 167 ? 2.142 35.984 41.979 1.00 20.74 167 GLY B C 1
ATOM 2796 O O . GLY B 1 167 ? 2.895 36.093 42.940 1.00 19.44 167 GLY B O 1
ATOM 2797 N N . HIS B 1 168 ? 2.565 35.775 40.737 1.00 19.04 168 HIS B N 1
ATOM 2798 C CA . HIS B 1 168 ? 3.969 35.739 40.408 1.00 19.84 168 HIS B CA 1
ATOM 2799 C C . HIS B 1 168 ? 4.224 36.837 39.409 1.00 18.89 168 HIS B C 1
ATOM 2800 O O . HIS B 1 168 ? 3.337 37.208 38.631 1.00 16.78 168 HIS B O 1
ATOM 2807 N N . ILE B 1 169 ? 5.460 37.313 39.364 1.00 17.95 169 ILE B N 1
ATOM 2808 C CA . ILE B 1 169 ? 5.749 38.439 38.475 1.00 18.74 169 ILE B CA 1
ATOM 2809 C C . ILE B 1 169 ? 5.666 37.989 37.028 1.00 19.23 169 ILE B C 1
ATOM 2810 O O . ILE B 1 169 ? 5.178 38.726 36.181 1.00 21.60 169 ILE B O 1
ATOM 2815 N N . VAL B 1 170 ? 6.211 36.822 36.751 1.00 18.23 170 VAL B N 1
ATOM 2816 C CA . VAL B 1 170 ? 6.123 36.183 35.440 1.00 18.67 170 VAL B CA 1
ATOM 2817 C C . VAL B 1 170 ? 5.699 34.709 35.594 1.00 18.55 170 VAL B C 1
ATOM 2818 O O . VAL B 1 170 ? 6.251 33.969 36.431 1.00 17.43 170 VAL B O 1
ATOM 2822 N N . GLY B 1 171 ? 4.745 34.274 34.787 1.00 19.10 171 GLY B N 1
ATOM 2823 C CA . GLY B 1 171 ? 4.384 32.866 34.763 1.00 21.28 171 GLY B CA 1
ATOM 2824 C C . GLY B 1 171 ? 3.618 32.386 35.987 1.00 22.09 171 GLY B C 1
ATOM 2825 O O . GLY B 1 171 ? 2.958 33.151 36.648 1.00 22.21 171 GLY B O 1
ATOM 2826 N N . ASN B 1 172 ? 3.715 31.099 36.283 1.00 24.62 172 ASN B N 1
ATOM 2827 C CA . ASN B 1 172 ? 2.831 30.469 37.274 1.00 26.36 172 ASN B CA 1
ATOM 2828 C C . ASN B 1 172 ? 3.622 29.903 38.417 1.00 25.87 172 ASN B C 1
ATOM 2829 O O . ASN B 1 172 ? 3.103 29.111 39.176 1.00 24.68 172 ASN B O 1
ATOM 2834 N N . LYS B 1 173 ? 4.916 30.207 38.477 1.00 25.17 173 LYS B N 1
ATOM 2835 C CA . LYS B 1 173 ? 5.742 29.660 39.534 1.00 25.25 173 LYS B CA 1
ATOM 2836 C C . LYS B 1 173 ? 6.772 30.675 39.953 1.00 23.74 173 LYS B C 1
ATOM 2837 O O . LYS B 1 173 ? 7.177 31.531 39.168 1.00 24.01 173 LYS B O 1
ATOM 2843 N N . VAL B 1 174 ? 7.201 30.570 41.196 1.00 21.72 174 VAL B N 1
ATOM 2844 C CA . VAL B 1 174 ? 8.250 31.438 41.703 1.00 20.75 174 VAL B CA 1
ATOM 2845 C C . VAL B 1 174 ? 9.475 31.415 40.787 1.00 19.22 174 VAL B C 1
ATOM 2846 O O . VAL B 1 174 ? 9.883 30.377 40.265 1.00 17.58 174 VAL B O 1
ATOM 2850 N N . SER B 1 175 ? 10.032 32.593 40.578 1.00 17.82 175 SER B N 1
ATOM 2851 C CA . SER B 1 175 ? 11.214 32.757 39.740 1.00 17.13 175 SER B CA 1
ATOM 2852 C C . SER B 1 175 ? 12.204 33.727 40.357 1.00 15.49 175 SER B C 1
ATOM 2853 O O . SER B 1 175 ? 11.936 34.370 41.369 1.00 14.17 175 SER B O 1
ATOM 2856 N N . VAL B 1 176 ? 13.312 33.902 39.652 1.00 14.33 176 VAL B N 1
ATOM 2857 C CA . VAL B 1 176 ? 14.302 34.890 40.038 1.00 14.79 176 VAL B CA 1
ATOM 2858 C C . VAL B 1 176 ? 13.684 36.297 40.075 1.00 14.13 176 VAL B C 1
ATOM 2859 O O . VAL B 1 176 ? 14.089 37.136 40.845 1.00 14.19 176 VAL B O 1
ATOM 2863 N N . ALA B 1 177 ? 12.754 36.557 39.169 1.00 14.64 177 ALA B N 1
ATOM 2864 C CA . ALA B 1 177 ? 12.040 37.837 39.144 1.00 14.13 177 ALA B CA 1
ATOM 2865 C C . ALA B 1 177 ? 11.310 38.080 40.443 1.00 13.06 177 ALA B C 1
ATOM 2866 O O . ALA B 1 177 ? 11.390 39.177 40.978 1.00 13.53 177 ALA B O 1
ATOM 2868 N N . ASP B 1 178 ? 10.629 37.077 40.969 1.00 12.68 178 ASP B N 1
ATOM 2869 C CA . ASP B 1 178 ? 9.936 37.252 42.239 1.00 13.71 178 ASP B CA 1
ATOM 2870 C C . ASP B 1 178 ? 10.922 37.545 43.353 1.00 13.10 178 ASP B C 1
ATOM 2871 O O . ASP B 1 178 ? 10.697 38.404 44.169 1.00 12.19 178 ASP B O 1
ATOM 2876 N N . LEU B 1 179 ? 12.044 36.848 43.340 1.00 14.11 179 LEU B N 1
ATOM 2877 C CA . LEU B 1 179 ? 13.002 36.994 44.392 1.00 13.73 179 LEU B CA 1
ATOM 2878 C C . LEU B 1 179 ? 13.629 38.360 44.322 1.00 13.33 179 LEU B C 1
ATOM 2879 O O . LEU B 1 179 ? 13.873 38.957 45.352 1.00 12.05 179 LEU B O 1
ATOM 2884 N N . THR B 1 180 ? 13.872 38.864 43.113 1.00 12.71 180 THR B N 1
ATOM 2885 C CA . THR B 1 180 ? 14.406 40.202 42.924 1.00 13.14 180 THR B CA 1
ATOM 2886 C C . THR B 1 180 ? 13.479 41.346 43.386 1.00 13.45 180 THR B C 1
ATOM 2887 O O . THR B 1 180 ? 13.925 42.257 44.060 1.00 14.87 180 THR B O 1
ATOM 2891 N N . VAL B 1 181 ? 12.209 41.278 43.030 1.00 14.18 181 VAL B N 1
ATOM 2892 C CA . VAL B 1 181 ? 11.209 42.247 43.431 1.00 15.10 181 VAL B CA 1
ATOM 2893 C C . VAL B 1 181 ? 11.006 42.163 44.965 1.00 14.54 181 VAL B C 1
ATOM 2894 O O . VAL B 1 181 ? 10.995 43.160 45.620 1.00 14.38 181 VAL B O 1
ATOM 2898 N N . PHE B 1 182 ? 10.947 40.952 45.523 1.00 14.95 182 PHE B N 1
ATOM 2899 C CA . PHE B 1 182 ? 10.863 40.737 46.986 1.00 14.30 182 PHE B CA 1
ATOM 2900 C C . PHE B 1 182 ? 12.057 41.358 47.692 1.00 13.98 182 PHE B C 1
ATOM 2901 O O . PHE B 1 182 ? 11.916 42.130 48.651 1.00 14.21 182 PHE B O 1
ATOM 2909 N N . ASN B 1 183 ? 13.260 41.112 47.189 1.00 13.19 183 ASN B N 1
ATOM 2910 C CA . ASN B 1 183 ? 14.411 41.680 47.857 1.00 13.25 183 ASN B CA 1
ATOM 2911 C C . ASN B 1 183 ? 14.429 43.222 47.842 1.00 13.17 183 ASN B C 1
ATOM 2912 O O . ASN B 1 183 ? 14.790 43.855 48.832 1.00 13.26 183 ASN B O 1
ATOM 2917 N N . MET B 1 184 ? 14.056 43.820 46.723 1.00 13.27 184 MET B N 1
ATOM 2918 C CA . MET B 1 184 ? 13.974 45.280 46.612 1.00 14.50 184 MET B CA 1
ATOM 2919 C C . MET B 1 184 ? 12.885 45.866 47.537 1.00 14.50 184 MET B C 1
ATOM 2920 O O . MET B 1 184 ? 13.102 46.876 48.162 1.00 15.30 184 MET B O 1
ATOM 2925 N N . LEU B 1 185 ? 11.739 45.218 47.624 1.00 14.73 185 LEU B N 1
ATOM 2926 C CA . LEU B 1 185 ? 10.726 45.640 48.552 1.00 14.67 185 LEU B CA 1
ATOM 2927 C C . LEU B 1 185 ? 11.212 45.569 50.010 1.00 15.34 185 LEU B C 1
ATOM 2928 O O . LEU B 1 185 ? 10.849 46.441 50.788 1.00 16.02 185 LEU B O 1
ATOM 2933 N N . MET B 1 186 ? 12.003 44.558 50.383 1.00 15.31 186 MET B N 1
ATOM 2934 C CA . MET B 1 186 ? 12.595 44.482 51.738 1.00 16.28 186 MET B CA 1
ATOM 2935 C C . MET B 1 186 ? 13.609 45.585 51.943 1.00 17.28 186 MET B C 1
ATOM 2936 O O . MET B 1 186 ? 13.607 46.276 52.965 1.00 17.21 186 MET B O 1
ATOM 2941 N N . THR B 1 187 ? 14.441 45.814 50.925 1.00 17.22 187 THR B N 1
ATOM 2942 C CA . THR B 1 187 ? 15.351 46.928 50.960 1.00 17.78 187 THR B CA 1
ATOM 2943 C C . THR B 1 187 ? 14.607 48.239 51.277 1.00 18.40 187 THR B C 1
ATOM 2944 O O . THR B 1 187 ? 15.107 49.092 52.041 1.00 19.54 187 THR B O 1
ATOM 2948 N N . LEU B 1 188 ? 13.440 48.420 50.680 1.00 18.70 188 LEU B N 1
ATOM 2949 C CA . LEU B 1 188 ? 12.684 49.681 50.838 1.00 19.61 188 LEU B CA 1
ATOM 2950 C C . LEU B 1 188 ? 11.655 49.657 51.978 1.00 20.87 188 LEU B C 1
ATOM 2951 O O . LEU B 1 188 ? 10.832 50.571 52.089 1.00 20.02 188 LEU B O 1
ATOM 2956 N N . ASP B 1 189 ? 11.698 48.641 52.822 1.00 22.39 189 ASP B N 1
ATOM 2957 C CA . ASP B 1 189 ? 10.618 48.377 53.791 1.00 24.97 189 ASP B CA 1
ATOM 2958 C C . ASP B 1 189 ? 10.325 49.525 54.780 1.00 25.05 189 ASP B C 1
ATOM 2959 O O . ASP B 1 189 ? 9.212 49.648 55.236 1.00 22.77 189 ASP B O 1
ATOM 2964 N N . ASP B 1 190 ? 11.335 50.312 55.148 1.00 26.17 190 ASP B N 1
ATOM 2965 C CA . ASP B 1 190 ? 11.100 51.440 56.036 1.00 27.61 190 ASP B CA 1
ATOM 2966 C C . ASP B 1 190 ? 10.536 52.628 55.299 1.00 27.01 190 ASP B C 1
ATOM 2967 O O . ASP B 1 190 ? 9.937 53.447 55.936 1.00 26.89 190 ASP B O 1
ATOM 2972 N N . GLU B 1 191 ? 10.726 52.709 53.986 1.00 26.33 191 GLU B N 1
ATOM 2973 C CA . GLU B 1 191 ? 10.408 53.882 53.211 1.00 26.83 191 GLU B CA 1
ATOM 2974 C C . GLU B 1 191 ? 9.123 53.689 52.457 1.00 27.40 191 GLU B C 1
ATOM 2975 O O . GLU B 1 191 ? 8.528 54.633 52.001 1.00 26.27 191 GLU B O 1
ATOM 2981 N N . VAL B 1 192 ? 8.666 52.456 52.330 1.00 27.37 192 VAL B N 1
ATOM 2982 C CA . VAL B 1 192 ? 7.556 52.218 51.455 1.00 29.17 192 VAL B CA 1
ATOM 2983 C C . VAL B 1 192 ? 6.351 51.695 52.230 1.00 29.69 192 VAL B C 1
ATOM 2984 O O . VAL B 1 192 ? 6.438 50.743 52.960 1.00 30.52 192 VAL B O 1
ATOM 2988 N N . LYS B 1 193 ? 5.236 52.383 52.016 1.00 31.45 193 LYS B N 1
ATOM 2989 C CA . LYS B 1 193 ? 3.913 51.939 52.429 1.00 32.50 193 LYS B CA 1
ATOM 2990 C C . LYS B 1 193 ? 3.344 51.160 51.280 1.00 30.67 193 LYS B C 1
ATOM 2991 O O . LYS B 1 193 ? 3.296 51.666 50.118 1.00 31.58 193 LYS B O 1
ATOM 2997 N N . LEU B 1 194 ? 2.944 49.944 51.593 1.00 28.12 194 LEU B N 1
ATOM 2998 C CA . LEU B 1 194 ? 2.259 49.114 50.644 1.00 27.05 194 LEU B CA 1
ATOM 2999 C C . LEU B 1 194 ? 0.768 49.204 50.889 1.00 26.27 194 LEU B C 1
ATOM 3000 O O . LEU B 1 194 ? 0.026 48.434 50.318 1.00 24.90 194 LEU B O 1
ATOM 3005 N N . GLU B 1 195 ? 0.326 50.232 51.640 1.00 28.10 195 GLU B N 1
ATOM 3006 C CA . GLU B 1 195 ? -1.128 50.494 51.855 1.00 29.17 195 GLU B CA 1
ATOM 3007 C C . GLU B 1 195 ? -1.923 50.484 50.529 1.00 27.93 195 GLU B C 1
ATOM 3008 O O . GLU B 1 195 ? -2.936 49.801 50.386 1.00 29.07 195 GLU B O 1
ATOM 3014 N N . GLU B 1 196 ? -1.412 51.185 49.522 1.00 27.16 196 GLU B N 1
ATOM 3015 C CA . GLU B 1 196 ? -2.124 51.298 48.257 1.00 26.56 196 GLU B CA 1
ATOM 3016 C C . GLU B 1 196 ? -1.686 50.254 47.223 1.00 23.83 196 GLU B C 1
ATOM 3017 O O . GLU B 1 196 ? -2.072 50.339 46.082 1.00 23.04 196 GLU B O 1
ATOM 3023 N N . TYR B 1 197 ? -0.914 49.252 47.648 1.00 21.11 197 TYR B N 1
ATOM 3024 C CA . TYR B 1 197 ? -0.362 48.249 46.758 1.00 19.82 197 TYR B CA 1
ATOM 3025 C C . TYR B 1 197 ? -0.636 46.869 47.329 1.00 19.35 197 TYR B C 1
ATOM 3026 O O . TYR B 1 197 ? 0.288 46.195 47.767 1.00 19.12 197 TYR B O 1
ATOM 3035 N N . PRO B 1 198 ? -1.907 46.482 47.422 1.00 18.57 198 PRO B N 1
ATOM 3036 C CA . PRO B 1 198 ? -2.278 45.218 48.050 1.00 17.96 198 PRO B CA 1
ATOM 3037 C C . PRO B 1 198 ? -1.660 44.014 47.382 1.00 16.83 198 PRO B C 1
ATOM 3038 O O . PRO B 1 198 ? -1.354 43.044 48.064 1.00 16.58 198 PRO B O 1
ATOM 3042 N N . GLN B 1 199 ? -1.545 44.023 46.064 1.00 16.47 199 GLN B N 1
ATOM 3043 C CA . GLN B 1 199 ? -0.856 42.931 45.397 1.00 16.79 199 GLN B CA 1
ATOM 3044 C C . GLN B 1 199 ? 0.577 42.777 45.914 1.00 15.59 199 GLN B C 1
ATOM 3045 O O . GLN B 1 199 ? 0.983 41.681 46.270 1.00 16.20 199 GLN B O 1
ATOM 3051 N N . LEU B 1 200 ? 1.331 43.866 45.986 1.00 15.50 200 LEU B N 1
ATOM 3052 C CA . LEU B 1 200 ? 2.712 43.761 46.405 1.00 16.01 200 LEU B CA 1
ATOM 3053 C C . LEU B 1 200 ? 2.801 43.367 47.865 1.00 15.94 200 LEU B C 1
ATOM 3054 O O . LEU B 1 200 ? 3.712 42.669 48.241 1.00 16.38 200 LEU B O 1
ATOM 3059 N N . ALA B 1 201 ? 1.872 43.847 48.693 1.00 16.98 201 ALA B N 1
ATOM 3060 C CA . ALA B 1 201 ? 1.880 43.502 50.109 1.00 17.35 201 ALA B CA 1
ATOM 3061 C C . ALA B 1 201 ? 1.632 42.004 50.315 1.00 17.05 201 ALA B C 1
ATOM 3062 O O . ALA B 1 201 ? 2.368 41.378 51.039 1.00 17.14 201 ALA B O 1
ATOM 3064 N N . SER B 1 202 ? 0.664 41.420 49.608 1.00 16.99 202 SER B N 1
ATOM 3065 C CA . SER B 1 202 ? 0.431 39.973 49.673 1.00 16.92 202 SER B CA 1
ATOM 3066 C C . SER B 1 202 ? 1.666 39.197 49.152 1.00 16.67 202 SER B C 1
ATOM 3067 O O . SER B 1 202 ? 2.123 38.233 49.770 1.00 13.89 202 SER B O 1
ATOM 3070 N N . PHE B 1 203 ? 2.243 39.698 48.069 1.00 15.45 203 PHE B N 1
ATOM 3071 C CA . PHE B 1 203 ? 3.410 39.100 47.441 1.00 16.05 203 PHE B CA 1
ATOM 3072 C C . PHE B 1 203 ? 4.602 39.038 48.410 1.00 17.89 203 PHE B C 1
ATOM 3073 O O . PHE B 1 203 ? 5.242 37.991 48.542 1.00 17.20 203 PHE B O 1
ATOM 3081 N N . VAL B 1 204 ? 4.885 40.154 49.080 1.00 19.40 204 VAL B N 1
ATOM 3082 C CA . VAL B 1 204 ? 6.042 40.260 49.955 1.00 21.47 204 VAL B CA 1
ATOM 3083 C C . VAL B 1 204 ? 5.898 39.256 51.041 1.00 21.76 204 VAL B C 1
ATOM 3084 O O . VAL B 1 204 ? 6.875 38.647 51.417 1.00 21.77 204 VAL B O 1
ATOM 3088 N N . ASN B 1 205 ? 4.670 39.105 51.550 1.00 23.95 205 ASN B N 1
ATOM 3089 C CA . ASN B 1 205 ? 4.364 38.132 52.588 1.00 25.17 205 ASN B CA 1
ATOM 3090 C C . ASN B 1 205 ? 4.520 36.687 52.108 1.00 25.88 205 ASN B C 1
ATOM 3091 O O . ASN B 1 205 ? 5.162 35.877 52.749 1.00 25.70 205 ASN B O 1
ATOM 3096 N N . LYS B 1 206 ? 3.944 36.398 50.962 1.00 24.42 206 LYS B N 1
ATOM 3097 C CA . LYS B 1 206 ? 4.007 35.088 50.392 1.00 26.31 206 LYS B CA 1
ATOM 3098 C C . LYS B 1 206 ? 5.465 34.636 50.170 1.00 25.32 206 LYS B C 1
ATOM 3099 O O . LYS B 1 206 ? 5.842 33.540 50.574 1.00 25.64 206 LYS B O 1
ATOM 3105 N N . ILE B 1 207 ? 6.291 35.477 49.553 1.00 24.11 207 ILE B N 1
ATOM 3106 C CA . ILE B 1 207 ? 7.667 35.065 49.250 1.00 22.96 207 ILE B CA 1
ATOM 3107 C C . ILE B 1 207 ? 8.484 34.855 50.539 1.00 23.59 207 ILE B C 1
ATOM 3108 O O . ILE B 1 207 ? 9.241 33.863 50.666 1.00 22.58 207 ILE B O 1
ATOM 3113 N N . GLY B 1 208 ? 8.312 35.763 51.483 1.00 24.02 208 GLY B N 1
ATOM 3114 C CA . GLY B 1 208 ? 9.075 35.760 52.723 1.00 26.45 208 GLY B CA 1
ATOM 3115 C C . GLY B 1 208 ? 8.781 34.567 53.622 1.00 27.73 208 GLY B C 1
ATOM 3116 O O . GLY B 1 208 ? 9.563 34.276 54.546 1.00 29.06 208 GLY B O 1
ATOM 3117 N N . GLN B 1 209 ? 7.659 33.889 53.363 1.00 28.67 209 GLN B N 1
ATOM 3118 C CA . GLN B 1 209 ? 7.213 32.767 54.155 1.00 29.01 209 GLN B CA 1
ATOM 3119 C C . GLN B 1 209 ? 7.563 31.458 53.489 1.00 28.91 209 GLN B C 1
ATOM 3120 O O . GLN B 1 209 ? 7.294 30.416 54.062 1.00 28.44 209 GLN B O 1
ATOM 3126 N N . MET B 1 210 ? 8.178 31.485 52.303 1.00 27.36 210 MET B N 1
ATOM 3127 C CA . MET B 1 210 ? 8.470 30.256 51.584 1.00 27.10 210 MET B CA 1
ATOM 3128 C C . MET B 1 210 ? 9.612 29.507 52.264 1.00 27.23 210 MET B C 1
ATOM 3129 O O . MET B 1 210 ? 10.543 30.151 52.738 1.00 25.36 210 MET B O 1
ATOM 3134 N N . PRO B 1 211 ? 9.492 28.166 52.368 1.00 28.42 211 PRO B N 1
ATOM 3135 C CA . PRO B 1 211 ? 10.569 27.338 52.915 1.00 28.29 211 PRO B CA 1
ATOM 3136 C C . PRO B 1 211 ? 11.906 27.730 52.345 1.00 27.35 211 PRO B C 1
ATOM 3137 O O . PRO B 1 211 ? 12.041 27.811 51.120 1.00 27.37 211 PRO B O 1
ATOM 3141 N N . GLY B 1 212 ? 12.863 27.934 53.240 1.00 25.80 212 GLY B N 1
ATOM 3142 C CA . GLY B 1 212 ? 14.236 28.223 52.902 1.00 25.09 212 GLY B CA 1
ATOM 3143 C C . GLY B 1 212 ? 14.477 29.715 52.957 1.00 23.70 212 GLY B C 1
ATOM 3144 O O . GLY B 1 212 ? 15.434 30.148 53.538 1.00 23.21 212 GLY B O 1
ATOM 3145 N N . ILE B 1 213 ? 13.588 30.498 52.344 1.00 24.20 213 ILE B N 1
ATOM 3146 C CA . ILE B 1 213 ? 13.686 31.966 52.386 1.00 23.41 213 ILE B CA 1
ATOM 3147 C C . ILE B 1 213 ? 13.544 32.462 53.806 1.00 23.42 213 ILE B C 1
ATOM 3148 O O . ILE B 1 213 ? 14.278 33.313 54.266 1.00 21.49 213 ILE B O 1
ATOM 3153 N N . LYS B 1 214 ? 12.511 31.978 54.469 1.00 24.43 214 LYS B N 1
ATOM 3154 C CA . LYS B 1 214 ? 12.197 32.432 55.822 1.00 24.35 214 LYS B CA 1
ATOM 3155 C C . LYS B 1 214 ? 13.401 32.176 56.766 1.00 22.99 214 LYS B C 1
ATOM 3156 O O . LYS B 1 214 ? 13.857 33.039 57.508 1.00 22.81 214 LYS B O 1
ATOM 3162 N N . GLU B 1 215 ? 13.934 30.985 56.694 1.00 23.81 215 GLU B N 1
ATOM 3163 C CA . GLU B 1 215 ? 15.044 30.603 57.549 1.00 24.36 215 GLU B CA 1
ATOM 3164 C C . GLU B 1 215 ? 16.269 31.410 57.177 1.00 23.57 215 GLU B C 1
ATOM 3165 O O . GLU B 1 215 ? 17.019 31.879 58.056 1.00 22.05 215 GLU B O 1
ATOM 3171 N N . TRP B 1 216 ? 16.454 31.672 55.880 1.00 22.33 216 TRP B N 1
ATOM 3172 C CA . TRP B 1 216 ? 17.612 32.446 55.490 1.00 22.14 216 TRP B CA 1
ATOM 3173 C C . TRP B 1 216 ? 17.501 33.863 56.038 1.00 21.91 216 TRP B C 1
ATOM 3174 O O . TRP B 1 216 ? 18.478 34.384 56.559 1.00 20.74 216 TRP B O 1
ATOM 3185 N N . ILE B 1 217 ? 16.327 34.488 55.953 1.00 22.63 217 ILE B N 1
ATOM 3186 C CA . ILE B 1 217 ? 16.176 35.873 56.381 1.00 24.22 217 ILE B CA 1
ATOM 3187 C C . ILE B 1 217 ? 16.469 36.001 57.901 1.00 24.96 217 ILE B C 1
ATOM 3188 O O . ILE B 1 217 ? 17.123 36.949 58.342 1.00 23.81 217 ILE B O 1
ATOM 3193 N N . LYS B 1 218 ? 15.992 35.030 58.670 1.00 26.78 218 LYS B N 1
ATOM 3194 C CA . LYS B 1 218 ? 16.289 34.965 60.113 1.00 27.97 218 LYS B CA 1
ATOM 3195 C C . LYS B 1 218 ? 17.770 34.727 60.420 1.00 27.53 218 LYS B C 1
ATOM 3196 O O . LYS B 1 218 ? 18.325 35.369 61.318 1.00 27.19 218 LYS B O 1
ATOM 3202 N N . LYS B 1 219 ? 18.429 33.871 59.648 1.00 27.80 219 LYS B N 1
ATOM 3203 C CA . LYS B 1 219 ? 19.819 33.454 59.929 1.00 28.16 219 LYS B CA 1
ATOM 3204 C C . LYS B 1 219 ? 20.879 34.464 59.460 1.00 27.68 219 LYS B C 1
ATOM 3205 O O . LYS B 1 219 ? 21.965 34.602 60.047 1.00 25.57 219 LYS B O 1
ATOM 3211 N N . ARG B 1 220 ? 20.567 35.178 58.384 1.00 26.19 220 ARG B N 1
ATOM 3212 C CA . ARG B 1 220 ? 21.615 35.853 57.634 1.00 25.06 220 ARG B CA 1
ATOM 3213 C C . ARG B 1 220 ? 22.252 36.956 58.474 1.00 25.01 220 ARG B C 1
ATOM 3214 O O . ARG B 1 220 ? 21.630 37.511 59.382 1.00 24.02 220 ARG B O 1
ATOM 3222 N N . PRO B 1 221 ? 23.499 37.284 58.188 1.00 25.13 221 PRO B N 1
ATOM 3223 C CA . PRO B 1 221 ? 24.147 38.347 58.942 1.00 25.55 221 PRO B CA 1
ATOM 3224 C C . PRO B 1 221 ? 23.465 39.691 58.744 1.00 26.43 221 PRO B C 1
ATOM 3225 O O . PRO B 1 221 ? 23.103 40.088 57.622 1.00 25.05 221 PRO B O 1
ATOM 3229 N N . LYS B 1 222 ? 23.290 40.391 59.861 1.00 26.89 222 LYS B N 1
ATOM 3230 C CA . LYS B 1 222 ? 22.641 41.687 59.891 1.00 28.19 222 LYS B CA 1
ATOM 3231 C C . LYS B 1 222 ? 23.570 42.790 59.484 1.00 28.32 222 LYS B C 1
ATOM 3232 O O . LYS B 1 222 ? 24.504 43.133 60.224 1.00 29.19 222 LYS B O 1
ATOM 3238 N N . THR B 1 223 ? 23.327 43.356 58.287 1.00 27.17 223 THR B N 1
ATOM 3239 C CA . THR B 1 223 ? 24.232 44.350 57.742 1.00 25.51 223 THR B CA 1
ATOM 3240 C C . THR B 1 223 ? 23.460 45.603 57.348 1.00 26.48 223 THR B C 1
ATOM 3241 O O . THR B 1 223 ? 22.252 45.574 57.185 1.00 25.82 223 THR B O 1
ATOM 3245 N N . TYR B 1 224 ? 24.156 46.717 57.210 1.00 26.51 224 TYR B N 1
ATOM 3246 C CA . TYR B 1 224 ? 23.482 47.970 56.882 1.00 27.57 224 TYR B CA 1
ATOM 3247 C C . TYR B 1 224 ? 23.002 48.017 55.420 1.00 26.30 224 TYR B C 1
ATOM 3248 O O . TYR B 1 224 ? 22.083 48.760 55.094 1.00 26.00 224 TYR B O 1
ATOM 3257 N N . PHE B 1 225 ? 23.667 47.264 54.548 1.00 25.63 225 PHE B N 1
ATOM 3258 C CA . PHE B 1 225 ? 23.409 47.260 53.111 1.00 25.52 225 PHE B CA 1
ATOM 3259 C C . PHE B 1 225 ? 23.441 45.817 52.554 1.00 24.25 225 PHE B C 1
ATOM 3260 O O . PHE B 1 225 ? 23.571 44.842 53.356 1.00 21.89 225 PHE B O 1
#

Radius of gyration: 21.18 Å; Cα contacts (8 Å, |Δi|>4): 560; chains: 2; bounding box: 52×49×56 Å

Solvent-accessible surface area: 19589 Å² total; per-residue (Å²): 160,167,79,140,15,18,0,20,21,30,81,0,56,17,71,0,0,12,0,0,0,0,2,18,33,34,136,29,99,47,93,45,48,54,8,81,159,105,90,27,162,137,58,91,100,153,23,33,18,8,77,14,4,15,0,47,4,56,62,83,66,1,2,24,6,23,0,0,4,3,3,0,0,41,82,38,34,11,13,21,91,78,64,46,32,38,0,83,0,8,2,5,0,13,14,6,30,62,13,43,71,101,1,60,76,21,19,88,44,146,62,107,106,123,40,51,81,61,9,153,88,30,24,141,73,24,0,59,54,5,1,35,61,0,22,131,54,1,152,123,27,143,62,21,20,14,15,33,91,79,22,1,0,0,0,0,10,0,4,16,5,3,64,46,0,107,142,70,17,138,29,141,112,35,85,60,0,35,72,5,36,95,88,0,17,95,50,104,23,0,74,84,30,43,152,162,30,60,207,26,100,57,142,138,10,19,0,25,16,24,76,0,56,15,72,0,0,13,0,1,0,0,2,18,29,33,137,47,100,47,89,46,48,55,12,79,168,106,84,19,166,144,66,91,99,148,22,35,18,8,75,13,4,13,0,50,7,66,62,90,64,1,2,22,8,23,0,0,4,9,3,0,0,46,86,40,32,12,9,17,93,78,60,48,36,38,0,80,0,8,1,4,1,15,14,6,33,67,12,47,68,107,2,64,75,14,22,104,51,150,72,106,100,135,36,57,80,65,15,159,85,33,17,134,70,26,0,59,53,5,2,35,56,0,13,129,39,3,146,113,26,140,62,21,19,12,17,33,101,76,22,0,0,0,0,0,10,0,3,17,6,6,62,47,0,101,139,69,19,150,36,129,142,43,84,64,0,41,71,4,38,95,75,0,16,89,46,107,22,0,87,91,27,40,147,153,28,55,189,26,106,59